Protein AF-A0A3N0ADB3-F1 (afdb_monomer_lite)

Structure (mmCIF, N/CA/C/O backbone):
data_AF-A0A3N0ADB3-F1
#
_entry.id   AF-A0A3N0ADB3-F1
#
loop_
_atom_site.group_PDB
_atom_site.id
_atom_site.type_symbol
_atom_site.label_atom_id
_atom_site.label_alt_id
_atom_site.label_comp_id
_atom_site.label_asym_id
_atom_site.label_entity_id
_atom_site.label_seq_id
_atom_site.pdbx_PDB_ins_code
_atom_site.Cartn_x
_atom_site.Cartn_y
_atom_site.Cartn_z
_atom_site.occupancy
_atom_site.B_iso_or_equiv
_atom_site.auth_seq_id
_atom_site.auth_comp_id
_atom_site.auth_asym_id
_atom_site.auth_atom_id
_atom_site.pdbx_PDB_model_num
ATOM 1 N N . MET A 1 1 ? 16.228 62.226 -32.713 1.00 32.53 1 MET A N 1
ATOM 2 C CA . MET A 1 1 ? 15.124 62.959 -33.368 1.00 32.53 1 MET A CA 1
ATOM 3 C C . MET A 1 1 ? 13.999 61.980 -33.658 1.00 32.53 1 MET A C 1
ATOM 5 O O . MET A 1 1 ? 14.256 60.993 -34.323 1.00 32.53 1 MET A O 1
ATOM 9 N N . ASN A 1 2 ? 12.818 62.261 -33.099 1.00 30.69 2 ASN A N 1
ATOM 10 C CA . ASN A 1 2 ? 11.460 61.826 -33.457 1.00 30.69 2 ASN A CA 1
ATOM 11 C C . ASN A 1 2 ? 11.211 60.463 -34.122 1.00 30.69 2 ASN A C 1
ATOM 13 O O . ASN A 1 2 ? 11.543 60.273 -35.289 1.00 30.69 2 ASN A O 1
ATOM 17 N N . ARG A 1 3 ? 10.395 59.653 -33.430 1.00 33.38 3 ARG A N 1
ATOM 18 C CA . ARG A 1 3 ? 9.064 59.101 -33.807 1.00 33.38 3 ARG A CA 1
ATOM 19 C C . ARG A 1 3 ? 8.868 57.819 -32.978 1.00 33.38 3 ARG A C 1
ATOM 21 O O . ARG A 1 3 ? 9.802 57.048 -32.863 1.00 33.38 3 ARG A O 1
ATOM 28 N N . GLY A 1 4 ? 7.747 57.506 -32.347 1.00 29.52 4 GLY A N 1
ATOM 29 C CA . GLY A 1 4 ? 6.395 58.044 -32.378 1.00 29.52 4 GLY A CA 1
ATOM 30 C C . GLY A 1 4 ? 5.459 56.925 -31.899 1.00 29.52 4 GLY A C 1
ATOM 31 O O . GLY A 1 4 ? 5.587 55.792 -32.346 1.00 29.52 4 GLY A O 1
ATOM 32 N N . MET A 1 5 ? 4.582 57.270 -30.958 1.00 29.53 5 MET A N 1
ATOM 33 C CA . MET A 1 5 ? 3.380 56.568 -30.484 1.00 29.53 5 MET A CA 1
ATOM 34 C C . MET A 1 5 ? 2.677 55.636 -31.490 1.00 29.53 5 MET A C 1
ATOM 36 O O . MET A 1 5 ? 2.450 56.036 -32.628 1.00 29.53 5 MET A O 1
ATOM 40 N N . ALA A 1 6 ? 2.124 54.528 -30.981 1.00 29.03 6 ALA A N 1
ATOM 41 C CA . ALA A 1 6 ? 0.731 54.155 -31.246 1.00 29.03 6 ALA A CA 1
ATOM 42 C C . ALA A 1 6 ? 0.177 53.262 -30.121 1.00 29.03 6 ALA A C 1
ATOM 44 O O . ALA A 1 6 ? 0.551 52.103 -29.966 1.00 29.03 6 ALA A O 1
ATOM 45 N N . VAL A 1 7 ? -0.722 53.856 -29.340 1.00 28.19 7 VAL A N 1
ATOM 46 C CA . VAL A 1 7 ? -1.695 53.193 -28.471 1.00 28.19 7 VAL A CA 1
ATOM 47 C C . VAL A 1 7 ? -2.802 52.636 -29.365 1.00 28.19 7 VAL A C 1
ATOM 49 O O . VAL A 1 7 ? -3.324 53.370 -30.202 1.00 28.19 7 VAL A O 1
ATOM 52 N N . LEU A 1 8 ? -3.199 51.383 -29.155 1.00 29.17 8 LEU A N 1
ATOM 53 C CA . LEU A 1 8 ? -4.472 50.852 -29.638 1.00 29.17 8 LEU A CA 1
ATOM 54 C C . LEU A 1 8 ? -5.198 50.190 -28.467 1.00 29.17 8 LEU A C 1
ATOM 56 O O . LEU A 1 8 ? -4.890 49.078 -28.053 1.00 29.17 8 LEU A O 1
ATOM 60 N N . LEU A 1 9 ? -6.148 50.951 -27.922 1.00 27.66 9 LEU A N 1
ATOM 61 C CA . LEU A 1 9 ? -7.285 50.449 -27.166 1.00 27.66 9 LEU A CA 1
ATOM 62 C C . LEU A 1 9 ? -8.137 49.584 -28.107 1.00 27.66 9 LEU A C 1
ATOM 64 O O . LEU A 1 9 ? -8.596 50.076 -29.137 1.00 27.66 9 LEU A O 1
ATOM 68 N N . SER A 1 10 ? -8.454 48.360 -27.699 1.00 31.91 10 SER A N 1
ATOM 69 C CA . SER A 1 10 ? -9.704 47.719 -28.102 1.00 31.91 10 SER A CA 1
ATOM 70 C C . SER A 1 10 ? -10.338 47.091 -26.869 1.00 31.91 10 SER A C 1
ATOM 72 O O . SER A 1 10 ? -9.852 46.096 -26.337 1.00 31.91 10 SER A O 1
ATOM 74 N N . ALA A 1 11 ? -11.406 47.730 -26.402 1.00 27.62 11 ALA A N 1
ATOM 75 C CA . ALA A 1 11 ? -12.321 47.192 -25.415 1.00 27.62 11 ALA A CA 1
ATOM 76 C C . ALA A 1 11 ? -13.281 46.218 -26.107 1.00 27.62 11 ALA A C 1
ATOM 78 O O . ALA A 1 11 ? -13.873 46.572 -27.124 1.00 27.62 11 ALA A O 1
ATOM 79 N N . ALA A 1 12 ? -13.485 45.037 -25.528 1.00 30.70 12 ALA A N 1
ATOM 80 C CA . ALA A 1 12 ? -14.698 44.260 -25.742 1.00 30.70 12 ALA A CA 1
ATOM 81 C C . ALA A 1 12 ? -14.975 43.390 -24.509 1.00 30.70 12 ALA A C 1
ATOM 83 O O . ALA A 1 12 ? -14.346 42.365 -24.288 1.00 30.70 12 ALA A O 1
ATOM 84 N N . LEU A 1 13 ? -15.897 43.907 -23.698 1.00 27.14 13 LEU A N 1
ATOM 85 C CA . LEU A 1 13 ? -17.021 43.209 -23.080 1.00 27.14 13 LEU A CA 1
ATOM 86 C C . LEU A 1 13 ? -16.794 41.809 -22.482 1.00 27.14 13 LEU A C 1
ATOM 88 O O . LEU A 1 13 ? -16.781 40.786 -23.157 1.00 27.14 13 LEU A O 1
ATOM 92 N N . VAL A 1 14 ? -16.807 41.828 -21.153 1.00 31.14 14 VAL A N 1
ATOM 93 C CA . VAL A 1 14 ? -17.186 40.762 -20.224 1.00 31.14 14 VAL A CA 1
ATOM 94 C C . VAL A 1 14 ? -18.587 40.215 -20.563 1.00 31.14 14 VAL A C 1
ATOM 96 O O . VAL A 1 14 ? -19.495 40.994 -20.864 1.00 31.14 14 VAL A O 1
ATOM 99 N N . PRO A 1 15 ? -18.795 38.897 -20.415 1.00 29.14 15 PRO A N 1
ATOM 100 C CA . PRO A 1 15 ? -19.762 38.458 -19.422 1.00 29.14 15 PRO A CA 1
ATOM 101 C C . PRO A 1 15 ? -19.106 37.564 -18.370 1.00 29.14 15 PRO A C 1
ATOM 103 O O . PRO A 1 15 ? -18.456 36.562 -18.649 1.00 29.14 15 PRO A O 1
ATOM 106 N N . THR A 1 16 ? -19.312 37.986 -17.132 1.00 34.12 16 THR A N 1
ATOM 107 C CA . THR A 1 16 ? -19.097 37.263 -15.893 1.00 34.12 16 THR A CA 1
ATOM 108 C C . THR A 1 16 ? -19.930 35.996 -15.907 1.00 34.12 16 THR A C 1
ATOM 110 O O . THR A 1 16 ? -21.155 36.077 -15.991 1.00 34.12 16 THR A O 1
ATOM 113 N N . VAL A 1 17 ? -19.283 34.856 -15.703 1.00 28.72 17 VAL A N 1
ATOM 114 C CA . VAL A 1 17 ? -19.916 33.726 -15.032 1.00 28.72 17 VAL A CA 1
ATOM 115 C C . VAL A 1 17 ? -18.918 33.244 -13.990 1.00 28.72 17 VAL A C 1
ATOM 117 O O . VAL A 1 17 ? -17.967 32.532 -14.291 1.00 28.72 17 VAL A O 1
ATOM 120 N N . GLY A 1 18 ? -19.092 33.734 -12.763 1.00 31.20 18 GLY A N 1
ATOM 121 C CA . GLY A 1 18 ? -18.571 33.036 -11.601 1.00 31.20 18 GLY A CA 1
ATOM 122 C C . GLY A 1 18 ? -19.405 31.777 -11.411 1.00 31.20 18 GLY A C 1
ATOM 123 O O . GLY A 1 18 ? -20.632 31.842 -11.469 1.00 31.20 18 GLY A O 1
ATOM 124 N N . VAL A 1 19 ? -18.743 30.648 -11.197 1.00 30.58 19 VAL A N 1
ATOM 125 C CA . VAL A 1 19 ? -19.359 29.427 -10.674 1.00 30.58 19 VAL A CA 1
ATOM 126 C C . VAL A 1 19 ? -18.422 28.903 -9.583 1.00 30.58 19 VAL A C 1
ATOM 128 O O . VAL A 1 19 ? -17.206 29.066 -9.705 1.00 30.58 19 VAL A O 1
ATOM 131 N N . PRO A 1 20 ? -18.982 28.439 -8.458 1.00 29.36 20 PRO A N 1
ATOM 132 C CA . PRO A 1 20 ? -18.433 28.684 -7.140 1.00 29.36 20 PRO A CA 1
ATOM 133 C C . PRO A 1 20 ? -17.610 27.517 -6.604 1.00 29.36 20 PRO A C 1
ATOM 135 O O . PRO A 1 20 ? -17.726 26.380 -7.049 1.00 29.36 20 PRO A O 1
ATOM 138 N N . ALA A 1 21 ? -16.852 27.822 -5.552 1.00 31.38 21 ALA A N 1
ATOM 139 C CA . ALA A 1 21 ? -16.482 26.851 -4.540 1.00 31.38 21 ALA A CA 1
ATOM 140 C C . ALA A 1 21 ? -17.763 26.224 -3.967 1.00 31.38 21 ALA A C 1
ATOM 142 O O . ALA A 1 21 ? -18.484 26.860 -3.197 1.00 31.38 21 ALA A O 1
ATOM 143 N N . THR A 1 22 ? -18.072 24.993 -4.359 1.00 28.59 22 THR A N 1
ATOM 144 C CA . THR A 1 22 ? -19.068 24.183 -3.661 1.00 28.59 22 THR A CA 1
ATOM 145 C C . THR A 1 22 ? -18.393 23.517 -2.477 1.00 28.59 22 THR A C 1
ATOM 147 O O . THR A 1 22 ? -17.710 22.504 -2.596 1.00 28.59 22 THR A O 1
ATOM 150 N N . ALA A 1 23 ? -18.587 24.145 -1.321 1.00 25.53 23 ALA A N 1
ATOM 151 C CA . ALA A 1 23 ? -18.556 23.476 -0.038 1.00 25.53 23 ALA A CA 1
ATOM 152 C C . ALA A 1 23 ? -19.521 22.282 -0.081 1.00 25.53 23 ALA A C 1
ATOM 154 O O . ALA A 1 23 ? -20.701 22.456 -0.384 1.00 25.53 23 ALA A O 1
ATOM 155 N N . PHE A 1 24 ? -19.037 21.084 0.236 1.00 26.31 24 PHE A N 1
ATOM 156 C CA . PHE A 1 24 ? -19.916 19.975 0.585 1.00 26.31 24 PHE A CA 1
ATOM 157 C C . PHE A 1 24 ? -20.368 20.187 2.029 1.00 26.31 24 PHE A C 1
ATOM 159 O O . PHE A 1 24 ? -19.693 19.796 2.979 1.00 26.31 24 PHE A O 1
ATOM 166 N N . ALA A 1 25 ? -21.478 20.908 2.169 1.00 26.77 25 ALA A N 1
ATOM 167 C CA . ALA A 1 25 ? -22.286 20.896 3.373 1.00 26.77 25 ALA A CA 1
ATOM 168 C C . ALA A 1 25 ? -23.139 19.622 3.392 1.00 26.77 25 ALA A C 1
ATOM 170 O O . ALA A 1 25 ? -23.561 19.122 2.350 1.00 26.77 25 ALA A O 1
ATOM 171 N N . GLU A 1 26 ? -23.346 19.126 4.606 1.00 31.94 26 GLU A N 1
ATOM 172 C CA . GLU A 1 26 ? -24.290 18.084 4.986 1.00 31.94 26 GLU A CA 1
ATOM 173 C C . GLU A 1 26 ? -25.642 18.244 4.282 1.00 31.94 26 GLU A C 1
ATOM 175 O O . GLU A 1 26 ? -26.243 19.317 4.332 1.00 31.94 26 GLU A O 1
ATOM 180 N N . GLU A 1 27 ? -26.179 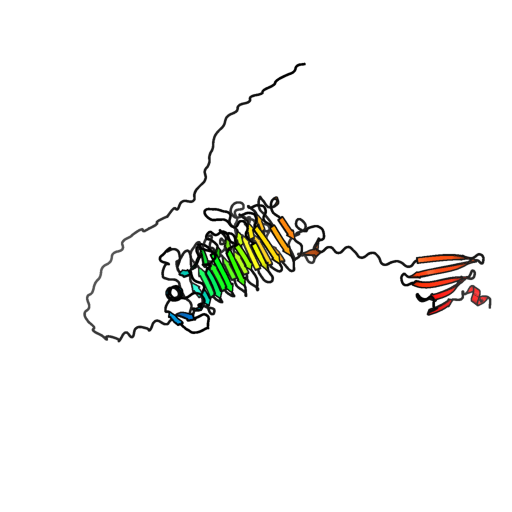17.153 3.740 1.00 26.39 27 GLU A N 1
ATOM 181 C CA . GLU A 1 27 ? -27.626 17.021 3.620 1.00 26.39 27 GLU A CA 1
ATOM 182 C C . GLU A 1 27 ? -28.054 15.621 4.065 1.00 26.39 27 GLU A C 1
ATOM 184 O O . GLU A 1 27 ? -27.765 14.596 3.448 1.00 26.39 27 GLU A O 1
ATOM 189 N N . LEU A 1 28 ? -28.691 15.632 5.235 1.00 26.33 28 LEU A N 1
ATOM 190 C CA . LEU A 1 28 ? -29.571 14.610 5.771 1.00 26.33 28 LEU A CA 1
ATOM 191 C C . LEU A 1 28 ? -30.739 14.410 4.802 1.00 26.33 28 LEU A C 1
ATOM 193 O O . LEU A 1 28 ? -31.483 15.362 4.577 1.00 26.33 28 LEU A O 1
ATOM 197 N N . ASP A 1 29 ? -30.976 13.184 4.337 1.00 26.23 29 ASP A N 1
ATOM 198 C CA . ASP A 1 29 ? -32.311 12.812 3.869 1.00 26.23 29 ASP A CA 1
ATOM 199 C C . ASP A 1 29 ? -32.962 11.845 4.859 1.00 26.23 29 ASP A C 1
ATOM 201 O O . ASP A 1 29 ? -32.558 10.694 5.052 1.00 26.23 29 ASP A O 1
ATOM 205 N N . GLN A 1 30 ? -33.962 12.396 5.538 1.00 28.34 30 GLN A N 1
ATOM 206 C CA . GLN A 1 30 ? -34.925 11.703 6.363 1.00 28.34 30 GLN A CA 1
ATOM 207 C C . GLN A 1 30 ? -36.007 11.138 5.447 1.00 28.34 30 GLN A C 1
ATOM 209 O O . GLN A 1 30 ? -36.793 11.890 4.878 1.00 28.34 30 GLN A O 1
ATOM 214 N N . THR A 1 31 ? -36.175 9.818 5.426 1.00 26.25 31 THR A N 1
ATOM 215 C CA . THR A 1 31 ? -37.464 9.243 5.030 1.00 26.25 31 THR A CA 1
ATOM 216 C C . THR A 1 31 ? -37.994 8.326 6.127 1.00 26.25 31 THR A C 1
ATOM 218 O O . THR A 1 31 ? -37.430 7.292 6.472 1.00 26.25 31 THR A O 1
ATOM 221 N N . GLN A 1 32 ? -39.110 8.751 6.711 1.00 27.73 32 GLN A N 1
ATOM 222 C CA . GLN A 1 32 ? -39.955 8.001 7.635 1.00 27.73 32 GLN A CA 1
ATOM 223 C C . GLN A 1 32 ? -41.426 8.401 7.352 1.00 27.73 32 GLN A C 1
ATOM 225 O O . GLN A 1 32 ? -41.664 9.426 6.716 1.00 27.73 32 GLN A O 1
ATOM 230 N N . PRO A 1 33 ? -42.442 7.657 7.824 1.00 38.88 33 PRO A N 1
ATOM 231 C CA . PRO A 1 33 ? -42.930 6.407 7.249 1.00 38.88 33 PRO A CA 1
ATOM 232 C C . PRO A 1 33 ? -44.395 6.508 6.768 1.00 38.88 33 PRO A C 1
ATOM 234 O O . PRO A 1 33 ? -45.187 7.316 7.252 1.00 38.88 33 PRO A O 1
ATOM 237 N N . GLY A 1 34 ? -44.792 5.627 5.847 1.00 27.70 34 GLY A N 1
ATOM 238 C CA . GLY A 1 34 ? -46.186 5.470 5.419 1.00 27.70 34 GLY A CA 1
ATOM 239 C C . GLY A 1 34 ? -46.926 4.425 6.255 1.00 27.70 34 GLY A C 1
ATOM 240 O O . GLY A 1 34 ? -46.637 3.236 6.164 1.00 27.70 34 GLY A O 1
ATOM 241 N N . ALA A 1 35 ? -47.898 4.869 7.049 1.00 29.36 35 ALA A N 1
ATOM 242 C CA . ALA A 1 35 ? -48.868 4.018 7.726 1.00 29.36 35 ALA A CA 1
ATOM 243 C C . ALA A 1 35 ? -49.952 3.522 6.753 1.00 29.36 35 ALA A C 1
ATOM 245 O O . ALA A 1 35 ? -50.486 4.317 5.980 1.00 29.36 35 ALA A O 1
ATOM 246 N N . GLN A 1 36 ? -50.384 2.262 6.880 1.00 29.06 36 GLN A N 1
ATOM 247 C CA . GLN A 1 36 ? -51.773 1.908 6.589 1.00 29.06 36 GLN A CA 1
ATOM 248 C C . GLN A 1 36 ? -52.308 0.757 7.453 1.00 29.06 36 GLN A C 1
ATOM 250 O O . GLN A 1 36 ? -51.666 -0.258 7.698 1.00 29.06 36 GLN A O 1
ATOM 255 N N . VAL A 1 37 ? -53.523 1.029 7.917 1.00 28.62 37 VAL A N 1
ATOM 256 C CA . VAL A 1 37 ? -54.448 0.317 8.798 1.00 28.62 37 VAL A CA 1
ATOM 257 C C . VAL A 1 37 ? -54.873 -1.053 8.254 1.00 28.62 37 VAL A C 1
ATOM 259 O O . VAL A 1 37 ? -55.199 -1.177 7.078 1.00 28.62 37 VAL A O 1
ATOM 262 N N . GLY A 1 38 ? -55.013 -2.038 9.148 1.00 29.75 38 GLY A N 1
ATOM 263 C CA . GLY A 1 38 ? -55.749 -3.279 8.897 1.00 29.75 38 GLY A CA 1
ATOM 264 C C . GLY A 1 38 ? -56.297 -3.876 10.194 1.00 29.75 38 GLY A C 1
ATOM 265 O O . GLY A 1 38 ? -55.568 -4.481 10.968 1.00 29.75 38 GLY A O 1
ATOM 266 N N . THR A 1 39 ? -57.587 -3.666 10.445 1.00 32.41 39 THR A N 1
ATOM 267 C CA . THR A 1 39 ? -58.363 -4.179 11.584 1.00 32.41 39 THR A CA 1
ATOM 268 C C . THR A 1 39 ? -58.730 -5.656 11.430 1.00 32.41 39 THR A C 1
ATOM 270 O O . THR A 1 39 ? -59.217 -6.037 10.369 1.00 32.41 39 THR A O 1
ATOM 273 N N . SER A 1 40 ? -58.672 -6.440 12.511 1.00 33.78 40 SER A N 1
ATOM 274 C CA . SER A 1 40 ? -59.754 -7.373 12.879 1.00 33.78 40 SER A CA 1
ATOM 275 C C . SER A 1 40 ? -59.641 -7.810 14.347 1.00 33.78 40 SER A C 1
ATOM 277 O O . SER A 1 40 ? -58.548 -8.015 14.868 1.00 33.78 40 SER A O 1
ATOM 279 N N . GLN A 1 41 ? -60.798 -7.846 15.010 1.00 31.75 41 GLN A N 1
ATOM 280 C CA . GLN A 1 41 ? -61.036 -8.342 16.365 1.00 31.75 41 GLN A CA 1
ATOM 281 C C . GLN A 1 41 ? -61.213 -9.864 16.367 1.00 31.75 41 GLN A C 1
ATOM 283 O O . GLN A 1 41 ? -61.700 -10.414 15.385 1.00 31.75 41 GLN A O 1
ATOM 288 N N . ASP A 1 42 ? -60.856 -10.476 17.499 1.00 32.72 42 ASP A N 1
ATOM 289 C CA . ASP A 1 42 ? -61.571 -11.515 18.275 1.00 32.72 42 ASP A CA 1
ATOM 290 C C . ASP A 1 42 ? -60.486 -12.218 19.117 1.00 32.72 42 ASP A C 1
ATOM 292 O O . ASP A 1 42 ? -59.504 -12.713 18.584 1.00 32.72 42 ASP A O 1
ATOM 296 N N . GLY A 1 43 ? -60.447 -12.151 20.447 1.00 29.58 43 GLY A N 1
ATOM 297 C CA . GLY A 1 43 ? -61.495 -12.507 21.393 1.00 29.58 43 GLY A CA 1
ATOM 298 C C . GLY A 1 43 ? -61.106 -13.847 22.033 1.00 29.58 43 GLY A C 1
ATOM 299 O O . GLY A 1 43 ? -60.989 -14.831 21.317 1.00 29.58 43 GLY A O 1
ATOM 300 N N . VAL A 1 44 ? -60.872 -13.858 23.354 1.00 34.78 44 VAL A N 1
ATOM 301 C CA . VAL A 1 44 ? -61.128 -14.936 24.345 1.00 34.78 44 VAL A CA 1
ATOM 302 C C . VAL A 1 44 ? -60.152 -14.801 25.523 1.00 34.78 44 VAL A C 1
ATOM 304 O O . VAL A 1 44 ? -58.940 -14.947 25.397 1.00 34.78 44 VAL A O 1
ATOM 307 N N . ALA A 1 45 ? -60.735 -14.518 26.687 1.00 35.12 45 ALA A N 1
ATOM 308 C CA . ALA A 1 45 ? -60.113 -14.641 27.994 1.00 35.12 45 ALA A CA 1
ATOM 309 C C . ALA A 1 45 ? -60.000 -16.124 28.385 1.00 35.12 45 ALA A C 1
ATOM 311 O O . ALA A 1 45 ? -60.949 -16.886 28.198 1.00 35.12 45 ALA A O 1
ATOM 312 N N . GLY A 1 46 ? -58.866 -16.510 28.965 1.00 33.00 46 GLY A N 1
ATOM 313 C CA . GLY A 1 46 ? -58.643 -17.828 29.551 1.00 33.00 46 GLY A CA 1
ATOM 314 C C . GLY A 1 46 ? -57.695 -17.710 30.738 1.00 33.00 46 GLY A C 1
ATOM 315 O O . GLY A 1 46 ? -56.572 -17.236 30.600 1.00 33.00 46 GLY A O 1
ATOM 316 N N . GLU A 1 47 ? -58.204 -18.076 31.906 1.00 32.94 47 GLU A N 1
ATOM 317 C CA . GLU A 1 47 ? -57.553 -18.027 33.209 1.00 32.94 47 GLU A CA 1
ATOM 318 C C . GLU A 1 47 ? -56.397 -19.035 33.335 1.00 32.94 47 GLU A C 1
ATOM 320 O O . GLU A 1 47 ? -56.487 -20.159 32.854 1.00 32.94 47 GLU A O 1
ATOM 325 N N . GLY A 1 48 ? -55.369 -18.635 34.092 1.00 31.34 48 GLY A N 1
ATOM 326 C CA . GLY A 1 48 ? -54.701 -19.471 35.092 1.00 31.34 48 GLY A CA 1
ATOM 327 C C . GLY A 1 48 ? -53.823 -20.634 34.625 1.00 31.34 48 GLY A C 1
ATOM 328 O O . GLY A 1 48 ? -54.314 -21.726 34.373 1.00 31.34 48 GLY A O 1
ATOM 329 N N . GLN A 1 49 ? -52.505 -20.468 34.766 1.00 34.41 49 GLN A N 1
ATOM 330 C CA . GLN A 1 49 ? -51.661 -21.513 35.353 1.00 34.41 49 GLN A CA 1
ATOM 331 C C . GLN A 1 49 ? -50.384 -20.905 35.951 1.00 34.41 49 GLN A C 1
ATOM 333 O O . GLN A 1 49 ? -49.502 -20.428 35.246 1.00 34.41 49 GLN A O 1
ATOM 338 N N . GLN A 1 50 ? -50.318 -20.917 37.286 1.00 39.97 50 GLN A N 1
ATOM 339 C CA . GLN A 1 50 ? -49.070 -20.845 38.041 1.00 39.97 50 GLN A CA 1
ATOM 340 C C . GLN A 1 50 ? -48.221 -22.070 37.686 1.00 39.97 50 GLN A C 1
ATOM 342 O O . GLN A 1 50 ? -48.714 -23.197 37.746 1.00 39.97 50 GLN A O 1
ATOM 347 N N . GLY A 1 51 ? -46.951 -21.854 37.357 1.00 31.88 51 GLY A N 1
ATOM 348 C CA . GLY A 1 51 ? -46.011 -22.932 37.088 1.00 31.88 51 GLY A CA 1
ATOM 349 C C . GLY A 1 51 ? -44.569 -22.445 37.106 1.00 31.88 51 GLY A C 1
ATOM 350 O O . GLY A 1 51 ? -44.131 -21.819 36.154 1.00 31.88 51 GLY A O 1
ATOM 351 N N . ALA A 1 52 ? -43.881 -22.792 38.194 1.00 35.47 52 ALA A N 1
ATOM 352 C CA . ALA A 1 52 ? -42.431 -22.850 38.378 1.00 35.47 52 ALA A CA 1
ATOM 353 C C . ALA A 1 52 ? -41.631 -21.547 38.180 1.00 35.47 52 ALA A C 1
ATOM 355 O O . ALA A 1 52 ? -41.223 -21.193 37.077 1.00 35.47 52 ALA A O 1
ATOM 356 N N . GLU A 1 53 ? -41.289 -20.916 39.307 1.00 39.44 53 GLU A N 1
ATOM 357 C CA . GLU A 1 53 ? -40.047 -20.153 39.437 1.00 39.44 53 GLU A CA 1
ATOM 358 C C . GLU A 1 53 ? -38.881 -21.116 39.165 1.00 39.44 53 GLU A C 1
ATOM 360 O O . GLU A 1 53 ? -38.469 -21.888 40.030 1.00 39.44 53 GLU A O 1
ATOM 365 N N . GLY A 1 54 ? -38.408 -21.143 37.920 1.00 37.84 54 GLY A N 1
ATOM 366 C CA . GLY A 1 54 ? -37.079 -21.649 37.625 1.00 37.84 54 GLY A CA 1
ATOM 367 C C . GLY A 1 54 ? -36.079 -20.668 38.219 1.00 37.84 54 GLY A C 1
ATOM 368 O O . GLY A 1 54 ? -36.140 -19.478 37.907 1.00 37.84 54 GLY A O 1
ATOM 369 N N . GLU A 1 55 ? -35.189 -21.153 39.084 1.00 41.56 55 GLU A N 1
ATOM 370 C CA . GLU A 1 55 ? -33.961 -20.443 39.428 1.00 41.56 55 GLU A CA 1
ATOM 371 C C . GLU A 1 55 ? -33.270 -20.042 38.123 1.00 41.56 55 GLU A C 1
ATOM 373 O O . GLU A 1 55 ? -32.695 -20.865 37.411 1.00 41.56 55 GLU A O 1
ATOM 378 N N . PHE A 1 56 ? -33.369 -18.759 37.789 1.00 37.34 56 PHE A N 1
ATOM 379 C CA . PHE A 1 56 ? -32.543 -18.129 36.780 1.00 37.34 56 PHE A CA 1
ATOM 380 C C . PHE A 1 56 ? -31.157 -18.013 37.418 1.00 37.34 56 PHE A C 1
ATOM 382 O O . PHE A 1 56 ? -30.841 -17.014 38.058 1.00 37.34 56 PHE A O 1
ATOM 389 N N . THR A 1 57 ? -30.337 -19.061 37.328 1.00 41.59 57 THR A N 1
ATOM 390 C CA . THR A 1 57 ? -28.887 -18.856 37.390 1.00 41.59 57 THR A CA 1
ATOM 391 C C . THR A 1 57 ? -28.573 -17.882 36.261 1.00 41.59 57 THR A C 1
ATOM 393 O O . THR A 1 57 ? -28.846 -18.240 35.111 1.00 41.59 57 THR A O 1
ATOM 396 N N . PRO A 1 58 ? -28.086 -16.658 36.542 1.00 44.19 58 PRO A N 1
ATOM 397 C CA . PRO A 1 58 ? -27.614 -15.785 35.484 1.00 44.19 58 PRO A CA 1
ATOM 398 C C . PRO A 1 58 ? -26.590 -16.591 34.695 1.00 44.19 58 PRO A C 1
ATOM 400 O O . PRO A 1 58 ? -25.674 -17.163 35.289 1.00 44.19 58 PRO A O 1
ATOM 403 N N . GLU A 1 59 ? -26.800 -16.708 33.389 1.00 46.16 59 GLU A N 1
ATOM 404 C CA . GLU A 1 59 ? -25.769 -17.187 32.484 1.00 46.16 59 GLU A CA 1
ATOM 405 C C . GLU A 1 59 ? -24.542 -16.322 32.766 1.00 46.16 59 GLU A C 1
ATOM 407 O O . GLU A 1 59 ? -24.588 -15.101 32.614 1.00 46.16 59 GLU A O 1
ATOM 412 N N . GLN A 1 60 ? -23.521 -16.935 33.364 1.00 50.25 60 GLN A N 1
ATOM 413 C CA . GLN A 1 60 ? -22.321 -16.238 33.784 1.00 50.25 60 GLN A CA 1
ATOM 414 C C . GLN A 1 60 ? -21.685 -15.730 32.496 1.00 50.25 60 GLN A C 1
ATOM 416 O O . GLN A 1 60 ? -21.216 -16.538 31.695 1.00 50.25 60 GLN A O 1
ATOM 421 N N . ALA A 1 61 ? -21.793 -14.423 32.254 1.00 62.47 61 ALA A N 1
ATOM 422 C CA . ALA A 1 61 ? -21.336 -13.818 31.021 1.00 62.47 61 ALA A CA 1
ATOM 423 C C . ALA A 1 61 ? -19.862 -14.187 30.828 1.00 62.47 61 ALA A C 1
ATOM 425 O O . ALA A 1 61 ? -19.009 -13.965 31.689 1.00 62.47 61 ALA A O 1
ATOM 426 N N . THR A 1 62 ? -19.596 -14.906 29.743 1.00 85.00 62 THR A N 1
ATOM 427 C CA . THR A 1 62 ? -18.274 -15.447 29.463 1.00 85.00 62 THR A CA 1
ATOM 428 C C . THR A 1 62 ? -17.400 -14.315 28.958 1.00 85.00 62 THR A C 1
ATOM 430 O O . THR A 1 62 ? -17.751 -13.682 27.963 1.00 85.00 62 THR A O 1
ATOM 433 N N . ALA A 1 63 ? -16.275 -14.069 29.630 1.00 91.19 63 ALA A N 1
ATOM 434 C CA . ALA A 1 63 ? -15.288 -13.104 29.168 1.00 91.19 63 ALA A CA 1
ATOM 435 C C . ALA A 1 63 ? -14.874 -13.412 27.720 1.00 91.19 63 ALA A C 1
ATOM 437 O O . ALA A 1 63 ? -14.633 -14.568 27.369 1.00 91.19 63 ALA A O 1
ATOM 438 N N . VAL A 1 64 ? -14.787 -12.371 26.897 1.00 96.56 64 VAL A N 1
ATOM 439 C CA . VAL A 1 64 ? -14.403 -12.466 25.478 1.00 96.56 64 VAL A CA 1
ATOM 440 C C . VAL A 1 64 ? -13.046 -11.821 25.208 1.00 96.56 64 VAL A C 1
ATOM 442 O O . VAL A 1 64 ? -12.514 -11.960 24.108 1.00 96.56 64 VAL A O 1
ATOM 445 N N . VAL A 1 65 ? -12.470 -11.139 26.205 1.00 97.81 65 VAL A N 1
ATOM 446 C CA . VAL A 1 65 ? -11.165 -10.472 26.130 1.00 97.81 65 VAL A CA 1
ATOM 447 C C . VAL A 1 65 ? -10.405 -10.638 27.446 1.00 97.81 65 VAL A C 1
ATOM 449 O O . VAL A 1 65 ? -10.993 -10.631 28.525 1.00 97.81 65 VAL A O 1
ATOM 452 N N . GLU A 1 66 ? -9.085 -10.743 27.361 1.00 98.50 66 GLU A N 1
ATOM 453 C CA . GLU A 1 66 ? -8.158 -10.688 28.492 1.00 98.50 66 GLU A CA 1
ATOM 454 C C . GLU A 1 66 ? -7.127 -9.583 28.280 1.00 98.50 66 GLU A C 1
ATOM 456 O O . GLU A 1 66 ? -6.641 -9.386 27.168 1.00 98.50 66 GLU A O 1
ATOM 461 N N . VAL A 1 67 ? -6.752 -8.887 29.351 1.00 98.75 67 VAL A N 1
ATOM 462 C CA . VAL A 1 67 ? -5.678 -7.890 29.321 1.00 98.75 67 VAL A CA 1
ATOM 463 C C . VAL A 1 67 ? -4.470 -8.434 30.067 1.00 98.75 67 VAL A C 1
ATOM 465 O O . VAL A 1 67 ? -4.556 -8.797 31.241 1.00 98.75 67 VAL A O 1
ATOM 468 N N . TYR A 1 68 ? -3.333 -8.464 29.386 1.00 98.69 68 TYR A N 1
ATOM 469 C CA . TYR A 1 68 ? -2.049 -8.907 29.907 1.00 98.69 68 TYR A CA 1
ATOM 470 C C . TYR A 1 68 ? -1.109 -7.715 30.053 1.00 98.69 68 TYR A C 1
ATOM 472 O O . TYR A 1 68 ? -1.019 -6.879 29.156 1.00 98.69 68 TYR A O 1
ATOM 480 N N . ALA A 1 69 ? -0.381 -7.655 31.162 1.00 98.12 69 ALA A N 1
ATOM 481 C CA . ALA A 1 69 ? 0.714 -6.713 31.327 1.00 98.12 69 ALA A CA 1
ATOM 482 C C . ALA A 1 69 ? 1.862 -7.021 30.351 1.00 98.12 69 ALA A C 1
ATOM 484 O O . ALA A 1 69 ? 1.994 -8.147 29.870 1.00 98.12 69 ALA A O 1
ATOM 485 N N . GLU A 1 70 ? 2.740 -6.045 30.111 1.00 95.50 70 GLU A N 1
ATOM 486 C CA . GLU A 1 70 ? 3.912 -6.192 29.228 1.00 95.50 70 GLU A CA 1
ATOM 487 C C . GLU A 1 70 ? 4.804 -7.396 29.605 1.00 95.50 70 GLU A C 1
ATOM 489 O O . GLU A 1 70 ? 5.407 -8.044 28.751 1.00 95.50 70 GLU A O 1
ATOM 494 N N . ASN A 1 71 ? 4.859 -7.750 30.894 1.00 95.56 71 ASN A N 1
ATOM 495 C CA . ASN A 1 71 ? 5.610 -8.905 31.391 1.00 95.56 71 ASN A CA 1
ATOM 496 C C . ASN A 1 71 ? 4.908 -10.265 31.166 1.00 95.56 71 ASN A C 1
ATOM 498 O O . ASN A 1 71 ? 5.475 -11.299 31.523 1.00 95.56 71 ASN A O 1
ATOM 502 N N . GLY A 1 72 ? 3.702 -10.269 30.589 1.00 96.56 72 GLY A N 1
ATOM 503 C CA . GLY A 1 72 ? 2.892 -11.451 30.295 1.00 96.56 72 GLY A CA 1
ATOM 504 C C . GLY A 1 72 ? 1.938 -11.887 31.411 1.00 96.56 72 GLY A C 1
ATOM 505 O O . GLY A 1 72 ? 1.254 -12.897 31.242 1.00 96.56 72 GLY A O 1
ATOM 506 N N . ASP A 1 73 ? 1.864 -11.167 32.532 1.00 98.00 73 ASP A N 1
ATOM 507 C CA . ASP A 1 73 ? 0.929 -11.494 33.611 1.00 98.00 73 ASP A CA 1
ATOM 508 C C . ASP A 1 73 ? -0.501 -11.071 33.237 1.00 98.00 73 ASP A C 1
ATOM 510 O O . ASP A 1 73 ? -0.733 -9.936 32.815 1.00 98.00 73 ASP A O 1
ATOM 514 N N . LEU A 1 74 ? -1.478 -11.964 33.427 1.00 98.06 74 LEU A N 1
ATOM 515 C CA . LEU A 1 74 ? -2.896 -11.624 33.274 1.00 98.06 74 LEU A CA 1
ATOM 516 C C . LEU A 1 74 ? -3.285 -10.581 34.329 1.00 98.06 74 LEU A C 1
ATOM 518 O O . LEU A 1 74 ? -3.136 -10.826 35.529 1.00 98.06 74 LEU A O 1
ATOM 522 N N . ARG A 1 75 ? -3.817 -9.442 33.883 1.00 97.12 75 ARG A N 1
ATOM 523 C CA . ARG A 1 75 ? -4.386 -8.419 34.764 1.00 97.12 75 ARG A CA 1
ATOM 524 C C . ARG A 1 75 ? -5.839 -8.731 35.084 1.00 97.12 75 ARG A C 1
ATOM 526 O O . ARG A 1 75 ? -6.191 -8.851 36.253 1.00 97.12 75 ARG A O 1
ATOM 533 N N . GLU A 1 76 ? -6.665 -8.846 34.047 1.00 97.88 76 GLU A N 1
ATOM 534 C CA . GLU A 1 76 ? -8.118 -8.960 34.175 1.00 97.88 76 GLU A CA 1
ATOM 535 C C . GLU A 1 76 ? -8.753 -9.513 32.890 1.00 97.88 76 GLU A C 1
ATOM 537 O O . GLU A 1 76 ? -8.162 -9.443 31.808 1.00 97.88 76 GLU A O 1
ATOM 542 N N . SER A 1 77 ? -9.956 -10.070 33.022 1.00 97.88 77 SER A N 1
ATOM 543 C CA . SER A 1 77 ? -10.775 -10.587 31.923 1.00 97.88 77 SER A CA 1
ATOM 544 C C . SER A 1 77 ? -12.066 -9.779 31.834 1.00 97.88 77 SER A C 1
ATOM 546 O O . SER A 1 77 ? -12.659 -9.459 32.862 1.00 97.88 77 SER A O 1
ATOM 548 N N . TYR A 1 78 ? -12.522 -9.497 30.617 1.00 97.56 78 TYR A N 1
ATOM 549 C CA . TYR A 1 78 ? -13.631 -8.586 30.348 1.00 97.56 78 TYR A CA 1
ATOM 550 C C . TYR A 1 78 ? -14.687 -9.231 29.448 1.00 97.56 78 TYR A C 1
ATOM 552 O O . TYR A 1 78 ? -14.380 -10.024 28.552 1.00 97.56 78 TYR A O 1
ATOM 560 N N . GLU A 1 79 ? -15.947 -8.854 29.657 1.00 96.00 79 GLU A N 1
ATOM 561 C CA . GLU A 1 79 ? -17.086 -9.287 28.834 1.00 96.00 79 GLU A CA 1
ATOM 562 C C . GLU A 1 79 ? -17.163 -8.547 27.492 1.00 96.00 79 GLU A C 1
ATOM 564 O O . GLU A 1 79 ? -17.837 -9.002 26.568 1.00 96.00 79 GLU A O 1
ATOM 569 N N . THR A 1 80 ? -16.481 -7.404 27.371 1.00 96.38 80 THR A N 1
ATOM 570 C CA . THR A 1 80 ? -16.475 -6.575 26.162 1.00 96.38 80 THR A CA 1
ATOM 571 C C . THR A 1 80 ? -15.070 -6.086 25.827 1.00 96.38 80 THR A C 1
ATOM 573 O O . THR A 1 80 ? -14.221 -5.933 26.706 1.00 96.38 80 THR A O 1
ATOM 576 N N . LEU A 1 81 ? -14.823 -5.827 24.540 1.00 97.94 81 LEU A N 1
ATOM 577 C CA . LEU A 1 81 ? -13.561 -5.240 24.087 1.00 97.94 81 LEU A CA 1
ATOM 578 C C . LEU A 1 81 ? -13.450 -3.772 24.509 1.00 97.94 81 LEU A C 1
ATOM 580 O O . LEU A 1 81 ? -12.363 -3.312 24.845 1.00 97.94 81 LEU A O 1
ATOM 584 N N . GLU A 1 82 ? -14.566 -3.047 24.499 1.00 96.00 82 GLU A N 1
ATOM 585 C CA . GLU A 1 82 ? -14.634 -1.643 24.884 1.00 96.00 82 GLU A CA 1
ATOM 586 C C . GLU A 1 82 ? -14.127 -1.430 26.319 1.00 96.00 82 GLU A C 1
ATOM 588 O O . GLU A 1 82 ? -13.259 -0.587 26.539 1.00 96.00 82 GLU A O 1
ATOM 593 N N . GLU A 1 83 ? -14.597 -2.242 27.270 1.00 96.00 83 GLU A N 1
ATOM 594 C CA . GLU A 1 83 ? -14.172 -2.168 28.672 1.00 96.00 83 GLU A CA 1
ATOM 595 C C . GLU A 1 83 ? -12.709 -2.594 28.858 1.00 96.00 83 GLU A C 1
ATOM 597 O O . GLU A 1 83 ? -11.967 -1.951 29.603 1.00 96.00 83 GLU A O 1
ATOM 602 N N . ALA A 1 84 ? -12.265 -3.633 28.141 1.00 98.00 84 ALA A N 1
ATOM 603 C CA . ALA A 1 84 ? -10.874 -4.078 28.180 1.00 98.00 84 ALA A CA 1
ATOM 604 C C . ALA A 1 84 ? -9.908 -2.980 27.710 1.00 98.00 84 ALA A C 1
ATOM 606 O O . ALA A 1 84 ? -8.875 -2.756 28.333 1.00 98.00 84 ALA A O 1
ATOM 607 N N . VAL A 1 85 ? -10.250 -2.273 26.628 1.00 98.06 85 VAL A N 1
ATOM 608 C CA . VAL A 1 85 ? -9.442 -1.167 26.091 1.00 98.06 85 VAL A CA 1
ATOM 609 C C . VAL A 1 85 ? -9.474 0.056 27.004 1.00 98.06 85 VAL A C 1
ATOM 611 O O . VAL A 1 85 ? -8.443 0.698 27.169 1.00 98.06 85 VAL A O 1
ATOM 614 N N . GLU A 1 86 ? -10.619 0.381 27.611 1.00 96.44 86 GLU A N 1
ATOM 615 C CA . GLU A 1 86 ? -10.731 1.508 28.550 1.00 96.44 86 GLU A CA 1
ATOM 616 C C . GLU A 1 86 ? -9.856 1.317 29.801 1.00 96.44 86 GLU A C 1
ATOM 618 O O . GLU A 1 86 ? -9.318 2.290 30.330 1.00 96.44 86 GLU A O 1
ATOM 623 N N . ASN A 1 87 ? -9.683 0.071 30.251 1.00 97.00 87 ASN A N 1
ATOM 624 C CA . ASN A 1 87 ? -8.893 -0.262 31.439 1.00 97.00 87 ASN A CA 1
ATOM 625 C C . ASN A 1 87 ? -7.438 -0.667 31.140 1.00 97.00 87 ASN A C 1
ATOM 627 O O . ASN A 1 87 ? -6.635 -0.780 32.073 1.00 97.00 87 ASN A O 1
ATOM 631 N N . ALA A 1 88 ? -7.079 -0.880 29.871 1.00 98.25 88 ALA A N 1
ATOM 632 C CA . ALA A 1 88 ? -5.718 -1.228 29.479 1.00 98.25 88 ALA A CA 1
ATOM 633 C C . ALA A 1 88 ? -4.732 -0.093 29.795 1.00 98.25 88 ALA A C 1
ATOM 635 O O . ALA A 1 88 ? -5.023 1.095 29.640 1.00 98.25 88 ALA A O 1
ATOM 636 N N . GLN A 1 89 ? -3.537 -0.465 30.242 1.00 97.06 89 GLN A N 1
ATOM 637 C CA . GLN A 1 89 ? -2.448 0.461 30.534 1.00 97.06 89 GLN A CA 1
ATOM 638 C C . GLN A 1 89 ? -1.449 0.493 29.368 1.00 97.06 89 GLN A C 1
ATOM 640 O O . GLN A 1 89 ? -1.345 -0.487 28.629 1.00 97.06 89 GLN A O 1
ATOM 645 N N . PRO A 1 90 ? -0.661 1.575 29.215 1.00 97.00 90 PRO A N 1
ATOM 646 C CA . PRO A 1 90 ? 0.446 1.594 28.264 1.00 97.00 90 PRO A CA 1
ATOM 647 C C . PRO A 1 90 ? 1.375 0.376 28.430 1.00 97.00 90 PRO A C 1
ATOM 649 O O . PRO A 1 90 ? 1.802 0.071 29.544 1.00 97.00 90 PRO A O 1
ATOM 652 N N . GLY A 1 91 ? 1.677 -0.305 27.325 1.00 97.50 91 GLY A N 1
ATOM 653 C CA . GLY A 1 91 ? 2.448 -1.548 27.246 1.00 97.50 91 GLY A CA 1
ATOM 654 C C . GLY A 1 91 ? 1.619 -2.837 27.340 1.00 97.50 91 GLY A C 1
ATOM 655 O O . GLY A 1 91 ? 2.160 -3.919 27.108 1.00 97.50 91 GLY A O 1
ATOM 656 N N . ASP A 1 92 ? 0.327 -2.763 27.669 1.00 98.69 92 ASP A N 1
ATOM 657 C CA . ASP A 1 92 ? -0.508 -3.957 27.817 1.00 98.69 92 ASP A CA 1
ATOM 658 C C . ASP A 1 92 ? -0.858 -4.609 26.460 1.00 98.69 92 ASP A C 1
ATOM 660 O O . ASP A 1 92 ? -0.923 -3.973 25.404 1.00 98.69 92 ASP A O 1
ATOM 664 N N . THR A 1 93 ? -1.139 -5.913 26.502 1.00 98.88 93 THR A N 1
ATOM 665 C CA . THR A 1 93 ? -1.737 -6.676 25.398 1.00 98.88 93 THR A CA 1
ATOM 666 C C . THR A 1 93 ? -3.195 -6.996 25.716 1.00 98.88 93 THR A C 1
ATOM 668 O O . THR A 1 93 ? -3.486 -7.729 26.658 1.00 98.88 93 THR A O 1
ATOM 671 N N . VAL A 1 94 ? -4.109 -6.493 24.892 1.00 98.88 94 VAL A N 1
ATOM 672 C CA . VAL A 1 94 ? -5.540 -6.802 24.904 1.00 98.88 94 VAL A CA 1
ATOM 673 C C . VAL A 1 94 ? -5.784 -7.966 23.945 1.00 98.88 94 VAL A C 1
ATOM 675 O O . VAL A 1 94 ? -5.747 -7.797 22.727 1.00 98.88 94 VAL A O 1
ATOM 678 N N . LYS A 1 95 ? -5.995 -9.166 24.486 1.00 98.88 95 LYS A N 1
ATOM 679 C CA . LYS A 1 95 ? -6.116 -10.414 23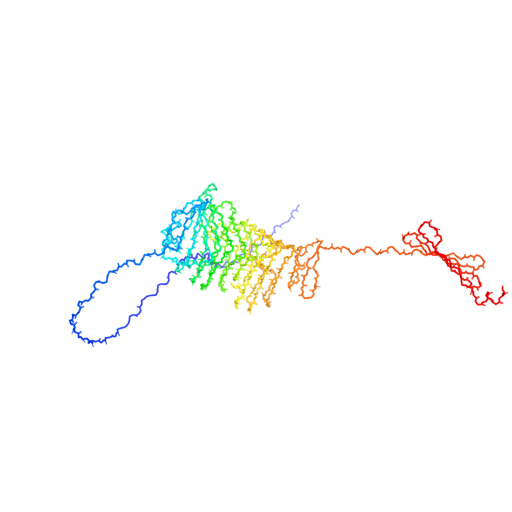.731 1.00 98.88 95 LYS A CA 1
ATOM 680 C C . LYS A 1 95 ? -7.566 -10.873 23.620 1.00 98.88 95 LYS A C 1
ATOM 682 O O . LYS A 1 95 ? -8.227 -11.077 24.635 1.00 98.88 95 LYS A O 1
ATOM 687 N N . LEU A 1 96 ? -8.039 -11.107 22.399 1.00 98.81 96 LEU A N 1
ATOM 688 C CA . LEU A 1 96 ? -9.361 -11.684 22.158 1.00 98.81 96 LEU A CA 1
ATOM 689 C C . LEU A 1 96 ? -9.388 -13.184 22.489 1.00 98.81 96 LEU A C 1
ATOM 691 O O . LEU A 1 96 ? -8.450 -13.925 22.188 1.00 98.81 96 LEU A O 1
ATOM 695 N N . LEU A 1 97 ? -10.497 -13.621 23.083 1.00 98.56 97 LEU A N 1
ATOM 696 C CA . LEU A 1 97 ? -10.826 -15.025 23.350 1.00 98.56 97 LEU A CA 1
ATOM 697 C C . LEU A 1 97 ? -11.942 -15.555 22.440 1.00 98.56 97 LEU A C 1
ATOM 699 O O . LEU A 1 97 ? -12.111 -16.767 22.314 1.00 98.56 97 LEU A O 1
ATOM 703 N N . ASP A 1 98 ? -12.713 -14.653 21.834 1.00 98.50 98 ASP A N 1
ATOM 704 C CA . ASP A 1 98 ? -13.739 -14.959 20.844 1.00 98.50 98 ASP A CA 1
ATOM 705 C C . ASP A 1 98 ? -13.887 -13.781 19.867 1.00 98.50 98 ASP A C 1
ATOM 707 O O . ASP A 1 98 ? -13.301 -12.709 20.042 1.00 98.50 98 ASP A O 1
ATOM 711 N N . ASN A 1 99 ? -14.679 -13.974 18.817 1.00 98.69 99 ASN A N 1
ATOM 712 C CA . ASN A 1 99 ? -15.104 -12.894 17.943 1.00 98.69 99 ASN A CA 1
ATOM 713 C C . ASN A 1 99 ? -15.953 -11.883 18.720 1.00 98.69 99 ASN A C 1
ATOM 715 O O . ASN A 1 99 ? -16.811 -12.250 19.524 1.00 98.69 99 ASN A O 1
ATOM 719 N N . VAL A 1 100 ? -15.774 -10.602 18.412 1.00 98.44 100 VAL A N 1
ATOM 720 C CA . VAL A 1 100 ? -16.501 -9.504 19.049 1.00 98.44 100 VAL A CA 1
ATOM 721 C C . VAL A 1 100 ? -17.219 -8.656 18.007 1.00 98.44 100 VAL A C 1
ATOM 723 O O . VAL A 1 100 ? -16.755 -8.489 16.881 1.00 98.44 100 VAL A O 1
ATOM 726 N N . THR A 1 101 ? -18.356 -8.086 18.395 1.00 98.31 101 THR A N 1
ATOM 727 C CA . THR A 1 101 ? -19.054 -7.056 17.619 1.00 98.31 101 THR A CA 1
ATOM 728 C C . THR A 1 101 ? -19.108 -5.801 18.467 1.00 98.31 101 THR A C 1
ATOM 730 O O . THR A 1 101 ? -19.635 -5.858 19.579 1.00 98.31 101 THR A O 1
ATOM 733 N N . LEU A 1 102 ? -18.609 -4.683 17.939 1.00 98.00 102 LEU A N 1
ATOM 734 C CA . LEU A 1 102 ? -18.706 -3.385 18.600 1.00 98.00 102 LEU A CA 1
ATOM 735 C C . LEU A 1 102 ? -20.179 -2.986 18.695 1.00 98.00 102 LEU A C 1
ATOM 737 O O . LEU A 1 102 ? -20.899 -2.977 17.691 1.00 98.00 102 LEU A O 1
ATOM 741 N N . LYS A 1 103 ? -20.635 -2.659 19.904 1.00 94.81 103 LYS A N 1
ATOM 742 C CA . LYS A 1 103 ? -22.054 -2.343 20.169 1.00 94.81 103 LYS A CA 1
ATOM 743 C C . LYS A 1 103 ? -22.244 -0.993 20.834 1.00 94.81 103 LYS A C 1
ATOM 745 O O . LYS A 1 103 ? -23.311 -0.395 20.689 1.00 94.81 103 LYS A O 1
ATOM 750 N N . THR A 1 104 ? -21.226 -0.510 21.536 1.00 93.00 104 THR A N 1
ATOM 751 C CA . THR A 1 104 ? -21.309 0.736 22.291 1.00 93.00 104 THR A CA 1
ATOM 752 C C . THR A 1 104 ? -20.548 1.824 21.560 1.00 93.00 104 THR A C 1
ATOM 754 O O . THR A 1 104 ? -19.395 1.657 21.193 1.00 93.00 104 THR A O 1
ATOM 757 N N . ALA A 1 105 ? -21.206 2.955 21.323 1.00 95.00 105 ALA A N 1
ATOM 758 C CA . ALA A 1 105 ? -20.558 4.078 20.668 1.00 95.00 105 ALA A CA 1
ATOM 759 C C . ALA A 1 105 ? -19.516 4.712 21.600 1.00 95.00 105 ALA A C 1
ATOM 761 O O . ALA A 1 105 ? -19.782 4.917 22.787 1.00 95.00 105 ALA A O 1
ATOM 762 N N . TYR A 1 106 ? -18.372 5.113 21.052 1.00 95.62 106 TYR A N 1
ATOM 763 C CA . TYR A 1 106 ? -17.419 5.943 21.774 1.00 95.62 106 TYR A CA 1
ATOM 764 C C . TYR A 1 106 ? -18.070 7.277 22.165 1.00 95.62 106 TYR A C 1
ATOM 766 O O . TYR A 1 106 ? -18.591 8.011 21.322 1.00 95.62 106 TYR A O 1
ATOM 774 N N . ALA A 1 107 ? -17.996 7.624 23.451 1.00 93.31 107 ALA A N 1
ATOM 775 C CA . ALA A 1 107 ? -18.698 8.778 24.009 1.00 93.31 107 ALA A CA 1
ATOM 776 C C . ALA A 1 107 ? -18.318 10.121 23.356 1.00 93.31 107 ALA A C 1
ATOM 778 O O . ALA A 1 107 ? -19.158 11.014 23.250 1.00 93.31 107 ALA A O 1
ATOM 779 N N . GLY A 1 108 ? -17.067 10.279 22.909 1.00 92.00 108 GLY A N 1
ATOM 780 C CA . GLY A 1 108 ? -16.593 11.530 22.309 1.00 92.00 108 GLY A CA 1
ATOM 781 C C . GLY A 1 108 ? -16.988 11.730 20.842 1.00 92.00 108 GLY A C 1
ATOM 782 O O . GLY A 1 108 ? -16.886 12.848 20.342 1.00 92.00 108 GLY A O 1
ATOM 783 N N . ASP A 1 109 ? -17.403 10.674 20.137 1.00 94.75 109 ASP A N 1
ATOM 784 C CA . ASP A 1 109 ? -17.879 10.733 18.752 1.00 94.75 109 ASP A CA 1
ATOM 785 C C . ASP A 1 109 ? -18.611 9.430 18.412 1.00 94.75 109 ASP A C 1
ATOM 787 O O . ASP A 1 109 ? -17.986 8.388 18.205 1.00 94.75 109 ASP A O 1
ATOM 791 N N . SER A 1 110 ? -19.939 9.510 18.311 1.00 95.81 110 SER A N 1
ATOM 792 C CA . SER A 1 110 ? -20.822 8.348 18.165 1.00 95.81 110 SER A CA 1
ATOM 793 C C . SER A 1 110 ? -20.681 7.594 16.842 1.00 95.81 110 SER A C 1
ATOM 795 O O . SER A 1 110 ? -21.299 6.547 16.656 1.00 95.81 110 SER A O 1
ATOM 797 N N . ARG A 1 111 ? -19.879 8.112 15.906 1.00 96.12 111 ARG A N 1
ATOM 798 C CA . ARG A 1 111 ? -19.542 7.404 14.668 1.00 96.12 111 ARG A CA 1
ATOM 799 C C . ARG A 1 111 ? -18.554 6.268 14.899 1.00 96.12 111 ARG A C 1
ATOM 801 O O . ARG A 1 111 ? -18.459 5.431 14.007 1.00 96.12 111 ARG A O 1
ATOM 808 N N . TYR A 1 112 ? -17.823 6.290 16.018 1.00 97.81 112 TYR A N 1
ATOM 809 C CA . TYR A 1 112 ? -16.835 5.285 16.399 1.00 97.81 112 TYR A CA 1
ATOM 810 C C . TYR A 1 112 ? -17.426 4.239 17.343 1.00 97.81 112 TYR A C 1
ATOM 812 O O . TYR A 1 112 ? -18.136 4.602 18.2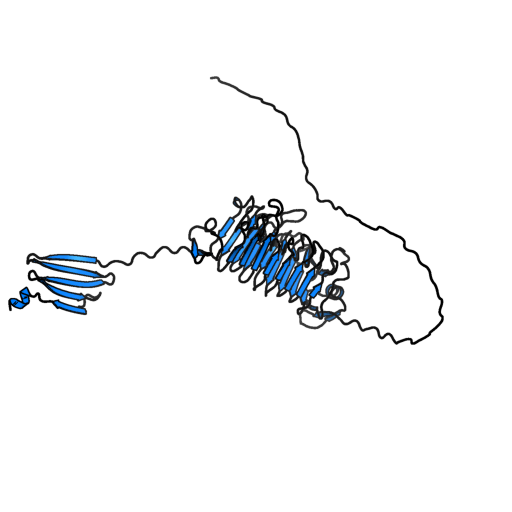79 1.00 97.81 112 TYR A O 1
ATOM 820 N N . GLY A 1 113 ? -17.094 2.965 17.128 1.00 97.50 113 GLY A N 1
ATOM 821 C CA . GLY A 1 113 ? -17.433 1.875 18.050 1.00 97.50 113 GLY A CA 1
ATOM 822 C C . GLY A 1 113 ? -16.376 1.628 19.128 1.00 97.50 113 GLY A C 1
ATOM 823 O O . GLY A 1 113 ? -16.679 1.088 20.180 1.00 97.50 113 GLY A O 1
ATOM 824 N N . LEU A 1 114 ? -15.127 2.030 18.885 1.00 98.38 114 LEU A N 1
ATOM 825 C CA . LEU A 1 114 ? -14.028 1.868 19.836 1.00 98.38 114 LEU A CA 1
ATOM 826 C C . LEU A 1 114 ? -13.050 3.039 19.722 1.00 98.38 114 LEU A C 1
ATOM 828 O O . LEU A 1 114 ? -12.799 3.536 18.623 1.00 98.38 114 LEU A O 1
ATOM 832 N N . ASN A 1 115 ? -12.475 3.464 20.846 1.00 97.81 115 ASN A N 1
ATOM 833 C CA . ASN A 1 115 ? -11.407 4.459 20.886 1.00 97.81 115 ASN A CA 1
ATOM 834 C C . ASN A 1 115 ? -10.198 3.905 21.636 1.00 97.81 115 ASN A C 1
ATOM 836 O O . ASN A 1 115 ? -10.303 3.584 22.814 1.00 9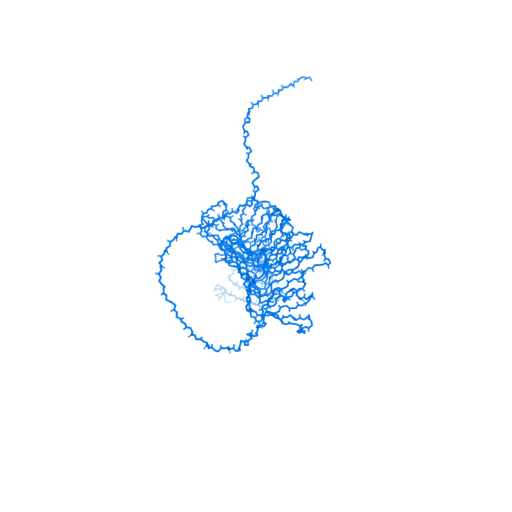7.81 115 ASN A O 1
ATOM 840 N N . ILE A 1 116 ? -9.054 3.875 20.962 1.00 98.12 116 ILE A N 1
ATOM 841 C CA . ILE A 1 116 ? -7.755 3.529 21.528 1.00 98.12 116 ILE A CA 1
ATOM 842 C C . ILE A 1 116 ? -6.930 4.815 21.600 1.00 98.12 116 ILE A C 1
ATOM 844 O O . ILE A 1 116 ? -6.713 5.475 20.583 1.00 98.12 116 ILE A O 1
ATOM 848 N N . ALA A 1 117 ? -6.497 5.180 22.803 1.00 95.94 117 ALA A N 1
ATOM 849 C CA . ALA A 1 117 ? -5.684 6.370 23.072 1.00 95.94 117 ALA A CA 1
ATOM 850 C C . ALA A 1 117 ? -4.537 6.050 24.047 1.00 95.94 117 ALA A C 1
ATOM 852 O O . ALA A 1 117 ? -4.164 6.866 24.887 1.00 95.94 117 ALA A O 1
ATOM 853 N N . SER A 1 118 ? -4.041 4.815 24.008 1.00 95.75 118 SER A N 1
ATOM 854 C CA . SER A 1 118 ? -2.975 4.309 24.873 1.00 95.75 118 SER A CA 1
ATOM 855 C C . SER A 1 118 ? -2.109 3.328 24.096 1.00 95.75 118 SER A C 1
ATOM 857 O O . SER A 1 118 ? -2.588 2.723 23.136 1.00 95.75 118 SER A O 1
ATOM 859 N N . ASP A 1 119 ? -0.853 3.196 24.516 1.00 97.38 119 ASP A N 1
ATOM 860 C CA . ASP A 1 119 ? 0.125 2.315 23.877 1.00 97.38 119 ASP A CA 1
ATOM 861 C C . ASP A 1 119 ? -0.223 0.860 24.160 1.00 97.38 119 ASP A C 1
ATOM 863 O O . ASP A 1 119 ? 0.045 0.382 25.256 1.00 97.38 119 ASP A O 1
ATOM 867 N N . ILE A 1 120 ? -0.853 0.151 23.230 1.00 98.69 120 ILE A N 1
ATOM 868 C CA . ILE A 1 120 ? -1.319 -1.219 23.480 1.00 98.69 120 ILE A CA 1
ATOM 869 C C . ILE A 1 120 ? -1.184 -2.100 22.244 1.00 98.69 120 ILE A C 1
ATOM 871 O O . ILE A 1 120 ? -1.168 -1.629 21.104 1.00 98.69 120 ILE A O 1
ATOM 875 N N . VAL A 1 121 ? -1.171 -3.408 22.480 1.00 98.88 121 VAL A N 1
ATOM 876 C CA . VAL A 1 121 ? -1.344 -4.416 21.432 1.00 98.88 121 VAL A CA 1
ATOM 877 C C . VAL A 1 121 ? -2.774 -4.944 21.473 1.00 98.88 121 VAL A C 1
ATOM 879 O O . VAL A 1 121 ? -3.212 -5.443 22.504 1.00 98.88 121 VAL A O 1
ATOM 882 N N . ILE A 1 122 ? -3.490 -4.893 20.353 1.00 98.88 122 ILE A N 1
ATOM 883 C CA . ILE A 1 122 ? -4.720 -5.659 20.139 1.00 98.88 122 ILE A CA 1
ATOM 884 C C . ILE A 1 122 ? -4.328 -6.993 19.501 1.00 98.88 122 ILE A C 1
ATOM 886 O O . ILE A 1 122 ? -4.071 -7.063 18.299 1.00 98.88 122 ILE A O 1
ATOM 890 N N . ASP A 1 123 ? -4.272 -8.051 20.306 1.00 98.88 123 ASP A N 1
ATOM 891 C CA . ASP A 1 123 ? -3.993 -9.409 19.842 1.00 98.88 123 ASP A CA 1
ATOM 892 C C . ASP A 1 123 ? -5.306 -10.133 19.546 1.00 98.88 123 ASP A C 1
ATOM 894 O O . ASP A 1 123 ? -6.030 -10.567 20.442 1.00 98.88 123 ASP A O 1
ATOM 898 N N . GLY A 1 124 ? -5.629 -10.266 18.266 1.00 98.81 124 GLY A N 1
ATOM 899 C CA . GLY A 1 124 ? -6.832 -10.957 17.840 1.00 98.81 124 GLY A CA 1
ATOM 900 C C . GLY A 1 124 ? -6.795 -12.454 18.097 1.00 98.81 124 GLY A C 1
ATOM 901 O O . GLY A 1 124 ? -7.855 -13.064 18.096 1.00 98.81 124 GLY A O 1
ATOM 902 N N . ALA A 1 125 ? -5.620 -13.069 18.269 1.00 98.31 125 ALA A N 1
ATOM 903 C CA . ALA A 1 125 ? -5.465 -14.522 18.348 1.00 98.31 125 ALA A CA 1
ATOM 904 C C . ALA A 1 125 ? -6.203 -15.292 17.220 1.00 98.31 125 ALA A C 1
ATOM 906 O O . ALA A 1 125 ? -6.623 -16.434 17.400 1.00 98.31 125 ALA A O 1
ATOM 907 N N . GLY A 1 126 ? -6.356 -14.672 16.043 1.00 98.31 126 GLY A N 1
ATOM 908 C CA . GLY A 1 126 ? -7.103 -15.190 14.893 1.00 98.31 126 GLY A CA 1
ATOM 909 C C . GLY A 1 126 ? -8.601 -14.851 14.868 1.00 98.31 126 GLY A C 1
ATOM 910 O O . GLY A 1 126 ? -9.282 -15.221 13.911 1.00 98.31 126 GLY A O 1
ATOM 911 N N . HIS A 1 127 ? -9.128 -14.157 15.877 1.00 98.88 127 HIS A N 1
ATOM 912 C CA . HIS A 1 127 ? -10.531 -13.755 15.973 1.00 98.88 127 HIS A CA 1
ATOM 913 C C . HIS A 1 127 ? -10.847 -12.469 15.197 1.00 98.88 127 HIS A C 1
ATOM 915 O O . HIS A 1 127 ? -9.974 -11.745 14.706 1.00 98.88 127 HIS A O 1
ATOM 921 N N . THR A 1 128 ? -12.148 -12.209 15.066 1.00 98.88 128 THR A N 1
ATOM 922 C CA . THR A 1 128 ? -12.712 -11.085 14.320 1.00 98.88 128 THR A CA 1
ATOM 923 C C . THR A 1 128 ? -13.286 -10.013 15.243 1.00 98.88 128 THR A C 1
ATOM 925 O O . THR A 1 128 ? -14.019 -10.326 16.177 1.00 98.88 128 THR A O 1
ATOM 928 N N . ILE A 1 129 ? -13.027 -8.748 14.917 1.00 98.88 129 ILE A N 1
ATOM 929 C CA . ILE A 1 129 ? -13.751 -7.572 15.404 1.00 98.88 129 ILE A CA 1
ATOM 930 C C . ILE A 1 129 ? -14.684 -7.099 14.281 1.00 98.88 129 ILE A C 1
ATOM 932 O O . ILE A 1 129 ? -14.243 -6.564 13.261 1.00 98.88 129 ILE A O 1
ATOM 936 N N . ASP A 1 130 ? -15.987 -7.289 14.449 1.00 98.62 130 ASP A N 1
ATOM 937 C CA . ASP A 1 130 ? -17.004 -6.673 13.598 1.00 98.62 130 ASP A CA 1
ATOM 938 C C . ASP A 1 130 ? -17.290 -5.253 14.102 1.00 98.62 130 ASP A C 1
ATOM 940 O O . ASP A 1 130 ? -17.674 -5.046 15.254 1.00 98.62 130 ASP A O 1
ATOM 944 N N . CYS A 1 131 ? -17.113 -4.260 13.231 1.00 98.56 131 CYS A N 1
ATOM 945 C CA . CYS A 1 131 ? -17.405 -2.857 13.519 1.00 98.56 131 CYS A CA 1
ATOM 946 C C . CYS A 1 131 ? -18.908 -2.573 13.694 1.00 98.56 131 CYS A C 1
ATOM 948 O O . CYS A 1 131 ? -19.279 -1.432 13.962 1.00 98.56 131 CYS A O 1
ATOM 950 N N . GLY A 1 132 ? -19.781 -3.569 13.526 1.00 96.94 132 GLY A N 1
ATOM 951 C CA . GLY A 1 132 ? -21.211 -3.459 13.774 1.00 96.94 132 GLY A CA 1
ATOM 952 C C . GLY A 1 132 ? -21.861 -2.418 12.867 1.00 96.94 132 GLY A C 1
ATOM 953 O O . GLY A 1 132 ? -21.675 -2.415 11.651 1.00 96.94 132 GLY A O 1
ATOM 954 N N . THR A 1 133 ? -22.638 -1.510 13.458 1.00 96.88 133 THR A N 1
ATOM 955 C CA . THR A 1 133 ? -23.355 -0.454 12.723 1.00 96.88 133 THR A CA 1
ATOM 956 C C . THR A 1 133 ? -22.575 0.857 12.612 1.00 96.88 133 THR A C 1
ATOM 958 O O . THR A 1 133 ? -23.121 1.856 12.141 1.00 96.88 133 THR A O 1
ATOM 961 N N . PHE A 1 134 ? -21.324 0.898 13.070 1.00 97.75 134 PHE A N 1
ATOM 962 C CA . PHE A 1 134 ? -20.552 2.133 13.121 1.00 97.75 134 PHE A CA 1
ATOM 963 C C . PHE A 1 134 ? -19.951 2.474 11.756 1.00 97.75 134 PHE A C 1
ATOM 965 O O . PHE A 1 134 ? -19.280 1.661 11.120 1.00 97.75 134 PHE A O 1
ATOM 972 N N . ALA A 1 135 ? -20.153 3.719 11.315 1.00 96.06 135 ALA A N 1
ATOM 973 C CA . ALA A 1 135 ? -19.531 4.231 10.092 1.00 96.06 135 ALA A CA 1
ATOM 974 C C . ALA A 1 135 ? -17.995 4.259 10.198 1.00 96.06 135 ALA A C 1
ATOM 976 O O . ALA A 1 135 ? -17.294 4.247 9.187 1.00 96.06 135 ALA A O 1
ATOM 977 N N . ARG A 1 136 ? -17.459 4.310 11.422 1.00 96.81 136 ARG A N 1
ATOM 978 C CA . ARG A 1 136 ? -16.033 4.213 11.720 1.00 96.81 136 ARG A CA 1
ATOM 979 C C . ARG A 1 136 ? -15.862 3.179 12.829 1.00 96.81 136 ARG A C 1
ATOM 981 O O . ARG A 1 136 ? -16.445 3.333 13.886 1.00 96.81 136 ARG A O 1
ATOM 988 N N . GLY A 1 137 ? -15.104 2.116 12.605 1.00 98.06 137 GLY A N 1
ATOM 989 C CA . GLY A 1 137 ? -14.931 1.064 13.605 1.00 98.06 137 GLY A CA 1
ATOM 990 C C . GLY A 1 137 ? -14.133 1.542 14.809 1.00 98.06 137 GLY A C 1
ATOM 991 O O . GLY A 1 137 ? -14.680 1.894 15.854 1.00 98.06 137 GLY A O 1
ATOM 992 N N . ILE A 1 138 ? -12.819 1.582 14.623 1.00 98.69 138 ILE A N 1
ATOM 993 C CA . ILE A 1 138 ? -11.842 1.834 15.673 1.00 98.69 138 ILE A CA 1
ATOM 994 C C . ILE A 1 138 ? -11.143 3.162 15.399 1.00 98.69 138 ILE A C 1
ATOM 996 O O . ILE A 1 138 ? -10.530 3.362 14.347 1.00 98.69 138 ILE A O 1
ATOM 1000 N N . ARG A 1 139 ? -11.217 4.078 16.364 1.00 98.31 139 ARG A N 1
ATOM 1001 C CA . ARG A 1 139 ? -10.380 5.274 16.405 1.00 98.31 139 ARG A CA 1
ATOM 1002 C C . ARG A 1 139 ? -9.061 4.935 17.079 1.00 98.31 139 ARG A C 1
ATOM 1004 O O . ARG A 1 139 ? -9.074 4.474 18.214 1.00 98.31 139 ARG A O 1
ATOM 1011 N N . VAL A 1 140 ? -7.948 5.250 16.426 1.00 98.00 140 VAL A N 1
ATOM 1012 C CA . VAL A 1 140 ? -6.642 5.359 17.094 1.00 98.00 140 VAL A CA 1
ATOM 1013 C C . VAL A 1 140 ? -6.336 6.842 17.245 1.00 98.00 140 VAL A C 1
ATOM 1015 O O . VAL A 1 140 ? -6.273 7.562 16.246 1.00 98.00 140 VAL A O 1
ATOM 1018 N N . TYR A 1 141 ? -6.236 7.326 18.480 1.00 95.94 141 TYR A N 1
ATOM 1019 C CA . TYR A 1 141 ? -6.015 8.737 18.768 1.00 95.94 141 TYR A CA 1
ATOM 1020 C C . TYR A 1 141 ? -4.593 8.981 19.264 1.00 95.94 141 TYR A C 1
ATOM 1022 O O . TYR A 1 141 ? -4.220 8.485 20.323 1.00 95.94 141 TYR A O 1
ATOM 1030 N N . GLY A 1 142 ? -3.824 9.750 18.494 1.00 94.31 142 GLY A N 1
ATOM 1031 C CA . GLY A 1 142 ? -2.467 10.145 18.854 1.00 94.31 142 GLY A CA 1
ATOM 1032 C C . GLY A 1 142 ? -2.422 11.192 19.956 1.00 94.31 142 GLY A C 1
ATOM 1033 O O . GLY A 1 142 ? -3.344 12.002 20.083 1.00 94.31 142 GLY A O 1
ATOM 1034 N N . GLY A 1 143 ? -1.324 11.192 20.711 1.00 91.38 143 GLY A N 1
ATOM 1035 C CA . GLY A 1 143 ? -1.077 12.170 21.766 1.00 91.38 143 GLY A CA 1
ATOM 1036 C C . GLY A 1 143 ? -0.876 13.582 21.227 1.00 91.38 143 GLY A C 1
ATOM 1037 O O . GLY A 1 143 ? -0.534 13.779 20.059 1.00 91.38 143 GLY A O 1
ATOM 1038 N N . ASP A 1 144 ? -1.079 14.583 22.080 1.00 90.38 144 ASP A N 1
ATOM 1039 C CA . ASP A 1 144 ? -1.042 15.993 21.673 1.00 90.38 144 ASP A CA 1
ATOM 1040 C C . ASP A 1 144 ? 0.391 16.485 21.397 1.00 90.38 144 ASP A C 1
ATOM 1042 O O . ASP A 1 144 ? 0.601 17.432 20.633 1.00 90.38 144 ASP A O 1
ATOM 1046 N N . THR A 1 145 ? 1.387 15.834 21.999 1.00 91.06 145 THR A N 1
ATOM 1047 C CA . THR A 1 145 ? 2.814 16.148 21.869 1.00 91.06 145 THR A CA 1
ATOM 1048 C C . THR A 1 145 ? 3.630 14.908 21.501 1.00 91.06 145 THR A C 1
ATOM 1050 O O . THR A 1 145 ? 3.196 13.776 21.705 1.00 91.06 145 THR A O 1
ATOM 1053 N N . ALA A 1 146 ? 4.830 15.109 20.947 1.00 90.62 146 ALA A N 1
ATOM 1054 C CA . ALA A 1 146 ? 5.679 14.010 20.479 1.00 90.62 146 ALA A CA 1
ATOM 1055 C C . ALA A 1 146 ? 6.099 13.040 21.601 1.00 90.62 146 ALA A C 1
ATOM 1057 O O . ALA A 1 146 ? 6.291 11.854 21.347 1.00 90.62 146 ALA A O 1
ATOM 1058 N N . ASP A 1 147 ? 6.214 13.520 22.843 1.00 90.56 147 ASP A N 1
ATOM 1059 C CA . ASP A 1 147 ? 6.496 12.712 24.037 1.00 90.56 147 ASP A CA 1
ATOM 1060 C C . ASP A 1 147 ? 5.281 11.922 24.553 1.00 90.56 147 ASP A C 1
ATOM 1062 O O . ASP A 1 147 ? 5.445 11.045 25.396 1.00 90.56 147 ASP A O 1
ATOM 1066 N N . GLN A 1 148 ? 4.082 12.199 24.032 1.00 91.75 148 GLN A N 1
ATOM 1067 C CA . GLN A 1 148 ? 2.837 11.475 24.315 1.00 91.75 148 GLN A CA 1
ATOM 1068 C C . GLN A 1 148 ? 2.429 10.548 23.161 1.00 91.75 148 GLN A C 1
ATOM 1070 O O . GLN A 1 148 ? 1.257 10.199 23.032 1.00 91.75 148 GLN A O 1
ATOM 1075 N N . ARG A 1 149 ? 3.371 10.210 22.275 1.00 93.69 149 ARG A N 1
ATOM 1076 C CA . ARG A 1 149 ? 3.118 9.386 21.092 1.00 93.69 149 ARG A CA 1
ATOM 1077 C C . ARG A 1 149 ? 2.385 8.098 21.466 1.00 93.69 149 ARG A C 1
ATOM 1079 O O . ARG A 1 149 ? 2.845 7.392 22.351 1.00 93.69 149 ARG A O 1
ATOM 1086 N N . VAL A 1 150 ? 1.294 7.812 20.750 1.00 96.31 150 VAL A N 1
ATOM 1087 C CA . VAL A 1 150 ? 0.488 6.602 20.958 1.00 96.31 150 VAL A CA 1
ATOM 1088 C C . VAL A 1 150 ? 0.863 5.518 19.950 1.00 96.31 150 VAL A C 1
ATOM 1090 O O . VAL A 1 150 ? 0.674 5.718 18.752 1.00 96.31 150 VAL A O 1
ATOM 1093 N N . SER A 1 151 ? 1.358 4.370 20.402 1.00 97.50 151 SER A N 1
ATOM 1094 C CA . SER A 1 151 ? 1.713 3.239 19.533 1.00 97.50 151 SER A CA 1
ATOM 1095 C C . SER A 1 151 ? 0.716 2.091 19.662 1.00 97.50 151 SER A C 1
ATOM 1097 O O . SER A 1 151 ? 0.530 1.542 20.746 1.00 97.50 151 SER A O 1
ATOM 1099 N N . VAL A 1 152 ? 0.070 1.716 18.554 1.00 98.75 152 VAL A N 1
ATOM 1100 C CA . VAL A 1 152 ? -0.913 0.623 18.535 1.00 98.75 152 VAL A CA 1
ATOM 1101 C C . VAL A 1 152 ? -0.516 -0.447 17.527 1.00 98.75 152 VAL A C 1
ATOM 1103 O O . VAL A 1 152 ? -0.391 -0.187 16.328 1.00 98.75 152 VAL A O 1
ATOM 1106 N N . GLU A 1 153 ? -0.380 -1.680 18.005 1.00 98.88 153 GLU A N 1
ATOM 1107 C CA . GLU A 1 153 ? -0.200 -2.866 17.166 1.00 98.88 153 GLU A CA 1
ATOM 1108 C C . GLU A 1 153 ? -1.509 -3.653 17.101 1.00 98.88 153 GLU A C 1
ATOM 1110 O O . GLU A 1 153 ? -2.076 -4.025 18.124 1.00 98.88 153 GLU A O 1
ATOM 1115 N N . PHE A 1 154 ? -1.979 -3.942 15.893 1.00 98.94 154 PHE A N 1
ATOM 1116 C CA . PHE A 1 154 ? -3.021 -4.930 15.651 1.00 98.94 154 PHE A CA 1
ATOM 1117 C C . PHE A 1 154 ? -2.349 -6.209 15.172 1.00 98.94 154 PHE A C 1
ATOM 1119 O O . PHE A 1 154 ? -1.808 -6.251 14.059 1.00 98.94 154 PHE A O 1
ATOM 1126 N N . ARG A 1 155 ? -2.407 -7.255 15.993 1.00 98.88 155 ARG A N 1
ATOM 1127 C CA . ARG A 1 155 ? -1.758 -8.538 15.734 1.00 98.88 155 ARG A CA 1
ATOM 1128 C C . ARG A 1 155 ? -2.781 -9.636 15.508 1.00 98.88 155 ARG A C 1
ATOM 1130 O O . ARG A 1 155 ? -3.673 -9.813 16.330 1.00 98.88 155 ARG A O 1
ATOM 1137 N N . ALA A 1 156 ? -2.624 -10.401 14.429 1.00 98.81 156 ALA A N 1
ATOM 1138 C CA . ALA A 1 156 ? -3.427 -11.590 14.135 1.00 98.81 156 ALA A CA 1
ATOM 1139 C C . ALA A 1 156 ? -4.947 -11.373 14.295 1.00 98.81 156 ALA A C 1
ATOM 1141 O O . ALA A 1 156 ? -5.656 -12.254 14.784 1.00 98.81 156 ALA A O 1
ATOM 1142 N N . VAL A 1 157 ? -5.456 -10.194 13.922 1.00 98.94 157 VAL A N 1
ATOM 1143 C CA . VAL A 1 157 ? -6.873 -9.836 14.071 1.00 98.94 157 VAL A CA 1
ATOM 1144 C C . VAL A 1 157 ? -7.505 -9.569 12.716 1.00 98.94 157 VAL A C 1
ATOM 1146 O O . VAL A 1 157 ? -6.911 -8.925 11.852 1.00 98.94 157 VAL A O 1
ATOM 1149 N N . THR A 1 158 ? -8.737 -10.037 12.530 1.00 98.94 158 THR A N 1
ATOM 1150 C CA . THR A 1 158 ? -9.565 -9.606 11.399 1.00 98.94 158 THR A CA 1
ATOM 1151 C C . THR A 1 158 ? -10.501 -8.499 11.861 1.00 98.94 158 THR A C 1
ATOM 1153 O O . THR A 1 158 ? -11.230 -8.682 12.824 1.00 98.94 158 THR A O 1
ATOM 1156 N N . ILE A 1 159 ? -10.524 -7.349 11.195 1.00 98.94 159 ILE A N 1
ATOM 1157 C CA . ILE A 1 159 ? -11.447 -6.252 11.494 1.00 98.94 159 ILE A CA 1
ATOM 1158 C C . ILE A 1 159 ? -12.313 -6.022 10.265 1.00 98.94 159 ILE A C 1
ATOM 1160 O O . ILE A 1 159 ? -11.801 -5.814 9.163 1.00 98.94 159 ILE A O 1
ATOM 1164 N N . THR A 1 160 ? -13.630 -6.074 10.446 1.00 98.69 160 THR A N 1
ATOM 1165 C CA . THR A 1 160 ? -14.581 -5.989 9.334 1.00 98.69 160 THR A CA 1
ATOM 1166 C C . THR A 1 160 ? -15.564 -4.845 9.508 1.00 98.69 160 THR A C 1
ATOM 1168 O O . THR A 1 160 ? -16.018 -4.563 10.613 1.00 98.69 160 THR A O 1
ATOM 1171 N N . SER A 1 161 ? -15.915 -4.190 8.403 1.00 97.94 161 SER A N 1
ATOM 1172 C CA . SER A 1 161 ? -16.986 -3.198 8.341 1.00 97.94 161 SER A CA 1
ATOM 1173 C C . SER A 1 161 ? -17.865 -3.460 7.120 1.00 97.94 161 SER A C 1
ATOM 1175 O O . SER A 1 161 ? -17.388 -3.520 5.985 1.00 97.94 161 SER A O 1
ATOM 1177 N N . SER A 1 162 ? -19.168 -3.617 7.345 1.00 95.88 162 SER A N 1
ATOM 1178 C CA . SER A 1 162 ? -20.167 -3.847 6.289 1.00 95.88 162 SER A CA 1
ATOM 1179 C C . SER A 1 162 ? -21.029 -2.611 5.992 1.00 95.88 162 SER A C 1
ATOM 1181 O O . SER A 1 162 ? -21.826 -2.615 5.054 1.00 95.88 162 SER A O 1
ATOM 1183 N N . VAL A 1 163 ? -20.852 -1.533 6.761 1.00 95.56 163 VAL A N 1
ATOM 1184 C CA . VAL A 1 163 ? -21.601 -0.278 6.618 1.00 95.56 163 VAL A CA 1
ATOM 1185 C C . VAL A 1 163 ? -21.132 0.485 5.378 1.00 95.56 163 VAL A C 1
ATOM 1187 O O . VAL A 1 163 ? -19.940 0.523 5.070 1.00 95.56 163 VAL A O 1
ATOM 1190 N N . GLY A 1 164 ? -22.063 1.118 4.657 1.00 95.44 164 GLY A N 1
ATOM 1191 C CA . GLY A 1 164 ? -21.729 1.989 3.525 1.00 95.44 164 GLY A CA 1
ATOM 1192 C C . GLY A 1 164 ? -20.786 3.124 3.938 1.00 95.44 164 GLY A C 1
ATOM 1193 O O . GLY A 1 164 ? -20.961 3.715 5.001 1.00 95.44 164 GLY A O 1
ATOM 1194 N N . TYR A 1 165 ? -19.773 3.411 3.116 1.00 95.00 165 TYR A N 1
ATOM 1195 C CA . TYR A 1 165 ? -18.663 4.327 3.440 1.00 95.00 165 TYR A CA 1
ATOM 1196 C C . TYR A 1 165 ? -17.888 3.957 4.722 1.00 95.00 165 TYR A C 1
ATOM 1198 O O . TYR A 1 165 ? -17.178 4.793 5.288 1.00 95.00 165 TYR A O 1
ATOM 1206 N N . GLY A 1 166 ? -18.034 2.712 5.184 1.00 96.31 166 GLY A N 1
ATOM 1207 C CA . GLY A 1 166 ? -17.498 2.221 6.443 1.00 96.31 166 GLY A CA 1
ATOM 1208 C C . GLY A 1 166 ? -15.974 2.191 6.487 1.00 96.31 166 GLY A C 1
ATOM 1209 O O . GLY A 1 166 ? -15.296 2.051 5.462 1.00 96.31 166 GLY A O 1
ATOM 1210 N N . ARG A 1 167 ? -15.443 2.309 7.705 1.00 97.69 167 ARG A N 1
ATOM 1211 C CA . ARG A 1 167 ? -14.008 2.237 8.005 1.00 97.69 167 ARG A CA 1
ATOM 1212 C C . ARG A 1 167 ? -13.739 1.204 9.081 1.00 97.69 167 ARG A C 1
ATOM 1214 O O . ARG A 1 167 ? -14.526 1.116 10.020 1.00 97.69 167 ARG A O 1
ATOM 1221 N N . CYS A 1 168 ? -12.629 0.475 8.979 1.00 98.75 168 CYS A N 1
ATOM 1222 C CA . CYS A 1 168 ? -12.211 -0.444 10.043 1.00 98.75 168 CYS A CA 1
ATOM 1223 C C . CYS A 1 168 ? -11.392 0.318 11.087 1.00 98.75 168 CYS A C 1
ATOM 1225 O O . CYS A 1 168 ? -11.809 0.424 12.237 1.00 98.75 168 CYS A O 1
ATOM 1227 N N . ILE A 1 169 ? -10.276 0.915 10.662 1.00 98.75 169 ILE A N 1
ATOM 1228 C CA . ILE A 1 169 ? -9.388 1.721 11.504 1.00 98.75 169 ILE A CA 1
ATOM 1229 C C . ILE A 1 169 ? -9.294 3.129 10.927 1.00 98.75 169 ILE A C 1
ATOM 1231 O O . ILE A 1 169 ? -9.131 3.320 9.721 1.00 98.75 169 ILE A O 1
ATOM 1235 N N . ASP A 1 170 ? -9.385 4.126 11.798 1.00 97.38 170 ASP A N 1
ATOM 1236 C CA . ASP A 1 170 ? -9.336 5.526 11.412 1.00 97.38 170 ASP A CA 1
ATOM 1237 C C . ASP A 1 170 ? -8.545 6.347 12.442 1.00 97.38 170 ASP A C 1
ATOM 1239 O O . ASP A 1 170 ? -8.994 6.560 13.572 1.00 97.38 170 ASP A O 1
ATOM 1243 N N . THR A 1 171 ? -7.348 6.794 12.056 1.00 96.25 171 THR A N 1
ATOM 1244 C CA . THR A 1 171 ? -6.435 7.509 12.957 1.00 96.25 171 THR A CA 1
ATOM 1245 C C . THR A 1 171 ? -6.786 8.994 13.056 1.00 96.25 171 THR A C 1
ATOM 1247 O O . THR A 1 171 ? -7.253 9.626 12.100 1.00 96.25 171 THR A O 1
ATOM 1250 N N . ARG A 1 172 ? -6.610 9.583 14.237 1.00 92.69 172 ARG A N 1
ATOM 1251 C CA . ARG A 1 172 ? -6.922 10.990 14.528 1.00 92.69 172 ARG A CA 1
ATOM 1252 C C . ARG A 1 172 ? -5.932 11.560 15.536 1.00 92.69 172 ARG A C 1
ATOM 1254 O O . ARG A 1 172 ? -5.252 10.815 16.225 1.00 92.69 172 ARG A O 1
ATOM 1261 N N . GLY A 1 173 ? -5.960 12.879 15.698 1.00 86.12 173 GLY A N 1
ATOM 1262 C CA . GLY A 1 173 ? -5.155 13.558 16.713 1.00 86.12 173 GLY A CA 1
ATOM 1263 C C . GLY A 1 173 ? -3.714 13.769 16.271 1.00 86.12 173 GLY A C 1
ATOM 1264 O O . GLY A 1 173 ? -3.466 13.978 15.082 1.00 86.12 173 GLY A O 1
ATOM 1265 N N . GLY A 1 174 ? -2.810 13.791 17.245 1.00 85.06 174 GLY A N 1
ATOM 1266 C CA . GLY A 1 174 ? -1.401 14.094 17.041 1.00 85.06 174 GLY A CA 1
ATOM 1267 C C . GLY A 1 174 ? -0.558 12.843 16.812 1.00 85.06 174 GLY A C 1
ATOM 1268 O O . GLY A 1 174 ? -0.829 12.055 15.912 1.00 85.06 174 GLY A O 1
ATOM 1269 N N . TYR A 1 175 ? 0.489 12.684 17.609 1.00 93.25 175 TYR A N 1
ATOM 1270 C CA . TYR A 1 175 ? 1.593 11.762 17.365 1.00 93.25 175 TYR A CA 1
ATOM 1271 C C . TYR A 1 175 ? 1.180 10.316 17.652 1.00 93.25 175 TYR A C 1
ATOM 1273 O O . TYR A 1 175 ? 0.787 9.985 18.773 1.00 93.25 175 TYR A O 1
ATOM 1281 N N . LEU A 1 176 ? 1.258 9.453 16.639 1.00 95.62 176 LEU A N 1
ATOM 1282 C CA . LEU A 1 176 ? 0.902 8.040 16.750 1.00 95.62 176 LEU A CA 1
ATOM 1283 C C . LEU A 1 176 ? 1.673 7.158 15.772 1.00 95.62 176 LEU A C 1
ATOM 1285 O O . LEU A 1 176 ? 2.073 7.644 14.714 1.00 95.62 176 LEU A O 1
ATOM 1289 N N . ASP A 1 177 ? 1.775 5.874 16.115 1.00 96.81 177 ASP A N 1
ATOM 1290 C CA . ASP A 1 177 ? 2.289 4.788 15.279 1.00 96.81 177 ASP A CA 1
ATOM 1291 C C . ASP A 1 177 ? 1.217 3.694 15.161 1.00 96.81 177 ASP A C 1
ATOM 1293 O O . ASP A 1 177 ? 0.563 3.350 16.148 1.00 96.81 177 ASP A O 1
ATOM 1297 N N . VAL A 1 178 ? 1.035 3.122 13.967 1.00 98.62 178 VAL A N 1
ATOM 1298 C CA . VAL A 1 178 ? 0.143 1.965 13.775 1.00 98.62 178 VAL A CA 1
ATOM 1299 C C . VAL A 1 178 ? 0.873 0.838 13.066 1.00 98.62 178 VAL A C 1
ATOM 1301 O O . VAL A 1 178 ? 1.425 1.030 11.981 1.00 98.62 178 VAL A O 1
ATOM 1304 N N . THR A 1 179 ? 0.808 -0.360 13.642 1.00 98.94 179 THR A N 1
ATOM 1305 C CA . THR A 1 179 ? 1.322 -1.587 13.022 1.00 98.94 179 THR A CA 1
ATOM 1306 C C . THR A 1 179 ? 0.196 -2.587 12.789 1.00 98.94 179 THR A C 1
ATOM 1308 O O . THR A 1 179 ? -0.598 -2.856 13.686 1.00 98.94 179 THR A O 1
ATOM 1311 N N . LEU A 1 180 ? 0.138 -3.156 11.585 1.00 98.94 180 LEU A N 1
ATOM 1312 C CA . LEU A 1 180 ? -0.641 -4.348 11.266 1.00 98.94 180 LEU A CA 1
ATOM 1313 C C . LEU A 1 180 ? 0.329 -5.522 11.103 1.00 98.94 180 LEU A C 1
ATOM 1315 O O . LEU A 1 180 ? 1.118 -5.552 10.153 1.00 98.94 180 LEU A O 1
ATOM 1319 N N . ASP A 1 181 ? 0.266 -6.472 12.031 1.00 98.88 181 ASP A N 1
ATOM 1320 C CA . ASP A 1 181 ? 1.090 -7.681 12.049 1.00 98.88 181 ASP A CA 1
ATOM 1321 C C . ASP A 1 181 ? 0.200 -8.921 11.877 1.00 98.88 181 ASP A C 1
ATOM 1323 O O . ASP A 1 181 ? -0.544 -9.305 12.780 1.00 98.88 181 ASP A O 1
ATOM 1327 N N . GLY A 1 182 ? 0.216 -9.520 10.682 1.00 98.81 182 GLY A N 1
ATOM 1328 C CA . GLY A 1 182 ? -0.658 -10.648 10.346 1.00 98.81 182 GLY A CA 1
ATOM 1329 C C . GLY A 1 182 ? -2.152 -10.338 10.484 1.00 98.81 182 GLY A C 1
ATOM 1330 O O . GLY A 1 182 ? -2.934 -11.231 10.801 1.00 98.81 182 GLY A O 1
ATOM 1331 N N . SER A 1 183 ? -2.548 -9.078 10.286 1.00 98.94 183 SER A N 1
ATOM 1332 C CA . SER A 1 183 ? -3.913 -8.594 10.515 1.00 98.94 183 SER A CA 1
ATOM 1333 C C . SER A 1 183 ? -4.658 -8.301 9.214 1.00 98.94 183 SER A C 1
ATOM 1335 O O . SER A 1 183 ? -4.072 -7.934 8.195 1.00 98.94 183 SER A O 1
ATOM 1337 N N . HIS A 1 184 ? -5.982 -8.432 9.245 1.00 98.88 184 HIS A N 1
ATOM 1338 C CA . HIS A 1 184 ? -6.833 -8.378 8.060 1.00 98.88 184 HIS A CA 1
ATOM 1339 C C . HIS A 1 184 ? -7.926 -7.319 8.212 1.00 98.88 184 HIS A C 1
ATOM 1341 O O . HIS A 1 184 ? -8.827 -7.471 9.026 1.00 98.88 184 HIS A O 1
ATOM 1347 N N . LEU A 1 185 ? -7.891 -6.255 7.412 1.00 98.94 185 LEU A N 1
ATOM 1348 C CA . LEU A 1 185 ? -8.939 -5.235 7.370 1.00 98.94 185 LEU A CA 1
ATOM 1349 C C . LEU A 1 185 ? -9.831 -5.452 6.149 1.00 98.94 185 LEU A C 1
ATOM 1351 O O . LEU A 1 185 ? -9.333 -5.504 5.022 1.00 98.94 185 LEU A O 1
ATOM 1355 N N . VAL A 1 186 ? -11.146 -5.536 6.351 1.00 98.62 186 VAL A N 1
ATOM 1356 C CA . VAL A 1 186 ? -12.117 -5.724 5.265 1.00 98.62 186 VAL A CA 1
ATOM 1357 C C . VAL A 1 186 ? -13.266 -4.734 5.403 1.00 98.62 186 VAL A C 1
ATOM 1359 O O . VAL A 1 186 ? -14.108 -4.873 6.288 1.00 98.62 186 VAL A O 1
ATOM 1362 N N . ALA A 1 187 ? -13.354 -3.769 4.490 1.00 97.94 187 ALA A N 1
ATOM 1363 C CA . ALA A 1 187 ? -14.521 -2.899 4.378 1.00 97.94 187 ALA A CA 1
ATOM 1364 C C . ALA A 1 187 ? -15.309 -3.269 3.116 1.00 97.94 187 ALA A C 1
ATOM 1366 O O . ALA A 1 187 ? -14.856 -3.037 2.000 1.00 97.94 187 ALA A O 1
ATOM 1367 N N . ALA A 1 188 ? -16.477 -3.885 3.295 1.00 93.56 188 ALA A N 1
ATOM 1368 C CA . ALA A 1 188 ? -17.292 -4.445 2.210 1.00 93.56 188 ALA A CA 1
ATOM 1369 C C . ALA A 1 188 ? -18.592 -3.666 1.951 1.00 93.56 188 ALA A C 1
ATOM 1371 O O . ALA A 1 188 ? -19.369 -4.034 1.071 1.00 93.56 188 ALA A O 1
ATOM 1372 N N . GLY A 1 189 ? -18.852 -2.607 2.720 1.00 92.50 189 GLY A N 1
ATOM 1373 C CA . GLY A 1 189 ? -20.018 -1.756 2.509 1.00 92.50 189 GLY A CA 1
ATOM 1374 C C . GLY A 1 189 ? -19.958 -0.970 1.198 1.00 92.50 189 GLY A C 1
ATOM 1375 O O . GLY A 1 189 ? -18.892 -0.749 0.622 1.00 92.50 189 GLY A O 1
ATOM 1376 N N . ALA A 1 190 ? -21.119 -0.519 0.727 1.00 91.94 190 ALA A N 1
ATOM 1377 C CA . ALA A 1 190 ? -21.232 0.240 -0.517 1.00 91.94 190 ALA A CA 1
ATOM 1378 C C . ALA A 1 190 ? -20.496 1.596 -0.472 1.00 91.94 190 ALA A C 1
ATOM 1380 O O . ALA A 1 190 ? -20.271 2.170 0.596 1.00 91.94 190 ALA A O 1
ATOM 1381 N N . GLY A 1 191 ? -20.180 2.138 -1.651 1.00 91.19 191 GLY A N 1
ATOM 1382 C CA . GLY A 1 191 ? -19.544 3.449 -1.802 1.00 91.19 191 GLY A CA 1
ATOM 1383 C C . GLY A 1 191 ? -18.064 3.456 -1.418 1.00 91.19 191 GLY A C 1
ATOM 1384 O O . GLY A 1 191 ? -17.387 2.430 -1.468 1.00 91.19 191 GLY A O 1
ATOM 1385 N N . ASN A 1 192 ? -17.572 4.631 -1.023 1.00 92.81 192 ASN A N 1
ATOM 1386 C CA . ASN A 1 192 ? -16.148 4.897 -0.802 1.00 92.81 192 ASN A CA 1
ATOM 1387 C C . ASN A 1 192 ? -15.696 4.409 0.582 1.00 92.81 192 ASN A C 1
ATOM 1389 O O . ASN A 1 192 ? -15.284 5.208 1.430 1.00 92.81 192 ASN A O 1
ATOM 1393 N N . ASN A 1 193 ? -15.839 3.108 0.831 1.00 96.06 193 ASN A N 1
ATOM 1394 C CA . ASN A 1 193 ? -15.356 2.464 2.048 1.00 96.06 193 ASN A CA 1
ATOM 1395 C C . ASN A 1 193 ? -13.820 2.554 2.144 1.00 96.06 193 ASN A C 1
ATOM 1397 O O . ASN A 1 193 ? -13.124 2.651 1.132 1.00 96.06 193 ASN A O 1
ATOM 1401 N N . GLN A 1 194 ? -13.305 2.611 3.371 1.00 96.81 194 GLN A N 1
ATOM 1402 C CA . GLN A 1 194 ? -11.889 2.871 3.651 1.00 96.81 194 GLN A CA 1
ATOM 1403 C C . GLN A 1 194 ? -11.448 1.995 4.825 1.00 96.81 194 GLN A C 1
ATOM 1405 O O . GLN A 1 194 ? -11.571 2.428 5.971 1.00 96.81 194 GLN A O 1
ATOM 1410 N N . PRO A 1 195 ? -10.981 0.754 4.591 1.00 98.62 195 PRO A N 1
ATOM 1411 C CA . PRO A 1 195 ? -10.562 -0.126 5.675 1.00 98.62 195 PRO A CA 1
ATOM 1412 C C . PRO A 1 195 ? -9.542 0.542 6.606 1.00 98.62 195 PRO A C 1
ATOM 1414 O O . PRO A 1 195 ? -9.720 0.478 7.821 1.00 98.62 195 PRO A O 1
ATOM 1417 N N . LEU A 1 196 ? -8.547 1.246 6.052 1.00 98.81 196 LEU A N 1
ATOM 1418 C CA . LEU A 1 196 ? -7.626 2.084 6.817 1.00 98.81 196 LEU A CA 1
ATOM 1419 C C . LEU A 1 196 ? -7.684 3.542 6.348 1.00 98.81 196 LEU A C 1
ATOM 1421 O O . LEU A 1 196 ? -7.371 3.864 5.200 1.00 98.81 196 LEU A O 1
ATOM 1425 N N . THR A 1 197 ? -8.018 4.440 7.269 1.00 97.88 197 THR A N 1
ATOM 1426 C CA . THR A 1 197 ? -7.899 5.885 7.071 1.00 97.88 197 THR A CA 1
ATOM 1427 C C . THR A 1 197 ? -6.842 6.448 8.012 1.00 97.88 197 THR A C 1
ATOM 1429 O O . THR A 1 197 ? -6.936 6.277 9.226 1.00 97.88 197 THR A O 1
ATOM 1432 N N . VAL A 1 198 ? -5.867 7.171 7.467 1.00 96.88 198 VAL A N 1
ATOM 1433 C CA . VAL A 1 198 ? -4.854 7.881 8.255 1.00 96.88 198 VAL A CA 1
ATOM 1434 C C . VAL A 1 198 ? -5.183 9.367 8.257 1.00 96.88 198 VAL A C 1
ATOM 1436 O O . VAL A 1 198 ? -5.175 10.005 7.207 1.00 96.88 198 VAL A O 1
ATOM 1439 N N . GLY A 1 199 ? -5.504 9.928 9.417 1.00 92.25 199 GLY A N 1
ATOM 1440 C CA . GLY A 1 199 ? -5.769 11.356 9.585 1.00 92.25 199 GLY A CA 1
ATOM 1441 C C . GLY A 1 199 ? -5.246 11.887 10.918 1.00 92.25 199 GLY A C 1
ATOM 1442 O O . GLY A 1 199 ? -4.491 11.215 11.611 1.00 92.25 199 GLY A O 1
ATOM 1443 N N . GLY A 1 200 ? -5.665 13.102 11.281 1.00 84.06 200 GLY A N 1
ATOM 1444 C CA . GLY A 1 200 ? -5.127 13.845 12.429 1.00 84.06 200 GLY A CA 1
ATOM 1445 C C . GLY A 1 200 ? -4.493 15.164 11.989 1.00 84.06 200 GLY A C 1
ATOM 1446 O O . GLY A 1 200 ? -4.786 15.632 10.895 1.00 84.06 200 GLY A O 1
ATOM 1447 N N . SER A 1 201 ? -3.588 15.738 12.777 1.00 79.31 201 SER A N 1
ATOM 1448 C CA . SER A 1 201 ? -2.722 16.848 12.350 1.00 79.31 201 SER A CA 1
ATOM 1449 C C . SER A 1 201 ? -1.520 16.952 13.287 1.00 79.31 201 SER A C 1
ATOM 1451 O O . SER A 1 201 ? -1.702 17.221 14.471 1.00 79.31 201 SER A O 1
ATOM 1453 N N . HIS A 1 202 ? -0.307 16.769 12.766 1.00 81.81 202 HIS A N 1
ATOM 1454 C CA . HIS A 1 202 ? 0.951 16.966 13.492 1.00 81.81 202 HIS A CA 1
ATOM 1455 C C . HIS A 1 202 ? 2.108 17.222 12.513 1.00 81.81 202 HIS A C 1
ATOM 1457 O O . HIS A 1 202 ? 1.973 16.956 11.321 1.00 81.81 202 HIS A O 1
ATOM 1463 N N . ASP A 1 203 ? 3.236 17.728 13.019 1.00 83.69 203 ASP A N 1
ATOM 1464 C CA . ASP A 1 203 ? 4.372 18.170 12.189 1.00 83.69 203 ASP A CA 1
ATOM 1465 C C . ASP A 1 203 ? 5.275 17.017 11.705 1.00 83.69 203 ASP A C 1
ATOM 1467 O O . ASP A 1 203 ? 6.101 17.197 10.811 1.00 83.69 203 ASP A O 1
ATOM 1471 N N . GLU A 1 204 ? 5.147 15.830 12.301 1.00 89.50 204 GLU A N 1
ATOM 1472 C CA . GLU A 1 204 ? 5.920 14.638 11.928 1.00 89.50 204 GLU A CA 1
ATOM 1473 C C . GLU A 1 204 ? 5.186 13.753 10.910 1.00 89.50 204 GLU A C 1
ATOM 1475 O O . GLU A 1 204 ? 3.986 13.891 10.698 1.00 89.50 204 GLU A O 1
ATOM 1480 N N . LEU A 1 205 ? 5.893 12.807 10.293 1.00 93.75 205 LEU A N 1
ATOM 1481 C CA . LEU A 1 205 ? 5.252 11.756 9.501 1.00 93.75 205 LEU A CA 1
ATOM 1482 C C . LEU A 1 205 ? 4.578 10.753 10.442 1.00 93.75 205 LEU A C 1
ATOM 1484 O O . LEU A 1 205 ? 5.193 10.354 11.429 1.00 93.75 205 LEU A O 1
ATOM 1488 N N . THR A 1 206 ? 3.342 10.335 10.154 1.00 95.31 206 THR A N 1
ATOM 1489 C CA . THR A 1 206 ? 2.672 9.256 10.899 1.00 95.31 206 THR A CA 1
ATOM 1490 C C . THR A 1 206 ? 3.248 7.902 10.461 1.00 95.31 206 THR A C 1
ATOM 1492 O O . THR A 1 206 ? 3.057 7.531 9.297 1.00 95.31 206 THR A O 1
ATOM 1495 N N . PRO A 1 207 ? 3.941 7.140 11.327 1.00 97.50 207 PRO A N 1
ATOM 1496 C CA . PRO A 1 207 ? 4.467 5.831 10.963 1.00 97.50 207 PRO A CA 1
ATOM 1497 C C . PRO A 1 207 ? 3.349 4.795 10.856 1.00 97.50 207 PRO A C 1
ATOM 1499 O O . PRO A 1 207 ? 2.572 4.597 11.792 1.00 97.50 207 PRO A O 1
ATOM 1502 N N . ILE A 1 208 ? 3.285 4.114 9.713 1.00 98.62 208 ILE A N 1
ATOM 1503 C CA . ILE A 1 208 ? 2.338 3.027 9.455 1.00 98.62 208 ILE A CA 1
ATOM 1504 C C . ILE A 1 208 ? 3.119 1.827 8.920 1.00 98.62 208 ILE A C 1
ATOM 1506 O O . ILE A 1 208 ? 3.785 1.922 7.889 1.00 98.62 208 ILE A O 1
ATOM 1510 N N . THR A 1 209 ? 3.021 0.682 9.591 1.00 98.88 209 THR A N 1
ATOM 1511 C CA . THR A 1 209 ? 3.731 -0.546 9.203 1.00 98.88 209 THR A CA 1
ATOM 1512 C C . THR A 1 209 ? 2.746 -1.677 8.938 1.00 98.88 209 THR A C 1
ATOM 1514 O O . THR A 1 209 ? 1.872 -1.942 9.755 1.00 98.88 209 THR A O 1
ATOM 1517 N N . ILE A 1 210 ? 2.872 -2.354 7.796 1.00 98.94 210 ILE A N 1
ATOM 1518 C CA . ILE A 1 210 ? 1.988 -3.455 7.386 1.00 98.94 210 ILE A CA 1
ATOM 1519 C C . ILE A 1 210 ? 2.850 -4.650 6.977 1.00 98.94 210 ILE A C 1
ATOM 1521 O O . ILE A 1 210 ? 3.561 -4.593 5.968 1.00 98.94 210 ILE A O 1
ATOM 1525 N N . ILE A 1 211 ? 2.811 -5.718 7.774 1.00 98.69 211 ILE A N 1
ATOM 1526 C CA . ILE A 1 211 ? 3.752 -6.843 7.690 1.00 98.69 211 ILE A CA 1
ATOM 1527 C C . ILE A 1 211 ? 3.090 -8.203 7.955 1.00 98.69 211 ILE A C 1
ATOM 1529 O O . ILE A 1 211 ? 1.917 -8.295 8.324 1.00 98.69 211 ILE A O 1
ATOM 1533 N N . ASN A 1 212 ? 3.882 -9.264 7.766 1.00 98.31 212 ASN A N 1
ATOM 1534 C CA . ASN A 1 212 ? 3.578 -10.648 8.144 1.00 98.31 212 ASN A CA 1
ATOM 1535 C C . ASN A 1 212 ? 2.264 -11.192 7.560 1.00 98.31 212 ASN A C 1
ATOM 1537 O O . ASN A 1 212 ? 1.501 -11.878 8.231 1.00 98.31 212 ASN A O 1
ATOM 1541 N N . GLY A 1 213 ? 2.007 -10.902 6.285 1.00 98.50 213 GLY A N 1
ATOM 1542 C CA . GLY A 1 213 ? 0.832 -11.390 5.567 1.00 98.50 213 GLY A CA 1
ATOM 1543 C C . GLY A 1 213 ? -0.443 -10.607 5.868 1.00 98.50 213 GLY A C 1
ATOM 1544 O O . GLY A 1 213 ? -1.536 -11.107 5.601 1.00 98.50 213 GLY A O 1
ATOM 1545 N N . SER A 1 214 ? -0.324 -9.390 6.406 1.00 98.94 214 SER A N 1
ATOM 1546 C CA . SER A 1 214 ? -1.476 -8.521 6.639 1.00 98.94 214 SER A CA 1
ATOM 1547 C C . SER A 1 214 ? -2.211 -8.210 5.334 1.00 98.94 214 SER A C 1
ATOM 1549 O O . SER A 1 214 ? -1.595 -8.026 4.282 1.00 98.94 214 SER A O 1
ATOM 1551 N N . THR A 1 215 ? -3.539 -8.117 5.380 1.00 98.88 215 THR A N 1
ATOM 1552 C CA . THR A 1 215 ? -4.345 -7.807 4.190 1.00 98.88 215 THR A CA 1
ATOM 1553 C C . THR A 1 215 ? -5.273 -6.634 4.431 1.00 98.88 215 THR A C 1
ATOM 1555 O O . THR A 1 215 ? -5.974 -6.601 5.434 1.00 98.88 215 THR A O 1
ATOM 1558 N N . ILE A 1 216 ? -5.367 -5.721 3.474 1.00 98.94 216 ILE A N 1
ATOM 1559 C CA . ILE A 1 216 ? -6.326 -4.619 3.490 1.00 98.94 216 ILE A CA 1
ATOM 1560 C C . ILE A 1 216 ? -7.178 -4.708 2.228 1.00 98.94 216 ILE A C 1
ATOM 1562 O O . ILE A 1 216 ? -6.664 -4.640 1.111 1.00 98.94 216 ILE A O 1
ATOM 1566 N N . LYS A 1 217 ? -8.490 -4.870 2.394 1.00 98.50 217 LYS A N 1
ATOM 1567 C CA . LYS A 1 217 ? -9.426 -5.049 1.286 1.00 98.50 217 LYS A CA 1
ATOM 1568 C C . LYS A 1 217 ? -10.599 -4.090 1.384 1.00 98.50 217 LYS A C 1
ATOM 1570 O O . LYS A 1 217 ? -11.426 -4.194 2.290 1.00 98.50 217 LYS A O 1
ATOM 1575 N N . ALA A 1 218 ? -10.673 -3.191 0.415 1.00 97.50 218 ALA A N 1
ATOM 1576 C CA . ALA A 1 218 ? -11.829 -2.346 0.179 1.00 97.50 218 ALA A CA 1
ATOM 1577 C C . ALA A 1 218 ? -12.804 -3.005 -0.816 1.00 97.50 218 ALA A C 1
ATOM 1579 O O . ALA A 1 218 ? -12.430 -3.903 -1.575 1.00 97.50 218 ALA A O 1
ATOM 1580 N N . GLY A 1 219 ? -14.061 -2.564 -0.801 1.00 91.00 219 GLY A N 1
ATOM 1581 C CA . GLY A 1 219 ? -15.055 -2.919 -1.819 1.00 91.00 219 GLY A CA 1
ATOM 1582 C C . GLY A 1 219 ? -14.797 -2.226 -3.165 1.00 91.00 219 GLY A C 1
ATOM 1583 O O . GLY A 1 219 ? -13.872 -1.427 -3.290 1.00 91.00 219 GLY A O 1
ATOM 1584 N N . ASP A 1 220 ? -15.654 -2.486 -4.154 1.00 85.94 220 ASP A N 1
ATOM 1585 C CA . ASP A 1 220 ? -15.439 -2.107 -5.565 1.00 85.94 220 ASP A CA 1
ATOM 1586 C C . ASP A 1 220 ? -15.186 -0.609 -5.813 1.00 85.94 220 ASP A C 1
ATOM 1588 O O . ASP A 1 220 ? -14.406 -0.263 -6.692 1.00 85.94 220 ASP A O 1
ATOM 1592 N N . ALA A 1 221 ? -15.819 0.276 -5.036 1.00 88.00 221 ALA A N 1
ATOM 1593 C CA . ALA A 1 221 ? -15.629 1.732 -5.104 1.00 88.00 221 ALA A CA 1
ATOM 1594 C C . ALA A 1 221 ? -14.793 2.289 -3.931 1.00 88.00 221 ALA A C 1
ATOM 1596 O O . ALA A 1 221 ? -14.702 3.501 -3.735 1.00 88.00 221 ALA A O 1
ATOM 1597 N N . GLY A 1 222 ? -14.228 1.410 -3.102 1.00 94.12 222 GLY A N 1
ATOM 1598 C CA . GLY A 1 222 ? -13.507 1.770 -1.887 1.00 94.12 222 GLY A CA 1
ATOM 1599 C C . GLY A 1 222 ? -12.000 1.903 -2.087 1.00 94.12 222 GLY A C 1
ATOM 1600 O O . GLY A 1 222 ? -11.434 1.452 -3.079 1.00 94.12 222 GLY A O 1
ATOM 1601 N N . TYR A 1 223 ? -11.327 2.497 -1.109 1.00 96.81 223 TYR A N 1
ATOM 1602 C CA . TYR A 1 223 ? -9.885 2.738 -1.131 1.00 96.81 223 TYR A CA 1
ATOM 1603 C C . TYR A 1 223 ? -9.228 1.945 -0.007 1.00 96.81 223 TYR A C 1
ATOM 1605 O O . TYR A 1 223 ? -9.613 2.126 1.145 1.00 96.81 223 TYR A O 1
ATOM 1613 N N . GLY A 1 224 ? -8.244 1.094 -0.314 1.00 98.31 224 GLY A N 1
ATOM 1614 C CA . GLY A 1 224 ? -7.585 0.240 0.682 1.00 98.31 224 GLY A CA 1
ATOM 1615 C C . GLY A 1 224 ? -7.027 1.054 1.853 1.00 98.31 224 GLY A C 1
ATOM 1616 O O . GLY A 1 224 ? -7.467 0.900 2.995 1.00 98.31 224 GLY A O 1
ATOM 1617 N N . ILE A 1 225 ? -6.108 1.969 1.546 1.00 98.69 225 ILE A N 1
ATOM 1618 C CA . ILE A 1 225 ? -5.595 2.981 2.471 1.00 98.69 225 ILE A CA 1
ATOM 1619 C C . ILE A 1 225 ? -5.895 4.366 1.908 1.00 98.69 225 ILE A C 1
ATOM 1621 O O . ILE A 1 225 ? -5.562 4.658 0.760 1.00 98.69 225 ILE A O 1
ATOM 1625 N N . THR A 1 226 ? -6.476 5.240 2.727 1.00 98.00 226 THR A N 1
ATOM 1626 C CA . THR A 1 226 ? -6.578 6.675 2.422 1.00 98.00 226 THR A CA 1
ATOM 1627 C C . THR A 1 226 ? -5.812 7.479 3.457 1.00 98.00 226 THR A C 1
ATOM 1629 O O . THR A 1 226 ? -6.113 7.384 4.647 1.00 98.00 226 THR A O 1
ATOM 1632 N N . THR A 1 227 ? -4.865 8.303 3.021 1.00 96.94 227 THR A N 1
ATOM 1633 C CA . THR A 1 227 ? -4.128 9.209 3.905 1.00 96.94 227 THR A CA 1
ATOM 1634 C C . THR A 1 227 ? -4.596 10.642 3.686 1.00 96.94 227 THR A C 1
ATOM 1636 O O . THR A 1 227 ? -4.734 11.111 2.560 1.00 96.94 227 THR A O 1
ATOM 1639 N N . PHE A 1 228 ? -4.871 11.332 4.786 1.00 94.56 228 PHE A N 1
ATOM 1640 C CA . PHE A 1 228 ? -5.220 12.751 4.855 1.00 94.56 228 PHE A CA 1
ATOM 1641 C C . PHE A 1 228 ? -4.128 13.580 5.545 1.00 94.56 228 PHE A C 1
ATOM 1643 O O . PHE A 1 228 ? -4.326 14.781 5.740 1.00 94.56 228 PHE A O 1
ATOM 1650 N N . ASN A 1 229 ? -3.027 12.917 5.909 1.00 92.81 229 ASN A N 1
ATOM 1651 C CA . ASN A 1 229 ? -1.853 13.420 6.607 1.00 92.81 229 ASN A CA 1
ATOM 1652 C C . ASN A 1 229 ? -0.575 12.813 6.017 1.00 92.81 229 ASN A C 1
ATOM 1654 O O . ASN A 1 229 ? -0.655 11.730 5.426 1.00 92.81 229 ASN A O 1
ATOM 1658 N N . PRO A 1 230 ? 0.593 13.443 6.236 1.00 94.50 230 PRO A N 1
ATOM 1659 C CA . PRO A 1 230 ? 1.875 12.884 5.836 1.00 94.50 230 PRO A CA 1
ATOM 1660 C C . PRO A 1 230 ? 2.187 11.584 6.591 1.00 94.50 230 PRO A C 1
ATOM 1662 O O . PRO A 1 230 ? 2.068 11.529 7.816 1.00 94.50 230 PRO A O 1
ATOM 1665 N N . VAL A 1 231 ? 2.622 10.546 5.877 1.00 97.31 231 VAL A N 1
ATOM 1666 C CA . VAL A 1 231 ? 2.931 9.225 6.459 1.00 97.31 231 VAL A CA 1
ATOM 1667 C C . VAL A 1 231 ? 4.375 8.795 6.214 1.00 97.31 231 VAL A C 1
ATOM 1669 O O . VAL A 1 231 ? 4.973 9.179 5.213 1.00 97.31 231 VAL A O 1
ATOM 1672 N N . ASP A 1 232 ? 4.918 7.965 7.105 1.00 98.25 232 ASP A N 1
ATOM 1673 C CA . ASP A 1 232 ? 6.053 7.074 6.823 1.00 98.25 232 ASP A CA 1
ATOM 1674 C C . ASP A 1 232 ? 5.494 5.648 6.759 1.00 98.25 232 ASP A C 1
ATOM 1676 O O . ASP A 1 232 ? 5.341 4.965 7.773 1.00 98.25 232 ASP A O 1
ATOM 1680 N N . LEU A 1 233 ? 5.055 5.250 5.564 1.00 98.88 233 LEU A N 1
ATOM 1681 C CA . LEU A 1 233 ? 4.333 4.006 5.316 1.00 98.88 233 LEU A CA 1
ATOM 1682 C C . LEU A 1 233 ? 5.283 2.933 4.786 1.00 98.88 233 LEU A C 1
ATOM 1684 O O . LEU A 1 233 ? 5.901 3.108 3.737 1.00 98.88 233 LEU A O 1
ATOM 1688 N N . THR A 1 234 ? 5.329 1.780 5.449 1.00 98.88 234 THR A N 1
ATOM 1689 C CA . THR A 1 234 ? 6.022 0.584 4.952 1.00 98.88 234 THR A CA 1
ATOM 1690 C C . THR A 1 234 ? 5.055 -0.587 4.808 1.00 98.88 234 THR A C 1
ATOM 1692 O O . THR A 1 234 ? 4.355 -0.946 5.753 1.00 98.88 234 THR A O 1
ATOM 1695 N N . VAL A 1 235 ? 5.053 -1.218 3.631 1.00 98.88 235 VAL A N 1
ATOM 1696 C CA . VAL A 1 235 ? 4.275 -2.428 3.327 1.00 98.88 235 VAL A CA 1
ATOM 1697 C C . VAL A 1 235 ? 5.230 -3.523 2.871 1.00 98.88 235 VAL A C 1
ATOM 1699 O O . VAL A 1 235 ? 5.968 -3.329 1.906 1.00 98.88 235 VAL A O 1
ATOM 1702 N N . GLY A 1 236 ? 5.217 -4.670 3.548 1.00 97.94 236 GLY A N 1
ATOM 1703 C CA . GLY A 1 236 ? 6.137 -5.777 3.285 1.00 97.94 236 GLY A CA 1
ATOM 1704 C C . GLY A 1 236 ? 5.649 -7.115 3.825 1.00 97.94 236 GLY A C 1
ATOM 1705 O O . GLY A 1 236 ? 4.495 -7.264 4.225 1.00 97.94 236 GLY A O 1
ATOM 1706 N N . GLY A 1 237 ? 6.538 -8.109 3.840 1.00 94.56 237 GLY A N 1
ATOM 1707 C CA . GLY A 1 237 ? 6.300 -9.379 4.531 1.00 94.56 237 GLY A CA 1
ATOM 1708 C C . GLY A 1 237 ? 5.107 -10.156 3.980 1.00 94.56 237 GLY A C 1
ATOM 1709 O O . GLY A 1 237 ? 4.297 -10.638 4.760 1.00 94.56 237 GLY A O 1
ATOM 1710 N N . ALA A 1 238 ? 4.974 -10.235 2.652 1.00 97.25 238 ALA A N 1
ATOM 1711 C CA . ALA A 1 238 ? 3.849 -10.886 1.966 1.00 97.25 238 ALA A CA 1
ATOM 1712 C C . ALA A 1 238 ? 2.463 -10.244 2.205 1.00 97.25 238 ALA A C 1
ATOM 1714 O O . ALA A 1 238 ? 1.436 -10.888 1.992 1.00 97.25 238 ALA A O 1
ATOM 1715 N N . SER A 1 239 ? 2.416 -8.985 2.652 1.00 98.88 239 SER A N 1
ATOM 1716 C CA . SER A 1 239 ? 1.158 -8.261 2.873 1.00 98.88 239 SER A CA 1
ATOM 1717 C C . SER A 1 239 ? 0.512 -7.799 1.566 1.00 98.88 239 SER A C 1
ATOM 1719 O O . SER A 1 239 ? 1.202 -7.543 0.578 1.00 98.88 239 SER A O 1
ATOM 1721 N N . SER A 1 240 ? -0.813 -7.633 1.556 1.00 98.81 240 SER A N 1
ATOM 1722 C CA . SER A 1 240 ? -1.548 -7.181 0.369 1.00 98.81 240 SER A CA 1
ATOM 1723 C C . SER A 1 240 ? -2.553 -6.069 0.651 1.00 98.81 240 SER A C 1
ATOM 1725 O O . SER A 1 240 ? -3.178 -6.021 1.708 1.00 98.81 240 SER A O 1
ATOM 1727 N N . ILE A 1 241 ? -2.720 -5.163 -0.309 1.00 98.88 241 ILE A N 1
ATOM 1728 C CA . ILE A 1 241 ? -3.679 -4.060 -0.246 1.00 98.88 241 ILE A CA 1
ATOM 1729 C C . ILE A 1 241 ? -4.455 -4.018 -1.564 1.00 98.88 241 ILE A C 1
ATOM 1731 O O . ILE A 1 241 ? -3.869 -4.089 -2.646 1.00 98.88 241 ILE A O 1
ATOM 1735 N N . SER A 1 242 ? -5.778 -3.906 -1.477 1.00 98.44 242 SER A N 1
ATOM 1736 C CA . SER A 1 242 ? -6.667 -3.916 -2.638 1.00 98.44 242 SER A CA 1
ATOM 1737 C C . SER A 1 242 ? -7.841 -2.955 -2.488 1.00 98.44 242 SER A C 1
ATOM 1739 O O . SER A 1 242 ? -8.337 -2.714 -1.383 1.00 98.44 242 SER A O 1
ATOM 1741 N N . GLY A 1 243 ? -8.285 -2.424 -3.622 1.00 96.00 243 GLY A N 1
ATOM 1742 C CA . GLY A 1 243 ? -9.447 -1.553 -3.736 1.00 96.00 243 GLY A CA 1
ATOM 1743 C C . GLY A 1 243 ? -9.518 -0.918 -5.117 1.00 96.00 243 GLY A C 1
ATOM 1744 O O . GLY A 1 243 ? -8.787 -1.294 -6.034 1.00 96.00 243 GLY A O 1
ATOM 1745 N N . TYR A 1 244 ? -10.357 0.100 -5.247 1.00 94.88 244 TYR A N 1
ATOM 1746 C CA . TYR A 1 244 ? -10.357 0.973 -6.411 1.00 94.88 244 TYR A CA 1
ATOM 1747 C C . TYR A 1 244 ? -9.013 1.719 -6.549 1.00 94.88 244 TYR A C 1
ATOM 1749 O O . TYR A 1 244 ? -8.400 1.721 -7.619 1.00 94.88 244 TYR A O 1
ATOM 1757 N N . ALA A 1 245 ? -8.490 2.230 -5.426 1.00 96.69 245 ALA A N 1
ATOM 1758 C CA . ALA A 1 245 ? -7.045 2.320 -5.186 1.00 96.69 245 ALA A CA 1
ATOM 1759 C C . ALA A 1 245 ? -6.659 1.401 -4.039 1.00 96.69 245 ALA A C 1
ATOM 1761 O O . ALA A 1 245 ? -7.389 1.281 -3.051 1.00 96.69 245 ALA A O 1
ATOM 1762 N N . ALA A 1 246 ? -5.452 0.855 -4.120 1.00 98.56 246 ALA A N 1
ATOM 1763 C CA . ALA A 1 246 ? -4.801 0.282 -2.958 1.00 98.56 246 ALA A CA 1
ATOM 1764 C C . ALA A 1 246 ? -4.346 1.397 -2.002 1.00 98.56 246 ALA A C 1
ATOM 1766 O O . ALA A 1 246 ? -4.590 1.314 -0.801 1.00 98.56 246 ALA A O 1
ATOM 1767 N N . LEU A 1 247 ? -3.743 2.464 -2.535 1.00 98.75 247 LEU A N 1
ATOM 1768 C CA . LEU A 1 247 ? -3.236 3.593 -1.757 1.00 98.75 247 LEU A CA 1
ATOM 1769 C C . LEU A 1 247 ? -3.673 4.926 -2.370 1.00 98.75 247 LEU A C 1
ATOM 1771 O O . LEU A 1 247 ? -3.357 5.226 -3.520 1.00 98.75 247 LEU A O 1
ATOM 1775 N N . TYR A 1 248 ? -4.363 5.744 -1.578 1.00 98.31 248 TYR A N 1
ATOM 1776 C CA . TYR A 1 248 ? -4.791 7.083 -1.962 1.00 98.31 248 TYR A CA 1
ATOM 1777 C C . TYR A 1 248 ? -4.175 8.140 -1.042 1.00 98.31 248 TYR A C 1
ATOM 1779 O O . TYR A 1 248 ? -4.587 8.303 0.107 1.00 98.31 248 TYR A O 1
ATOM 1787 N N . LEU A 1 249 ? -3.201 8.872 -1.582 1.00 98.38 249 LEU A N 1
ATOM 1788 C CA . LEU A 1 249 ? -2.505 9.974 -0.927 1.00 98.38 249 LEU A CA 1
ATOM 1789 C C . LEU A 1 249 ? -3.240 11.283 -1.233 1.00 98.38 249 LEU A C 1
ATOM 1791 O O . LEU A 1 249 ? -2.988 11.912 -2.267 1.00 98.38 249 LEU A O 1
ATOM 1795 N N . LYS A 1 250 ? -4.199 11.659 -0.376 1.00 96.50 250 LYS A N 1
ATOM 1796 C CA . LYS A 1 250 ? -5.087 12.802 -0.631 1.00 96.50 250 LYS A CA 1
ATOM 1797 C C . LYS A 1 250 ? -4.408 14.143 -0.412 1.00 96.50 250 LYS A C 1
ATOM 1799 O O . LYS A 1 250 ? -3.593 14.288 0.498 1.00 96.50 250 LYS A O 1
ATOM 1804 N N . GLY A 1 251 ? -4.828 15.120 -1.212 1.00 94.75 251 GLY A N 1
ATOM 1805 C CA . GLY A 1 251 ? -4.478 16.527 -1.040 1.00 94.75 251 GLY A CA 1
ATOM 1806 C C . GLY A 1 251 ? -5.160 17.168 0.172 1.00 94.75 251 GLY A C 1
ATOM 1807 O O . GLY A 1 251 ? -6.114 16.627 0.741 1.00 94.75 251 GLY A O 1
ATOM 1808 N N . ALA A 1 252 ? -4.685 18.352 0.555 1.00 91.06 252 ALA A N 1
ATOM 1809 C CA . ALA A 1 252 ? -5.260 19.126 1.650 1.00 91.06 252 ALA A CA 1
ATOM 1810 C C . ALA A 1 252 ? -6.721 19.529 1.363 1.00 91.06 252 ALA A C 1
ATOM 1812 O O . ALA A 1 252 ? -7.009 20.333 0.476 1.00 91.06 252 ALA A O 1
ATOM 1813 N N . SER A 1 253 ? -7.657 18.994 2.151 1.00 85.06 253 SER A N 1
ATOM 1814 C CA . SER A 1 253 ? -9.086 19.329 2.080 1.00 85.06 253 SER A CA 1
ATOM 1815 C C . SER A 1 253 ? -9.707 19.285 3.476 1.00 85.06 253 SER A C 1
ATOM 1817 O O . SER A 1 253 ? -10.347 18.306 3.862 1.00 85.06 253 SER A O 1
ATOM 1819 N N . GLY A 1 254 ? -9.481 20.339 4.264 1.00 81.38 254 GLY A N 1
ATOM 1820 C CA . GLY A 1 254 ? -9.855 20.358 5.686 1.00 81.38 254 GLY A CA 1
ATOM 1821 C C . GLY A 1 254 ? -8.988 19.442 6.566 1.00 81.38 254 GLY A C 1
ATOM 1822 O O . GLY A 1 254 ? -9.306 19.247 7.735 1.00 81.38 254 GLY A O 1
ATOM 1823 N N . SER A 1 255 ? -7.902 18.902 6.007 1.00 85.56 255 SER A N 1
ATOM 1824 C CA . SER A 1 255 ? -6.838 18.136 6.667 1.00 85.56 255 SER A CA 1
ATOM 1825 C C . SER A 1 255 ? -5.468 18.674 6.233 1.00 85.56 255 SER A C 1
ATOM 1827 O O . SER A 1 255 ? -5.410 19.549 5.364 1.00 85.56 255 SER A O 1
ATOM 1829 N N . ALA A 1 256 ? -4.375 18.159 6.811 1.00 87.56 256 ALA A N 1
ATOM 1830 C CA . ALA A 1 256 ? -3.021 18.574 6.433 1.00 87.56 256 ALA A CA 1
ATOM 1831 C C . ALA A 1 256 ? -2.661 18.196 4.982 1.00 87.56 256 ALA A C 1
ATOM 1833 O O . ALA A 1 256 ? -1.873 18.893 4.350 1.00 87.56 256 ALA A O 1
ATOM 1834 N N . GLY A 1 257 ? -3.277 17.138 4.448 1.00 93.50 257 GLY A N 1
ATOM 1835 C CA . GLY A 1 257 ? -2.900 16.550 3.165 1.00 93.50 257 GLY A CA 1
ATOM 1836 C C . GLY A 1 257 ? -1.756 15.553 3.333 1.00 93.50 257 GLY A C 1
ATOM 1837 O O . GLY A 1 257 ? -1.200 15.400 4.415 1.00 93.50 257 GLY A O 1
ATOM 1838 N N . SER A 1 258 ? -1.428 14.829 2.272 1.00 96.44 258 SER A N 1
ATOM 1839 C CA . SER A 1 258 ? -0.394 13.787 2.279 1.00 96.44 258 SER A CA 1
ATOM 1840 C C . SER A 1 258 ? 0.981 14.303 1.855 1.00 96.44 258 SER A C 1
ATOM 1842 O O . SER A 1 258 ? 1.897 13.495 1.686 1.00 96.44 258 SER A O 1
ATOM 1844 N N . ALA A 1 259 ? 1.141 15.613 1.658 1.00 96.50 259 ALA A N 1
ATOM 1845 C CA . ALA A 1 259 ? 2.396 16.194 1.199 1.00 96.50 259 ALA A CA 1
ATOM 1846 C C . ALA A 1 259 ? 3.591 15.803 2.082 1.00 96.50 259 ALA A C 1
ATOM 1848 O O . ALA A 1 259 ? 3.498 15.812 3.308 1.00 96.50 259 ALA A O 1
ATOM 1849 N N . GLY A 1 260 ? 4.727 15.462 1.471 1.00 96.62 260 GLY A N 1
ATOM 1850 C CA . GLY A 1 260 ? 5.927 15.040 2.206 1.00 96.62 260 GLY A CA 1
ATOM 1851 C C . GLY A 1 260 ? 5.927 13.581 2.675 1.00 96.62 260 GLY A C 1
ATOM 1852 O O . GLY A 1 260 ? 6.878 13.168 3.344 1.00 96.62 260 GLY A O 1
ATOM 1853 N N . SER A 1 261 ? 4.889 12.797 2.354 1.00 98.38 261 SER A N 1
ATOM 1854 C CA . SER A 1 261 ? 4.837 11.376 2.721 1.00 98.38 261 SER A CA 1
ATOM 1855 C C . SER A 1 261 ? 6.012 10.590 2.142 1.00 98.38 261 SER A C 1
ATOM 1857 O O . SER A 1 261 ? 6.488 10.855 1.039 1.00 98.38 261 SER A O 1
ATOM 1859 N N . LYS A 1 262 ? 6.427 9.560 2.876 1.00 98.75 262 LYS A N 1
ATOM 1860 C CA . LYS A 1 262 ? 7.416 8.569 2.466 1.00 98.75 262 LYS A CA 1
ATOM 1861 C C . LYS A 1 262 ? 6.756 7.205 2.468 1.00 98.75 262 LYS A C 1
ATOM 1863 O O . LYS A 1 262 ? 6.204 6.778 3.475 1.00 98.75 262 LYS A O 1
ATOM 1868 N N . VAL A 1 263 ? 6.806 6.520 1.337 1.00 98.94 263 VAL A N 1
ATOM 1869 C CA . VAL A 1 263 ? 6.152 5.229 1.150 1.00 98.94 263 VAL A CA 1
ATOM 1870 C C . VAL A 1 263 ? 7.166 4.216 0.642 1.00 98.94 263 VAL A C 1
ATOM 1872 O O . VAL A 1 263 ? 7.907 4.473 -0.307 1.00 98.94 263 VAL A O 1
ATOM 1875 N N . LYS A 1 264 ? 7.196 3.040 1.266 1.00 98.88 264 LYS A N 1
ATOM 1876 C CA . LYS A 1 264 ? 8.046 1.913 0.882 1.00 98.88 264 LYS A CA 1
ATOM 1877 C C . LYS A 1 264 ? 7.192 0.675 0.672 1.00 98.88 264 LYS A C 1
ATOM 1879 O O . LYS A 1 264 ? 6.575 0.172 1.608 1.00 98.88 264 LYS A O 1
ATOM 1884 N N . ILE A 1 265 ? 7.203 0.165 -0.551 1.00 98.81 265 ILE A N 1
ATOM 1885 C CA . ILE A 1 265 ? 6.603 -1.116 -0.915 1.00 98.81 265 ILE A CA 1
ATOM 1886 C C . ILE A 1 265 ? 7.758 -2.082 -1.149 1.00 98.81 265 ILE A C 1
ATOM 1888 O O . ILE A 1 265 ? 8.480 -1.971 -2.141 1.00 98.81 265 ILE A O 1
ATOM 1892 N N . ILE A 1 266 ? 7.985 -2.969 -0.190 1.00 97.88 266 ILE A N 1
ATOM 1893 C CA . ILE A 1 266 ? 9.168 -3.832 -0.165 1.00 97.88 266 ILE A CA 1
ATOM 1894 C C . ILE A 1 266 ? 8.815 -5.280 -0.511 1.00 97.88 266 ILE A C 1
ATOM 1896 O O . ILE A 1 266 ? 7.655 -5.613 -0.758 1.00 97.88 266 ILE A O 1
ATOM 1900 N N . GLU A 1 267 ? 9.837 -6.133 -0.540 1.00 94.56 267 GLU A N 1
ATOM 1901 C CA . GLU A 1 267 ? 9.747 -7.529 -0.957 1.00 94.56 267 GLU A CA 1
ATOM 1902 C C . GLU A 1 267 ? 8.511 -8.266 -0.409 1.00 94.56 267 GLU A C 1
ATOM 1904 O O . GLU A 1 267 ? 8.215 -8.279 0.792 1.00 94.56 267 GLU A O 1
ATOM 1909 N N . GLY A 1 268 ? 7.775 -8.880 -1.338 1.00 93.31 268 GLY A N 1
ATOM 1910 C CA . GLY A 1 268 ? 6.574 -9.666 -1.068 1.00 93.31 268 GLY A CA 1
ATOM 1911 C C . GLY A 1 268 ? 5.281 -8.858 -0.937 1.00 93.31 268 GLY A C 1
ATOM 1912 O O . GLY A 1 268 ? 4.214 -9.464 -0.976 1.00 93.31 268 GLY A O 1
ATOM 1913 N N . ALA A 1 269 ? 5.327 -7.529 -0.809 1.00 98.69 269 ALA A N 1
ATOM 1914 C CA . ALA A 1 269 ? 4.108 -6.723 -0.766 1.00 98.69 269 ALA A CA 1
ATOM 1915 C C . ALA A 1 269 ? 3.375 -6.706 -2.116 1.00 98.69 269 ALA A C 1
ATOM 1917 O O . ALA A 1 269 ? 4.014 -6.618 -3.165 1.00 98.69 269 ALA A O 1
ATOM 1918 N N . VAL A 1 270 ? 2.039 -6.720 -2.084 1.00 98.81 270 VAL A N 1
ATOM 1919 C CA . VAL A 1 270 ? 1.181 -6.636 -3.278 1.00 98.81 270 VAL A CA 1
ATOM 1920 C C . VAL A 1 270 ? 0.170 -5.502 -3.135 1.00 98.81 270 VAL A C 1
ATOM 1922 O O . VAL A 1 270 ? -0.661 -5.520 -2.231 1.00 98.81 270 VAL A O 1
ATOM 1925 N N . LEU A 1 271 ? 0.191 -4.530 -4.044 1.00 98.88 271 LEU A N 1
ATOM 1926 C CA . LEU A 1 271 ? -0.846 -3.501 -4.147 1.00 98.88 271 LEU A CA 1
ATOM 1927 C C . LEU A 1 271 ? -1.607 -3.694 -5.457 1.00 98.88 271 LEU A C 1
ATO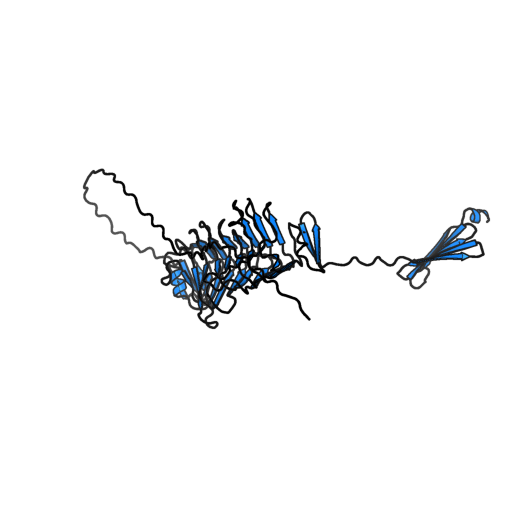M 1929 O O . LEU A 1 271 ? -1.005 -3.713 -6.528 1.00 98.88 271 LEU A O 1
ATOM 1933 N N . SER A 1 272 ? -2.932 -3.798 -5.375 1.00 98.56 272 SER A N 1
ATOM 1934 C CA . SER A 1 272 ? -3.797 -4.036 -6.534 1.00 98.56 272 SER A CA 1
ATOM 1935 C C . SER A 1 272 ? -4.929 -3.015 -6.619 1.00 98.56 272 SER A C 1
ATOM 1937 O O . SER A 1 272 ? -5.616 -2.726 -5.639 1.00 98.56 272 SER A O 1
ATOM 1939 N N . GLY A 1 273 ? -5.105 -2.451 -7.810 1.00 97.56 273 GLY A N 1
ATOM 1940 C CA . GLY A 1 273 ? -6.186 -1.535 -8.143 1.00 97.56 273 GLY A CA 1
ATOM 1941 C C . GLY A 1 273 ? -7.058 -2.115 -9.248 1.00 97.56 273 GLY A C 1
ATOM 1942 O O . GLY A 1 273 ? -6.543 -2.570 -10.274 1.00 97.56 273 GLY A O 1
ATOM 1943 N N . MET A 1 274 ? -8.373 -2.082 -9.062 1.00 94.38 274 MET A N 1
ATOM 1944 C CA . MET A 1 274 ? -9.336 -2.507 -10.077 1.00 94.38 274 MET A CA 1
ATOM 1945 C C . MET A 1 274 ? -10.344 -1.400 -10.341 1.00 94.38 274 MET A C 1
ATOM 1947 O O . MET A 1 274 ? -10.985 -0.909 -9.420 1.00 94.38 274 MET A O 1
ATOM 1951 N N . ASN A 1 275 ? -10.514 -1.054 -11.614 1.00 92.56 275 ASN A N 1
ATOM 1952 C CA . ASN A 1 275 ? -11.523 -0.114 -12.062 1.00 92.56 275 ASN A CA 1
ATOM 1953 C C . ASN A 1 275 ? -12.637 -0.830 -12.848 1.00 92.56 275 ASN A C 1
ATOM 1955 O O . ASN A 1 275 ? -12.420 -1.262 -13.992 1.00 92.56 275 ASN A O 1
ATOM 1959 N N . PRO A 1 276 ? -13.832 -0.976 -12.252 1.00 88.44 276 PRO A N 1
ATOM 1960 C CA . PRO A 1 276 ? -14.993 -1.547 -12.919 1.00 88.44 276 PRO A CA 1
ATOM 1961 C C . PRO A 1 276 ? -15.882 -0.503 -13.616 1.00 88.44 276 PRO A C 1
ATOM 1963 O O . PRO A 1 276 ? -16.920 -0.875 -14.158 1.00 88.44 276 PRO A O 1
ATOM 1966 N N . HIS A 1 277 ? -15.540 0.787 -13.611 1.00 86.81 277 HIS A N 1
ATOM 1967 C CA . HIS A 1 277 ? -16.466 1.852 -14.008 1.00 86.81 277 HIS A CA 1
ATOM 1968 C C . HIS A 1 277 ? -16.501 2.135 -15.519 1.00 86.81 277 HIS A C 1
ATOM 1970 O O . HIS A 1 277 ? -15.517 1.979 -16.240 1.00 86.81 277 HIS A O 1
ATOM 1976 N N . THR A 1 278 ? -17.663 2.588 -16.002 1.00 84.69 278 THR A N 1
ATOM 1977 C CA . THR A 1 278 ? -17.916 2.938 -17.414 1.00 84.69 278 THR A CA 1
ATOM 1978 C C . THR A 1 278 ? -17.822 4.441 -17.711 1.00 84.69 278 THR A C 1
ATOM 1980 O O . THR A 1 278 ? -18.031 4.864 -18.847 1.00 84.69 278 THR A O 1
ATOM 1983 N N . GLU A 1 279 ? -17.565 5.278 -16.709 1.00 79.56 279 GLU A N 1
ATOM 1984 C CA . GLU A 1 279 ? -17.506 6.735 -16.870 1.00 79.56 279 GLU A CA 1
ATOM 1985 C C . GLU A 1 279 ? -16.050 7.209 -16.861 1.00 79.56 279 GLU A C 1
ATOM 1987 O O . GLU A 1 279 ? -15.341 7.050 -15.872 1.00 79.56 279 GLU A O 1
ATOM 1992 N N . GLU A 1 280 ? -15.584 7.780 -17.973 1.00 66.00 280 GLU A N 1
ATOM 1993 C CA . GLU A 1 280 ? -14.158 8.078 -18.154 1.00 66.00 280 GLU A CA 1
ATOM 1994 C C . GLU A 1 280 ? -13.631 9.207 -17.260 1.00 66.00 280 GLU A C 1
ATOM 1996 O O . GLU A 1 280 ? -12.501 9.100 -16.790 1.00 66.00 280 GLU A O 1
ATOM 2001 N N . SER A 1 281 ? -14.380 10.289 -17.016 1.00 65.56 281 SER A N 1
ATOM 2002 C CA . SER A 1 281 ? -13.799 11.470 -16.351 1.00 65.56 281 SER A CA 1
ATOM 2003 C C . SER A 1 281 ? -13.639 11.265 -14.846 1.00 65.56 281 SER A C 1
ATOM 2005 O O . SER A 1 281 ? -12.522 11.237 -14.333 1.00 65.56 281 SER A O 1
ATOM 2007 N N . ASP A 1 282 ? -14.749 11.054 -14.147 1.00 69.19 282 ASP A N 1
ATOM 2008 C CA . ASP A 1 282 ? -14.775 11.114 -12.683 1.00 69.19 282 ASP A CA 1
ATOM 2009 C C . ASP A 1 282 ? -14.432 9.760 -12.056 1.00 69.19 282 ASP A C 1
ATOM 2011 O O . ASP A 1 282 ? -14.150 9.677 -10.862 1.00 69.19 282 ASP A O 1
ATOM 2015 N N . SER A 1 283 ? -14.411 8.704 -12.878 1.00 82.12 283 SER A N 1
ATOM 2016 C CA . SER A 1 283 ? -14.085 7.345 -12.453 1.00 82.12 283 SER A CA 1
ATOM 2017 C C . SER A 1 283 ? -12.765 6.829 -13.032 1.00 82.12 283 SER A C 1
ATOM 2019 O O . SER A 1 283 ? -12.528 5.625 -12.994 1.00 82.12 283 SER A O 1
ATOM 2021 N N . SER A 1 284 ? -11.871 7.669 -13.556 1.00 89.94 284 SER A N 1
ATOM 2022 C CA . SER A 1 284 ? -10.511 7.219 -13.899 1.00 89.94 284 SER A CA 1
ATOM 2023 C C . SER A 1 284 ? -9.556 7.369 -12.716 1.00 89.94 284 SER A C 1
ATOM 2025 O O . SER A 1 284 ? -9.376 8.469 -12.188 1.00 89.94 284 SER A O 1
ATOM 2027 N N . PHE A 1 285 ? -8.859 6.295 -12.341 1.00 93.88 285 PHE A N 1
ATOM 2028 C CA . PHE A 1 285 ? -8.096 6.248 -11.090 1.00 93.88 285 PHE A CA 1
ATOM 2029 C C . PHE A 1 285 ? -6.773 5.487 -11.208 1.00 93.88 285 PHE A C 1
ATOM 2031 O O . PHE A 1 285 ? -6.263 5.304 -12.314 1.00 93.88 285 PHE A O 1
ATOM 2038 N N . ALA A 1 286 ? -6.138 5.158 -10.084 1.00 97.50 286 ALA A N 1
ATOM 2039 C CA . ALA A 1 286 ? -4.887 4.414 -10.072 1.00 97.50 286 ALA A CA 1
ATOM 2040 C C . ALA A 1 286 ? -4.732 3.553 -8.818 1.00 97.50 286 ALA A C 1
ATOM 2042 O O . ALA A 1 286 ? -5.299 3.860 -7.774 1.00 97.50 286 ALA A O 1
ATOM 2043 N N . THR A 1 287 ? -3.915 2.503 -8.905 1.00 98.69 287 THR A N 1
ATOM 2044 C CA . THR A 1 287 ? -3.562 1.641 -7.768 1.00 98.69 287 THR A CA 1
ATOM 2045 C C . THR A 1 287 ? -2.890 2.435 -6.650 1.00 98.69 287 THR A C 1
ATOM 2047 O O . THR A 1 287 ? -3.241 2.260 -5.481 1.00 98.69 287 THR A O 1
ATOM 2050 N N . VAL A 1 288 ? -1.972 3.335 -7.016 1.00 98.81 288 VAL A N 1
ATOM 2051 C CA . VAL A 1 288 ? -1.411 4.368 -6.144 1.00 98.81 288 VAL A CA 1
ATOM 2052 C C . VAL A 1 288 ? -1.752 5.740 -6.722 1.00 98.81 288 VAL A C 1
ATOM 2054 O O . VAL A 1 288 ? -1.281 6.110 -7.800 1.00 98.81 288 VAL A O 1
ATOM 2057 N N . SER A 1 289 ? -2.585 6.494 -6.008 1.00 98.31 289 SER A N 1
ATOM 2058 C CA . SER A 1 289 ? -3.053 7.817 -6.425 1.00 98.31 289 SER A CA 1
ATOM 2059 C C . SER A 1 289 ? -2.384 8.921 -5.608 1.00 98.31 289 SER A C 1
ATOM 2061 O O . SER A 1 289 ? -2.530 8.963 -4.385 1.00 98.31 289 SER A O 1
ATOM 2063 N N . PHE A 1 290 ? -1.690 9.824 -6.298 1.00 98.56 290 PHE A N 1
ATOM 2064 C CA . PHE A 1 290 ? -1.004 10.999 -5.768 1.00 98.56 290 PHE A CA 1
ATOM 2065 C C . PHE A 1 290 ? -1.837 12.252 -6.046 1.00 98.56 290 PHE A C 1
ATOM 2067 O O . PHE A 1 290 ? -1.707 12.881 -7.103 1.00 98.56 290 PHE A O 1
ATOM 2074 N N . GLU A 1 291 ? -2.707 12.612 -5.105 1.00 97.69 291 GLU A N 1
ATOM 2075 C CA . GLU A 1 291 ? -3.450 13.877 -5.165 1.00 97.69 291 GLU A CA 1
ATOM 2076 C C . GLU A 1 291 ? -2.684 15.032 -4.519 1.00 97.69 291 GLU A C 1
ATOM 2078 O O . GLU A 1 291 ? -2.868 16.185 -4.910 1.00 97.69 291 GLU A O 1
ATOM 2083 N N . ASP A 1 292 ? -1.774 14.721 -3.597 1.00 97.44 292 ASP A N 1
ATOM 2084 C CA . ASP A 1 292 ? -0.853 15.694 -3.017 1.00 97.44 292 ASP A CA 1
ATOM 2085 C C . ASP A 1 292 ? 0.542 15.679 -3.667 1.00 97.44 292 ASP A C 1
ATOM 2087 O O . ASP A 1 292 ? 0.815 14.925 -4.605 1.00 97.44 292 ASP A O 1
ATOM 2091 N N . SER A 1 293 ? 1.406 16.580 -3.206 1.00 97.69 293 SER A N 1
ATOM 2092 C CA . SER A 1 293 ? 2.717 16.879 -3.789 1.00 97.69 293 SER A CA 1
ATOM 2093 C C . SER A 1 293 ? 3.877 16.490 -2.876 1.00 97.69 293 SER A C 1
ATOM 2095 O O . SER A 1 293 ? 3.696 16.295 -1.679 1.00 97.69 293 SER A O 1
ATOM 2097 N N . ASP A 1 294 ? 5.092 16.455 -3.425 1.00 98.25 294 ASP A N 1
ATOM 2098 C CA . ASP A 1 294 ? 6.322 16.215 -2.655 1.00 98.25 294 ASP A CA 1
ATOM 2099 C C . ASP A 1 294 ? 6.315 14.864 -1.895 1.00 98.25 294 ASP A C 1
ATOM 2101 O O . ASP A 1 294 ? 6.833 14.764 -0.785 1.00 98.25 294 ASP A O 1
ATOM 2105 N N . ILE A 1 295 ? 5.689 13.827 -2.466 1.00 98.75 295 ILE A N 1
ATOM 2106 C CA . ILE A 1 295 ? 5.642 12.467 -1.908 1.00 98.75 295 ILE A CA 1
ATOM 2107 C C . ILE A 1 295 ? 6.727 11.597 -2.539 1.00 98.75 295 ILE A C 1
ATOM 2109 O O . ILE A 1 295 ? 6.839 11.527 -3.764 1.00 98.75 295 ILE A O 1
ATOM 2113 N N . ASP A 1 296 ? 7.449 10.854 -1.703 1.00 98.88 296 ASP A N 1
ATOM 2114 C CA . ASP A 1 296 ? 8.436 9.864 -2.125 1.00 98.88 296 ASP A CA 1
ATOM 2115 C C . ASP A 1 296 ? 7.864 8.444 -2.008 1.00 98.88 296 ASP A C 1
ATOM 2117 O O . ASP A 1 296 ? 7.499 7.994 -0.921 1.00 98.88 296 ASP A O 1
ATOM 2121 N N . LEU A 1 297 ? 7.843 7.700 -3.113 1.00 98.88 297 LEU A N 1
ATOM 2122 C CA . LEU A 1 297 ? 7.501 6.281 -3.167 1.00 98.88 297 LEU A CA 1
ATOM 2123 C C . LEU A 1 297 ? 8.693 5.462 -3.670 1.00 98.88 297 LEU A C 1
ATOM 2125 O O . LEU A 1 297 ? 9.213 5.687 -4.762 1.00 98.88 297 LEU A O 1
ATOM 2129 N N . VAL A 1 298 ? 9.073 4.438 -2.910 1.00 98.88 298 VAL A N 1
ATOM 2130 C CA . VAL A 1 298 ? 10.068 3.441 -3.313 1.00 98.88 298 VAL A CA 1
ATOM 2131 C C . VAL A 1 298 ? 9.423 2.063 -3.389 1.00 98.88 298 VAL A C 1
ATOM 2133 O O . VAL A 1 298 ? 8.821 1.601 -2.421 1.00 98.88 298 VAL A O 1
ATOM 2136 N N . VAL A 1 299 ? 9.603 1.389 -4.522 1.00 98.88 299 VAL A N 1
ATOM 2137 C CA . VAL A 1 299 ? 9.188 0.001 -4.749 1.00 98.88 299 VAL A CA 1
ATOM 2138 C C . VAL A 1 299 ? 10.442 -0.852 -4.934 1.00 98.88 299 VAL A C 1
ATOM 2140 O O . VAL A 1 299 ? 11.187 -0.674 -5.902 1.00 98.88 299 VAL A O 1
ATOM 2143 N N . ASP A 1 300 ? 10.703 -1.752 -3.987 1.00 98.44 300 ASP A N 1
ATOM 2144 C CA . ASP A 1 300 ? 11.904 -2.596 -3.953 1.00 98.44 300 ASP A CA 1
ATOM 2145 C C . ASP A 1 300 ? 11.533 -4.055 -3.660 1.00 98.44 300 ASP A C 1
ATOM 2147 O O . ASP A 1 300 ? 11.413 -4.469 -2.508 1.00 98.44 300 ASP A O 1
ATOM 2151 N N . GLY A 1 301 ? 11.273 -4.820 -4.722 1.00 97.19 301 GLY A N 1
ATOM 2152 C CA . GLY A 1 301 ? 10.785 -6.201 -4.642 1.00 97.19 301 GLY A CA 1
ATOM 2153 C C . GLY A 1 301 ? 9.268 -6.330 -4.452 1.00 97.19 301 GLY A C 1
ATOM 2154 O O . GLY A 1 301 ? 8.773 -7.438 -4.250 1.00 97.19 301 GLY A O 1
ATOM 2155 N N . GLY A 1 302 ? 8.528 -5.219 -4.505 1.00 98.31 302 GLY A N 1
ATOM 2156 C CA . GLY A 1 302 ? 7.067 -5.198 -4.411 1.00 98.31 302 GLY A CA 1
ATOM 2157 C C . GLY A 1 302 ? 6.361 -5.508 -5.736 1.00 98.31 302 GLY A C 1
ATOM 2158 O O . GLY A 1 302 ? 6.936 -5.371 -6.818 1.00 98.31 302 GLY A O 1
ATOM 2159 N N . VAL A 1 303 ? 5.087 -5.889 -5.652 1.00 98.75 303 VAL A N 1
ATOM 2160 C CA . VAL A 1 303 ? 4.202 -6.138 -6.797 1.00 98.75 303 VAL A CA 1
ATOM 2161 C C . VAL A 1 303 ? 3.112 -5.074 -6.847 1.00 98.75 303 VAL A C 1
ATOM 2163 O O . VAL A 1 303 ? 2.394 -4.867 -5.871 1.00 98.75 303 VAL A O 1
ATOM 2166 N N . LEU A 1 304 ? 2.973 -4.416 -7.995 1.00 98.88 304 LEU A N 1
ATOM 2167 C CA . LEU A 1 304 ? 1.913 -3.454 -8.267 1.00 98.88 304 LEU A CA 1
ATOM 2168 C C . LEU A 1 304 ? 1.065 -3.921 -9.449 1.00 98.88 304 LEU A C 1
ATOM 2170 O O . LEU A 1 304 ? 1.590 -4.278 -10.506 1.00 98.88 304 LEU A O 1
ATOM 2174 N N . GLU A 1 305 ? -0.251 -3.885 -9.286 1.00 98.75 305 GLU A N 1
ATOM 2175 C CA . GLU A 1 305 ? -1.196 -4.356 -10.293 1.00 98.75 305 GLU A CA 1
ATOM 2176 C C . GLU A 1 305 ? -2.280 -3.314 -10.539 1.00 98.75 305 GLU A C 1
ATOM 2178 O O . GLU A 1 305 ? -2.855 -2.768 -9.596 1.00 98.75 305 GLU A O 1
ATOM 2183 N N . ALA A 1 306 ? -2.580 -3.050 -11.806 1.00 98.50 306 ALA A N 1
ATOM 2184 C CA . ALA A 1 306 ? -3.687 -2.204 -12.227 1.00 98.50 306 ALA A CA 1
ATOM 2185 C C . ALA A 1 306 ? -4.555 -2.948 -13.239 1.00 98.50 306 ALA A C 1
ATOM 2187 O O . ALA A 1 306 ? -4.056 -3.524 -14.206 1.00 98.50 306 ALA A O 1
ATOM 2188 N N . SER A 1 307 ? -5.869 -2.919 -13.047 1.00 97.38 307 SER A N 1
ATOM 2189 C CA . SER A 1 307 ? -6.805 -3.494 -14.006 1.00 97.38 307 SER A CA 1
ATOM 2190 C C . SER A 1 307 ? -7.971 -2.564 -14.302 1.00 97.38 307 SER A C 1
ATOM 2192 O O . SER A 1 307 ? -8.506 -1.919 -13.404 1.00 97.38 307 SER A O 1
ATOM 2194 N N . ALA A 1 308 ? -8.371 -2.512 -15.569 1.00 95.12 308 ALA A N 1
ATOM 2195 C CA . ALA A 1 308 ? -9.550 -1.792 -16.031 1.00 95.12 308 ALA A CA 1
ATOM 2196 C C . ALA A 1 308 ? -10.416 -2.747 -16.856 1.00 95.12 308 ALA A C 1
ATOM 2198 O O . ALA A 1 308 ? -9.939 -3.352 -17.813 1.00 95.12 308 ALA A O 1
ATOM 2199 N N . SER A 1 309 ? -11.685 -2.908 -16.483 1.00 91.62 309 SER A N 1
ATOM 2200 C CA . SER A 1 309 ? -12.600 -3.833 -17.181 1.00 91.62 309 SER A CA 1
ATOM 2201 C C . SER A 1 309 ? -13.582 -3.140 -18.126 1.00 91.62 309 SER A C 1
ATOM 2203 O O . SER A 1 309 ? -14.238 -3.808 -18.920 1.00 91.62 309 SER A O 1
ATOM 2205 N N . ASN A 1 310 ? -13.660 -1.812 -18.057 1.00 88.75 310 ASN A N 1
ATOM 2206 C CA . ASN A 1 310 ? -14.579 -0.972 -18.816 1.00 88.75 310 ASN A CA 1
ATOM 2207 C C . ASN A 1 310 ? -13.832 0.254 -19.372 1.00 88.75 310 ASN A C 1
ATOM 2209 O O . ASN A 1 310 ? -12.611 0.224 -19.522 1.00 88.75 310 ASN A O 1
ATOM 2213 N N . THR A 1 311 ? -14.552 1.310 -19.744 1.00 89.19 311 THR A N 1
ATOM 2214 C CA . THR A 1 311 ? -14.010 2.517 -20.393 1.00 89.19 311 THR A CA 1
ATOM 2215 C C . THR A 1 311 ? -13.186 3.403 -19.461 1.00 89.19 311 THR A C 1
ATOM 2217 O O . THR A 1 311 ? -12.292 4.099 -19.928 1.00 89.19 311 THR A O 1
ATOM 2220 N N . ALA A 1 312 ? -13.431 3.373 -18.149 1.00 92.25 312 ALA A N 1
ATOM 2221 C CA . ALA A 1 312 ? -12.651 4.178 -17.219 1.00 92.25 312 ALA A CA 1
ATOM 2222 C C . ALA A 1 312 ? -11.205 3.671 -17.085 1.00 92.25 312 ALA A C 1
ATOM 2224 O O . ALA A 1 312 ? -10.937 2.467 -17.096 1.00 92.25 312 ALA A O 1
ATOM 2225 N N . GLN A 1 313 ? -10.260 4.601 -16.943 1.00 94.62 313 GLN A N 1
ATOM 2226 C CA . GLN A 1 313 ? -8.837 4.279 -16.914 1.00 94.62 313 GLN A CA 1
ATOM 2227 C C . GLN A 1 313 ? -8.378 3.802 -15.537 1.00 94.62 313 GLN A C 1
ATOM 2229 O O . GLN A 1 313 ? -8.839 4.307 -14.510 1.00 94.62 313 GLN A O 1
ATOM 2234 N N . GLN A 1 314 ? -7.392 2.904 -15.515 1.00 96.31 314 GLN A N 1
ATOM 2235 C CA . GLN A 1 314 ? -6.677 2.526 -14.295 1.00 96.31 314 GLN A CA 1
ATOM 2236 C C . GLN A 1 314 ? -5.162 2.582 -14.501 1.00 96.31 314 GLN A C 1
ATOM 2238 O O . GLN A 1 314 ? -4.588 1.788 -15.243 1.00 96.31 314 GLN A O 1
ATOM 2243 N N . GLY A 1 315 ? -4.498 3.514 -13.822 1.00 97.75 315 GLY A N 1
ATOM 2244 C CA . GLY A 1 315 ? -3.037 3.543 -13.744 1.00 97.75 315 GLY A CA 1
ATOM 2245 C C . GLY A 1 315 ? -2.499 2.607 -12.660 1.00 97.75 315 GLY A C 1
ATOM 2246 O O . GLY A 1 315 ? -3.189 2.358 -11.673 1.00 97.75 315 GLY A O 1
ATOM 2247 N N . ILE A 1 316 ? -1.242 2.168 -12.753 1.00 98.81 316 ILE A N 1
ATOM 2248 C CA . ILE A 1 316 ? -0.513 1.779 -11.532 1.00 98.81 316 ILE A CA 1
ATOM 2249 C C . ILE A 1 316 ? -0.258 3.040 -10.700 1.00 98.81 316 ILE A C 1
ATOM 2251 O O . ILE A 1 316 ? -0.576 3.067 -9.513 1.00 98.81 316 ILE A O 1
ATOM 2255 N N . PHE A 1 317 ? 0.219 4.105 -11.349 1.00 98.69 317 PHE A N 1
ATOM 2256 C CA . PHE A 1 317 ? 0.414 5.423 -10.743 1.00 98.69 317 PHE A CA 1
ATOM 2257 C C . PHE A 1 317 ? -0.518 6.467 -11.365 1.00 98.69 317 PHE A C 1
ATOM 2259 O O . PHE A 1 317 ? -0.659 6.536 -12.587 1.00 98.69 317 PHE A O 1
ATOM 2266 N N . GLY A 1 318 ? -1.148 7.295 -10.534 1.00 98.12 318 GLY A N 1
ATOM 2267 C CA . GLY A 1 318 ? -2.000 8.403 -10.970 1.00 98.12 318 GLY A CA 1
ATOM 2268 C C . GLY A 1 318 ? -1.581 9.708 -10.310 1.00 98.12 318 GLY A C 1
ATOM 2269 O O . GLY A 1 318 ? -1.564 9.774 -9.087 1.00 98.12 318 GLY A O 1
ATOM 2270 N N . PHE A 1 319 ? -1.268 10.738 -11.097 1.00 98.06 319 PHE A N 1
ATOM 2271 C CA . PHE A 1 319 ? -0.753 12.010 -10.584 1.00 98.06 319 PHE A CA 1
ATOM 2272 C C . PHE A 1 319 ? -1.689 13.188 -10.866 1.00 98.06 319 PHE A C 1
ATOM 2274 O O . PHE A 1 319 ? -1.876 13.596 -12.016 1.00 98.06 319 PHE A O 1
ATOM 2281 N N . THR A 1 320 ? -2.218 13.787 -9.802 1.00 96.69 320 THR A N 1
ATOM 2282 C CA . THR A 1 320 ? -2.848 15.119 -9.836 1.00 96.69 320 THR A CA 1
ATOM 2283 C C . THR A 1 320 ? -2.095 16.138 -8.969 1.00 96.69 320 THR A C 1
ATOM 2285 O O . THR A 1 320 ? -2.249 17.348 -9.170 1.00 96.69 320 THR A O 1
ATOM 2288 N N . GLY A 1 321 ? -1.213 15.680 -8.075 1.00 96.75 321 GLY A N 1
ATOM 2289 C CA . GLY A 1 321 ? -0.173 16.487 -7.432 1.00 96.75 321 GLY A CA 1
ATOM 2290 C C . GLY A 1 321 ? 1.114 16.614 -8.260 1.00 96.75 321 GLY A C 1
ATOM 2291 O O . GLY A 1 321 ? 1.213 16.079 -9.366 1.00 96.75 321 GLY A O 1
ATOM 2292 N N . VAL A 1 322 ? 2.098 17.356 -7.744 1.00 98.25 322 VAL A N 1
ATOM 2293 C CA . VAL A 1 322 ? 3.371 17.667 -8.433 1.00 98.25 322 VAL A CA 1
ATOM 2294 C C . VAL A 1 322 ? 4.579 17.304 -7.578 1.00 98.25 322 VAL A C 1
ATOM 2296 O O . VAL A 1 322 ? 4.462 17.190 -6.362 1.00 98.25 322 VAL A O 1
ATOM 2299 N N . ARG A 1 323 ? 5.766 17.204 -8.190 1.00 98.44 323 ARG A N 1
ATOM 2300 C CA . ARG A 1 323 ? 7.042 16.951 -7.492 1.00 98.44 323 ARG A CA 1
ATOM 2301 C C . ARG A 1 323 ? 7.059 15.668 -6.654 1.00 98.44 323 ARG A C 1
ATOM 2303 O O . ARG A 1 323 ? 7.888 15.526 -5.764 1.00 98.44 323 ARG A O 1
ATOM 2310 N N . ASN A 1 324 ? 6.165 14.734 -6.944 1.00 98.81 324 ASN A N 1
ATOM 2311 C CA . ASN A 1 324 ? 6.237 13.393 -6.397 1.00 98.81 324 ASN A CA 1
ATOM 2312 C C . ASN A 1 324 ? 7.359 12.624 -7.097 1.00 98.81 324 ASN A C 1
ATOM 2314 O O . ASN A 1 324 ? 7.645 12.846 -8.279 1.00 98.81 324 ASN A O 1
ATOM 2318 N N . SER A 1 325 ? 7.976 11.710 -6.362 1.00 98.75 325 SER A N 1
ATOM 2319 C CA . SER A 1 325 ? 9.083 10.883 -6.821 1.00 98.75 325 SER A CA 1
ATOM 2320 C C . SER A 1 325 ? 8.731 9.415 -6.638 1.00 98.75 325 SER A C 1
ATOM 2322 O O . SER A 1 325 ? 8.411 8.978 -5.535 1.00 98.75 325 SER A O 1
ATOM 2324 N N . VAL A 1 326 ? 8.793 8.640 -7.717 1.00 98.88 326 VAL A N 1
ATOM 2325 C CA . VAL A 1 326 ? 8.604 7.190 -7.703 1.00 98.88 326 VAL A CA 1
ATOM 2326 C C . VAL A 1 326 ? 9.879 6.517 -8.196 1.00 98.88 326 VAL A C 1
ATOM 2328 O O . VAL A 1 326 ? 10.322 6.763 -9.316 1.00 98.88 326 VAL A O 1
ATOM 2331 N N . SER A 1 327 ? 10.447 5.631 -7.378 1.00 98.81 327 SER A N 1
ATOM 2332 C CA . SER A 1 327 ? 11.604 4.805 -7.734 1.00 98.81 327 SER A CA 1
ATOM 2333 C C . SER A 1 327 ? 11.236 3.325 -7.694 1.00 98.81 327 SER A C 1
ATOM 2335 O O . SER A 1 327 ? 10.842 2.810 -6.646 1.00 98.81 327 SER A O 1
ATOM 2337 N N . ILE A 1 328 ? 11.387 2.633 -8.825 1.00 98.81 328 ILE A N 1
ATOM 2338 C CA . ILE A 1 328 ? 11.162 1.187 -8.942 1.00 98.81 328 ILE A CA 1
ATOM 2339 C C . ILE A 1 328 ? 12.494 0.491 -9.203 1.00 98.81 328 ILE A C 1
ATOM 2341 O O . ILE A 1 328 ? 13.223 0.829 -10.140 1.00 98.81 328 ILE A O 1
ATOM 2345 N N . LYS A 1 329 ? 12.816 -0.495 -8.366 1.00 98.00 329 LYS A N 1
ATOM 2346 C CA . LYS A 1 329 ? 14.099 -1.205 -8.402 1.00 98.00 329 LYS A CA 1
ATOM 2347 C C . LYS A 1 329 ? 13.974 -2.651 -7.924 1.00 98.00 329 LYS A C 1
ATOM 2349 O O . LYS A 1 329 ? 12.887 -3.124 -7.591 1.00 98.00 329 LYS A O 1
ATOM 2354 N N . GLY A 1 330 ? 15.100 -3.359 -7.907 1.00 95.75 330 GLY A N 1
ATOM 2355 C CA . GLY A 1 330 ? 15.173 -4.728 -7.403 1.00 95.75 330 GLY A CA 1
ATOM 2356 C C . GLY A 1 330 ? 14.343 -5.706 -8.239 1.00 95.75 330 GLY A C 1
ATOM 2357 O O . GLY A 1 330 ? 14.246 -5.575 -9.460 1.00 95.75 330 GLY A O 1
ATOM 2358 N N . SER A 1 331 ? 13.743 -6.690 -7.574 1.00 95.94 331 SER A N 1
ATOM 2359 C CA . SER A 1 331 ? 12.892 -7.728 -8.173 1.00 95.94 331 SER A CA 1
ATOM 2360 C C . SER A 1 331 ? 11.421 -7.309 -8.329 1.00 95.94 331 SER A C 1
ATOM 2362 O O . SER A 1 331 ? 10.555 -8.171 -8.466 1.00 95.94 331 SER A O 1
ATOM 2364 N N . SER A 1 332 ? 11.124 -6.004 -8.307 1.00 98.44 332 SER A N 1
ATOM 2365 C CA . SER A 1 332 ? 9.750 -5.489 -8.370 1.00 98.44 332 SER A CA 1
ATOM 2366 C C . SER A 1 332 ? 9.001 -5.951 -9.622 1.00 98.44 332 SER A C 1
ATOM 2368 O O . SER A 1 332 ? 9.597 -6.154 -10.683 1.00 98.44 332 SER A O 1
ATOM 2370 N N . SER A 1 333 ? 7.677 -6.066 -9.534 1.00 98.31 333 SER A N 1
ATOM 2371 C CA . SER A 1 333 ? 6.831 -6.364 -10.691 1.00 98.31 333 SER A CA 1
ATOM 2372 C C . SER A 1 333 ? 5.682 -5.376 -10.819 1.00 98.31 333 SER A C 1
ATOM 2374 O O . SER A 1 333 ? 5.050 -5.013 -9.835 1.00 98.31 333 SER A O 1
ATOM 2376 N N . CYS A 1 334 ? 5.414 -4.938 -12.044 1.00 98.75 334 CYS A N 1
ATOM 2377 C CA . CYS A 1 334 ? 4.306 -4.053 -12.374 1.00 98.75 334 CYS A CA 1
ATOM 2378 C C . CYS A 1 334 ? 3.489 -4.681 -13.501 1.00 98.75 334 CYS A C 1
ATOM 2380 O O . CYS A 1 334 ? 4.020 -4.966 -14.577 1.00 98.75 334 CYS A O 1
ATOM 2382 N N . SER A 1 335 ? 2.201 -4.908 -13.267 1.00 98.44 335 SER A N 1
ATOM 2383 C CA . SER A 1 335 ? 1.316 -5.483 -14.275 1.00 98.44 335 SER A CA 1
ATOM 2384 C C . SER A 1 335 ? 0.074 -4.631 -14.494 1.00 98.44 335 SER A C 1
ATOM 2386 O O . SER A 1 335 ? -0.517 -4.090 -13.562 1.00 98.44 335 SER A O 1
ATOM 2388 N N . VAL A 1 336 ? -0.303 -4.504 -15.759 1.00 98.25 336 VAL A N 1
ATOM 2389 C CA . VAL A 1 336 ? -1.520 -3.833 -16.202 1.00 98.25 336 VAL A CA 1
ATOM 2390 C C . VAL A 1 336 ? -2.358 -4.808 -17.017 1.00 98.25 336 VAL A C 1
ATOM 2392 O O . VAL A 1 336 ? -1.813 -5.597 -17.794 1.00 98.25 336 VAL A O 1
ATOM 2395 N N . SER A 1 337 ? -3.674 -4.779 -16.824 1.00 97.38 337 SER A N 1
ATOM 2396 C CA . SER A 1 337 ? -4.614 -5.666 -17.511 1.00 97.38 337 SER A CA 1
ATOM 2397 C C . SER A 1 337 ? -5.881 -4.928 -17.936 1.00 97.38 337 SER A C 1
ATOM 2399 O O . SER A 1 337 ? -6.498 -4.223 -17.139 1.00 97.38 337 SER A O 1
ATOM 2401 N N . GLY A 1 338 ? -6.289 -5.130 -19.188 1.00 95.88 338 GLY A N 1
ATOM 2402 C CA . GLY A 1 338 ? -7.411 -4.429 -19.811 1.00 95.88 338 GLY A CA 1
ATOM 2403 C C . GLY A 1 338 ? -6.978 -3.222 -20.643 1.00 95.88 338 GLY A C 1
ATOM 2404 O O . GLY A 1 338 ? -5.920 -2.641 -20.419 1.00 95.88 338 GLY A O 1
ATOM 2405 N N . GLU A 1 339 ? -7.797 -2.867 -21.633 1.00 94.31 339 GLU A N 1
ATOM 2406 C CA . GLU A 1 339 ? -7.458 -1.878 -22.671 1.00 94.31 339 GLU A CA 1
ATOM 2407 C C . GLU A 1 339 ? -7.204 -0.470 -22.110 1.00 94.31 339 GLU A C 1
ATOM 2409 O O . GLU A 1 339 ? -6.352 0.250 -22.620 1.00 94.31 339 GLU A O 1
ATOM 2414 N N . ASN A 1 340 ? -7.884 -0.109 -21.016 1.00 95.06 340 ASN A N 1
ATOM 2415 C CA . ASN A 1 340 ? -7.754 1.197 -20.362 1.00 95.06 340 ASN A CA 1
ATOM 2416 C C . ASN A 1 340 ? -6.836 1.170 -19.127 1.00 95.06 340 ASN A C 1
ATOM 2418 O O . ASN A 1 340 ? -6.833 2.114 -18.331 1.00 95.06 340 ASN A O 1
ATOM 2422 N N . ALA A 1 341 ? -6.059 0.096 -18.945 1.00 97.06 341 ALA A N 1
ATOM 2423 C CA . ALA A 1 341 ? -5.047 0.016 -17.902 1.00 97.06 341 ALA A CA 1
ATOM 2424 C C . ALA A 1 341 ? -3.672 0.454 -18.427 1.00 97.06 341 ALA A C 1
ATOM 2426 O O . ALA A 1 341 ? -3.287 0.131 -19.549 1.00 97.06 341 ALA A O 1
ATOM 2427 N N . MET A 1 342 ? -2.911 1.186 -17.614 1.00 97.56 342 MET A N 1
ATOM 2428 C CA . MET A 1 342 ? -1.616 1.750 -18.014 1.00 97.56 342 MET A CA 1
ATOM 2429 C C . MET A 1 342 ? -0.655 1.887 -16.834 1.00 97.56 342 MET A C 1
ATOM 2431 O O . MET A 1 342 ? -1.059 1.844 -15.674 1.00 97.56 342 MET A O 1
ATOM 2435 N N . LEU A 1 343 ? 0.640 2.034 -17.119 1.00 98.19 343 LEU A N 1
ATOM 2436 C CA . LEU A 1 343 ? 1.664 2.133 -16.077 1.00 98.19 343 LEU A CA 1
ATOM 2437 C C . LEU A 1 343 ? 1.506 3.423 -15.257 1.00 98.19 343 LEU A C 1
ATOM 2439 O O . LEU A 1 343 ? 1.446 3.379 -14.031 1.00 98.19 343 LEU A O 1
ATOM 2443 N N . ALA A 1 344 ? 1.378 4.567 -15.923 1.00 97.62 344 ALA A N 1
ATOM 2444 C CA . ALA A 1 344 ? 1.215 5.855 -15.265 1.00 97.62 344 ALA A CA 1
ATOM 2445 C C . ALA A 1 344 ? 0.206 6.732 -16.010 1.00 97.62 344 ALA A C 1
ATOM 2447 O O . ALA A 1 344 ? 0.093 6.664 -17.233 1.00 97.62 344 ALA A O 1
ATOM 2448 N N . ARG A 1 345 ? -0.527 7.561 -15.264 1.00 95.12 345 ARG A N 1
ATOM 2449 C CA . ARG A 1 345 ? -1.496 8.524 -15.799 1.00 95.12 345 ARG A CA 1
ATOM 2450 C C . ARG A 1 345 ? -1.586 9.788 -14.952 1.00 95.12 345 ARG A C 1
ATOM 2452 O O . ARG A 1 345 ? -1.023 9.868 -13.862 1.00 95.12 345 ARG A O 1
ATOM 2459 N N . GLY A 1 346 ? -2.385 10.736 -15.429 1.00 94.25 346 GLY A N 1
ATOM 2460 C CA . GLY A 1 346 ? -2.752 11.950 -14.706 1.00 94.25 346 GLY A CA 1
ATOM 2461 C C . GLY A 1 346 ? -2.243 13.212 -15.390 1.00 94.25 346 GLY A C 1
ATOM 2462 O O . GLY A 1 346 ? -1.213 13.206 -16.063 1.00 94.25 346 GLY A O 1
ATOM 2463 N N . GLU A 1 347 ? -2.985 14.303 -15.221 1.00 93.75 347 GLU A N 1
ATOM 2464 C CA . GLU A 1 347 ? -2.739 15.583 -15.899 1.00 93.75 347 GLU A CA 1
ATOM 2465 C C . GLU A 1 347 ? -1.371 16.182 -15.561 1.00 93.75 347 GLU A C 1
ATOM 2467 O O . GLU A 1 347 ? -0.810 16.932 -16.356 1.00 93.75 347 GLU A O 1
ATOM 2472 N N . LYS A 1 348 ? -0.818 15.820 -14.398 1.00 96.81 348 LYS A N 1
ATOM 2473 C CA . LYS A 1 348 ? 0.465 16.327 -13.909 1.00 96.81 348 LYS A CA 1
ATOM 2474 C C . LYS A 1 348 ? 1.599 15.316 -14.008 1.00 96.81 348 LYS A C 1
ATOM 2476 O O . LYS A 1 348 ? 2.642 15.524 -13.401 1.00 96.81 348 LYS A O 1
ATOM 2481 N N . LEU A 1 349 ? 1.444 14.230 -14.770 1.00 96.12 349 LEU A N 1
ATOM 2482 C CA . LEU A 1 349 ? 2.484 13.200 -14.904 1.00 96.12 349 LEU A CA 1
ATOM 2483 C C . LEU A 1 349 ? 3.860 13.793 -15.266 1.00 96.12 349 LEU A C 1
ATOM 2485 O O . LEU A 1 349 ? 4.857 13.419 -14.662 1.00 96.12 349 LEU A O 1
ATOM 2489 N N . GLY A 1 350 ? 3.910 14.774 -16.174 1.00 96.94 350 GLY A N 1
ATOM 2490 C CA . GLY A 1 350 ? 5.157 15.443 -16.579 1.00 96.94 350 GLY A CA 1
ATOM 2491 C C . GLY A 1 350 ? 5.787 16.375 -15.530 1.00 96.94 350 GLY A C 1
ATOM 2492 O O . GLY A 1 350 ? 6.886 16.873 -15.750 1.00 96.94 350 GLY A O 1
ATOM 2493 N N . GLU A 1 351 ? 5.110 16.629 -14.407 1.00 98.31 351 GLU A N 1
ATOM 2494 C CA . GLU A 1 351 ? 5.610 17.418 -13.268 1.00 98.31 351 GLU A CA 1
ATOM 2495 C C . GLU A 1 351 ? 6.082 16.532 -12.101 1.00 98.31 351 GLU A C 1
ATOM 2497 O O . GLU A 1 351 ? 6.386 17.031 -11.014 1.00 98.31 351 GLU A O 1
ATOM 2502 N N . ASN A 1 352 ? 6.108 15.215 -12.307 1.00 98.62 352 ASN A N 1
ATOM 2503 C CA . ASN A 1 352 ? 6.521 14.211 -11.335 1.00 98.62 352 ASN A CA 1
ATOM 2504 C C . ASN A 1 352 ? 7.638 13.344 -11.931 1.00 98.62 352 ASN A C 1
ATOM 2506 O O . ASN A 1 352 ? 7.807 13.276 -13.149 1.00 98.62 352 ASN A O 1
ATOM 2510 N N . THR A 1 353 ? 8.392 12.667 -11.071 1.00 98.38 353 THR A N 1
ATOM 2511 C CA . THR A 1 353 ? 9.480 11.779 -11.490 1.00 98.38 353 THR A CA 1
ATOM 2512 C C . THR A 1 353 ? 9.055 10.330 -11.308 1.00 98.38 353 THR A C 1
ATOM 2514 O O . THR A 1 353 ? 8.660 9.931 -10.215 1.00 98.38 353 THR A O 1
ATOM 2517 N N . LEU A 1 354 ? 9.183 9.529 -12.364 1.00 98.44 354 LEU A N 1
ATOM 2518 C CA . LEU A 1 354 ? 9.095 8.072 -12.316 1.00 98.44 354 LEU A CA 1
ATOM 2519 C C . LEU A 1 354 ? 10.389 7.510 -12.905 1.00 98.44 354 LEU A C 1
ATOM 2521 O O . LEU A 1 354 ? 10.662 7.713 -14.084 1.00 98.44 354 LEU A O 1
ATOM 2525 N N . GLU A 1 355 ? 11.184 6.835 -12.076 1.00 98.56 355 GLU A N 1
ATOM 2526 C CA . GLU A 1 355 ? 12.466 6.246 -12.466 1.00 98.56 355 GLU A CA 1
ATOM 2527 C C . GLU A 1 355 ? 12.458 4.732 -12.234 1.00 98.56 355 GLU A C 1
ATOM 2529 O O . GLU A 1 355 ? 12.173 4.249 -11.132 1.00 98.56 355 GLU A O 1
ATOM 2534 N N . ILE A 1 356 ? 12.800 3.974 -13.277 1.00 98.75 356 ILE A N 1
ATOM 2535 C CA . ILE A 1 356 ? 12.783 2.512 -13.270 1.00 98.75 356 ILE A CA 1
ATOM 2536 C C . ILE A 1 356 ? 14.190 1.978 -13.530 1.00 98.75 356 ILE A C 1
ATOM 2538 O O . ILE A 1 356 ? 14.721 2.075 -14.632 1.00 98.75 356 ILE A O 1
ATOM 2542 N N . THR A 1 357 ? 14.786 1.364 -12.509 1.00 98.56 357 THR A N 1
ATOM 2543 C CA . THR A 1 357 ? 16.157 0.814 -12.550 1.00 98.56 357 THR A CA 1
ATOM 2544 C C . THR A 1 357 ? 16.199 -0.711 -12.417 1.00 98.56 357 THR A C 1
ATOM 2546 O O . THR A 1 357 ? 17.264 -1.327 -12.491 1.00 98.56 357 THR A O 1
ATOM 2549 N N . GLY A 1 358 ? 15.043 -1.351 -12.241 1.00 97.56 358 GLY A N 1
ATOM 2550 C CA . GLY A 1 358 ? 14.912 -2.800 -12.158 1.00 97.56 358 GLY A CA 1
ATOM 2551 C C . GLY A 1 358 ? 13.456 -3.252 -12.198 1.00 97.56 358 GLY A C 1
ATOM 2552 O O . GLY A 1 358 ? 12.538 -2.434 -12.148 1.00 97.56 358 GLY A O 1
ATOM 2553 N N . GLY A 1 359 ? 13.257 -4.566 -12.268 1.00 97.75 359 GLY A N 1
ATOM 2554 C CA . GLY A 1 359 ? 11.943 -5.197 -12.201 1.00 97.75 359 GLY A CA 1
ATOM 2555 C C . GLY A 1 359 ? 11.415 -5.723 -13.536 1.00 97.75 359 GLY A C 1
ATOM 2556 O O . GLY A 1 359 ? 12.100 -5.703 -14.561 1.00 97.75 359 GLY A O 1
ATOM 2557 N N . THR A 1 360 ? 10.188 -6.247 -13.496 1.00 98.31 360 THR A N 1
ATOM 2558 C CA . THR A 1 360 ? 9.486 -6.841 -14.644 1.00 98.31 360 THR A CA 1
ATOM 2559 C C . THR A 1 360 ? 8.122 -6.192 -14.871 1.00 98.31 360 THR A C 1
ATOM 2561 O O . THR A 1 360 ? 7.316 -6.102 -13.943 1.00 98.31 360 THR A O 1
ATOM 2564 N N . PHE A 1 361 ? 7.834 -5.826 -16.119 1.00 98.75 361 PHE A N 1
ATOM 2565 C CA . PHE A 1 361 ? 6.671 -5.038 -16.524 1.00 98.75 361 PHE A CA 1
ATOM 2566 C C . PHE A 1 361 ? 5.854 -5.759 -17.602 1.00 98.75 361 PHE A C 1
ATOM 2568 O O . PHE A 1 361 ? 6.415 -6.441 -18.461 1.00 98.75 361 PHE A O 1
ATOM 2575 N N . SER A 1 362 ? 4.525 -5.623 -17.578 1.00 98.25 362 SER A N 1
ATOM 2576 C CA . SER A 1 362 ? 3.653 -6.159 -18.642 1.00 98.25 362 SER A CA 1
ATOM 2577 C C . SER A 1 362 ? 3.501 -5.226 -19.851 1.00 98.25 362 SER A C 1
ATOM 2579 O O . SER A 1 362 ? 2.942 -5.632 -20.864 1.00 98.25 362 SER A O 1
ATOM 2581 N N . VAL A 1 363 ? 3.980 -3.987 -19.745 1.00 97.44 363 VAL A N 1
ATOM 2582 C CA . VAL A 1 363 ? 4.020 -2.973 -20.810 1.00 97.44 363 VAL A CA 1
ATOM 2583 C C . VAL A 1 363 ? 5.413 -2.364 -20.870 1.00 97.44 363 VAL A C 1
ATOM 2585 O O . VAL A 1 363 ? 6.159 -2.473 -19.897 1.00 97.44 363 VAL A O 1
ATOM 2588 N N . ASP A 1 364 ? 5.757 -1.752 -22.001 1.00 97.56 364 ASP A N 1
ATOM 2589 C CA . ASP A 1 364 ? 7.068 -1.139 -22.223 1.00 97.56 364 ASP A CA 1
ATOM 2590 C C . ASP A 1 364 ? 7.302 0.038 -21.251 1.00 97.56 364 ASP A C 1
ATOM 2592 O O . ASP A 1 364 ? 6.547 1.013 -21.296 1.00 97.56 364 ASP A O 1
ATOM 2596 N N . PRO A 1 365 ? 8.310 -0.031 -20.358 1.00 98.19 365 PRO A N 1
ATOM 2597 C CA . PRO A 1 365 ? 8.611 1.029 -19.404 1.00 98.19 365 PRO A CA 1
ATOM 2598 C C . PRO A 1 365 ? 9.661 2.031 -19.916 1.00 98.19 365 PRO A C 1
ATOM 2600 O O . PRO A 1 365 ? 10.106 2.861 -19.126 1.00 98.19 365 PRO A O 1
ATOM 2603 N N . SER A 1 366 ? 10.107 1.943 -21.178 1.00 97.69 366 SER A N 1
ATOM 2604 C CA . SER A 1 366 ? 11.303 2.639 -21.689 1.00 97.69 366 SER A CA 1
ATOM 2605 C C . SER A 1 366 ? 11.320 4.153 -21.451 1.00 97.69 366 SER A C 1
ATOM 2607 O O . SER A 1 366 ? 12.386 4.697 -21.172 1.00 97.69 366 SER A O 1
ATOM 2609 N N . ASP A 1 367 ? 10.163 4.821 -21.468 1.00 97.00 367 ASP A N 1
ATOM 2610 C CA . ASP A 1 367 ? 10.042 6.266 -21.198 1.00 97.00 367 ASP A CA 1
ATOM 2611 C C . ASP A 1 367 ? 10.480 6.672 -19.776 1.00 97.00 367 ASP A C 1
ATOM 2613 O O . ASP A 1 367 ? 10.733 7.847 -19.512 1.00 97.00 367 ASP A O 1
ATOM 2617 N N . TYR A 1 368 ? 10.582 5.708 -18.858 1.00 98.00 368 TYR A N 1
ATOM 2618 C CA . TYR A 1 368 ? 10.921 5.911 -17.447 1.00 98.00 368 TYR A CA 1
ATOM 2619 C C . TYR A 1 368 ? 12.252 5.258 -17.045 1.00 98.00 368 TYR A C 1
ATOM 2621 O O . TYR A 1 368 ? 12.611 5.246 -15.865 1.00 98.00 368 TYR A O 1
ATOM 2629 N N . VAL A 1 369 ? 12.977 4.669 -18.000 1.00 98.38 369 VAL A N 1
ATOM 2630 C CA . VAL A 1 369 ? 14.267 4.018 -17.748 1.00 98.38 369 VAL A CA 1
ATOM 2631 C C . VAL A 1 369 ? 15.391 5.040 -17.951 1.00 98.38 369 VAL A C 1
ATOM 2633 O O . VAL A 1 369 ? 15.553 5.545 -19.062 1.00 98.38 369 VAL A O 1
ATOM 2636 N N . PRO A 1 370 ? 16.182 5.367 -16.912 1.00 97.50 370 PRO A N 1
ATOM 2637 C CA . PRO A 1 370 ? 17.240 6.363 -17.021 1.00 97.50 370 PRO A CA 1
ATOM 2638 C C . PRO A 1 370 ? 18.471 5.817 -17.758 1.00 97.50 370 PRO A C 1
ATOM 2640 O O . PRO A 1 370 ? 18.676 4.605 -17.889 1.00 97.50 370 PRO A O 1
ATOM 2643 N N . ASP A 1 371 ? 19.356 6.730 -18.164 1.00 95.88 371 ASP A N 1
ATOM 2644 C CA . ASP A 1 371 ? 20.653 6.390 -18.748 1.00 95.88 371 ASP A CA 1
ATOM 2645 C C . ASP A 1 371 ? 21.441 5.402 -17.868 1.00 95.88 371 ASP A C 1
ATOM 2647 O O . ASP A 1 371 ? 21.512 5.513 -16.642 1.00 95.88 371 ASP A O 1
ATOM 2651 N N . GLY A 1 372 ? 22.084 4.425 -18.512 1.00 95.38 372 GLY A N 1
ATOM 2652 C CA . GLY A 1 372 ? 22.809 3.349 -17.829 1.00 95.38 372 GLY A CA 1
ATOM 2653 C C . GLY A 1 372 ? 21.950 2.130 -17.481 1.00 95.38 372 GLY A C 1
ATOM 2654 O O . GLY A 1 372 ? 22.494 1.140 -16.985 1.00 95.38 372 GLY A O 1
ATOM 2655 N N . TYR A 1 373 ? 20.655 2.161 -17.799 1.00 98.00 373 TYR A N 1
ATOM 2656 C CA . TYR A 1 373 ? 19.735 1.028 -17.740 1.00 98.00 373 TYR A CA 1
ATOM 2657 C C . TYR A 1 373 ? 19.084 0.790 -19.106 1.00 98.00 373 TYR A C 1
ATOM 2659 O O . TYR A 1 373 ? 19.132 1.638 -19.992 1.00 98.00 373 TYR A O 1
ATOM 2667 N N . VAL A 1 374 ? 18.525 -0.403 -19.296 1.00 97.06 374 VAL A N 1
ATOM 2668 C CA . VAL A 1 374 ? 17.821 -0.803 -20.521 1.00 97.06 374 VAL A CA 1
ATOM 2669 C C . VAL A 1 374 ? 16.592 -1.637 -20.180 1.00 97.06 374 VAL A C 1
ATOM 2671 O O . VAL A 1 374 ? 16.653 -2.489 -19.288 1.00 97.06 374 VAL A O 1
ATOM 2674 N N . ALA A 1 375 ? 15.503 -1.423 -20.919 1.00 97.88 375 ALA A N 1
ATOM 2675 C CA . ALA A 1 375 ? 14.344 -2.306 -20.950 1.00 97.88 375 ALA A CA 1
ATOM 2676 C C . ALA A 1 375 ? 14.474 -3.270 -22.134 1.00 97.88 375 ALA A C 1
ATOM 2678 O O . ALA A 1 375 ? 14.640 -2.841 -23.273 1.00 97.88 375 ALA A O 1
ATOM 2679 N N . ASN A 1 376 ? 14.405 -4.573 -21.871 1.00 95.88 376 ASN A N 1
ATOM 2680 C CA . ASN A 1 376 ? 14.412 -5.594 -22.915 1.00 95.88 376 ASN A CA 1
ATOM 2681 C C . ASN A 1 376 ? 13.156 -6.452 -22.813 1.00 95.88 376 ASN A C 1
ATOM 2683 O O . ASN A 1 376 ? 12.820 -6.937 -21.730 1.00 95.88 376 ASN A O 1
ATOM 2687 N N . GLU A 1 377 ? 12.494 -6.681 -23.941 1.00 96.75 377 GLU A N 1
ATOM 2688 C CA . GLU A 1 377 ? 11.369 -7.603 -24.002 1.00 96.75 377 GLU A CA 1
ATOM 2689 C C . GLU A 1 377 ? 11.863 -9.059 -24.003 1.00 96.75 377 GLU A C 1
ATOM 2691 O O . GLU A 1 377 ? 12.706 -9.464 -24.807 1.00 96.75 377 GLU A O 1
ATOM 2696 N N . TYR A 1 378 ? 11.318 -9.867 -23.099 1.00 91.00 378 TYR A N 1
ATOM 2697 C CA . TYR A 1 378 ? 11.547 -11.300 -23.011 1.00 91.00 378 TYR A CA 1
ATOM 2698 C C . TYR A 1 378 ? 10.234 -12.010 -22.676 1.00 91.00 378 TYR A C 1
ATOM 2700 O O . TYR A 1 378 ? 9.619 -11.763 -21.640 1.00 91.00 378 TYR A O 1
ATOM 2708 N N . ALA A 1 379 ? 9.805 -12.918 -23.558 1.00 91.19 379 ALA A N 1
ATOM 2709 C CA . ALA A 1 379 ? 8.593 -13.725 -23.387 1.00 91.19 379 ALA A CA 1
ATOM 2710 C C . ALA A 1 379 ? 7.310 -12.904 -23.101 1.00 91.19 379 ALA A C 1
ATOM 2712 O O . ALA A 1 379 ? 6.490 -13.299 -22.273 1.00 91.19 379 ALA A O 1
ATOM 2713 N N . GLY A 1 380 ? 7.135 -11.764 -23.783 1.00 90.75 380 GLY A N 1
ATOM 2714 C CA . GLY A 1 380 ? 5.957 -10.896 -23.640 1.00 90.75 380 GLY A CA 1
ATOM 2715 C C . GLY A 1 380 ? 5.931 -10.058 -22.357 1.00 90.75 380 GLY A C 1
ATOM 2716 O O . GLY A 1 380 ? 4.880 -9.549 -21.977 1.00 90.75 380 GLY A O 1
ATOM 2717 N N . LYS A 1 381 ? 7.069 -9.941 -21.662 1.00 95.75 381 LYS A N 1
ATOM 2718 C CA . LYS A 1 381 ? 7.277 -9.028 -20.534 1.00 95.75 381 LYS A CA 1
ATOM 2719 C C . LYS A 1 381 ? 8.535 -8.205 -20.761 1.00 95.75 381 LYS A C 1
ATOM 2721 O O . LYS A 1 381 ? 9.472 -8.668 -21.403 1.00 95.75 381 LYS A O 1
ATOM 2726 N N . TRP A 1 382 ? 8.587 -7.022 -20.175 1.00 98.31 382 TRP A N 1
ATOM 2727 C CA . TRP A 1 382 ? 9.750 -6.146 -20.216 1.00 98.31 382 TRP A CA 1
ATOM 2728 C C . TRP A 1 382 ? 10.559 -6.292 -18.939 1.00 98.31 382 TRP A C 1
ATOM 2730 O O . TRP A 1 382 ? 10.012 -6.197 -17.842 1.00 98.31 382 TRP A O 1
ATOM 2740 N N . VAL A 1 383 ? 11.859 -6.527 -19.072 1.00 97.94 383 VAL A N 1
ATOM 2741 C CA . VAL A 1 383 ? 12.793 -6.623 -17.948 1.00 97.94 383 VAL A CA 1
ATOM 2742 C C . VAL A 1 383 ? 13.725 -5.424 -17.991 1.00 97.94 383 VAL A C 1
ATOM 2744 O O . VAL A 1 383 ? 14.402 -5.203 -18.998 1.00 97.94 383 VAL A O 1
ATOM 2747 N N . VAL A 1 384 ? 13.779 -4.670 -16.893 1.00 98.25 384 VAL A N 1
ATOM 2748 C CA . VAL A 1 384 ? 14.709 -3.547 -16.747 1.00 98.25 384 VAL A CA 1
ATOM 2749 C C . VAL A 1 384 ? 15.954 -4.006 -16.004 1.00 98.25 384 VAL A C 1
ATOM 2751 O O . VAL A 1 384 ? 15.876 -4.675 -14.973 1.00 98.25 384 VAL A O 1
ATOM 2754 N N . SER A 1 385 ? 17.122 -3.666 -16.540 1.00 95.69 385 SER A N 1
ATOM 2755 C CA . SER A 1 385 ? 18.412 -4.044 -15.963 1.00 95.69 385 SER A CA 1
ATOM 2756 C C . SER A 1 385 ? 19.486 -3.010 -16.277 1.00 95.69 385 SER A C 1
ATOM 2758 O O . SER A 1 385 ? 19.339 -2.196 -17.189 1.00 95.69 385 SER A O 1
ATOM 2760 N N . LYS A 1 386 ? 20.584 -3.039 -15.516 1.00 94.81 386 LYS A N 1
ATOM 2761 C CA . LYS A 1 386 ? 21.743 -2.185 -15.777 1.00 94.81 386 LYS A CA 1
ATOM 2762 C C . LYS A 1 386 ? 22.349 -2.527 -17.138 1.00 94.81 386 LYS A C 1
ATOM 2764 O O . LYS A 1 386 ? 22.620 -3.694 -17.419 1.00 94.81 386 LYS A O 1
ATOM 2769 N N . TYR A 1 387 ? 22.621 -1.511 -17.949 1.00 90.56 387 TYR A N 1
ATOM 2770 C CA . TYR A 1 387 ? 23.300 -1.683 -19.225 1.00 90.56 387 TYR A CA 1
ATOM 2771 C C . TYR A 1 387 ? 24.725 -2.197 -19.006 1.00 90.56 387 TYR A C 1
ATOM 2773 O O . TYR A 1 387 ? 25.523 -1.594 -18.280 1.00 90.56 387 TYR A O 1
ATOM 2781 N N . VAL A 1 388 ? 25.054 -3.304 -19.667 1.00 86.12 388 VAL A N 1
ATOM 2782 C CA . VAL A 1 388 ? 26.417 -3.824 -19.754 1.00 86.12 388 VAL A CA 1
ATOM 2783 C C . VAL A 1 388 ? 26.858 -3.668 -21.207 1.00 86.12 388 VAL A C 1
ATOM 2785 O O . VAL A 1 388 ? 26.249 -4.293 -22.079 1.00 86.12 388 VAL A O 1
ATOM 2788 N N . PRO A 1 389 ? 27.874 -2.833 -21.502 1.00 77.81 389 PRO A N 1
ATOM 2789 C CA . PRO A 1 389 ? 28.362 -2.699 -22.864 1.00 77.81 389 PRO A CA 1
ATOM 2790 C C . PRO A 1 389 ? 28.863 -4.057 -23.372 1.00 77.81 389 PRO A C 1
ATOM 2792 O O . PRO A 1 389 ? 29.415 -4.836 -22.586 1.00 77.81 389 PRO A O 1
ATOM 2795 N N . PRO A 1 390 ? 28.693 -4.355 -24.671 1.00 75.56 390 PRO A N 1
ATOM 2796 C CA . PRO A 1 390 ? 29.213 -5.587 -25.241 1.00 75.56 390 PRO A CA 1
ATOM 2797 C C . PRO A 1 390 ? 30.720 -5.680 -24.982 1.00 75.56 390 PRO A C 1
ATOM 2799 O O . PRO A 1 390 ? 31.446 -4.689 -25.106 1.00 75.56 390 PRO A O 1
ATOM 2802 N N . ALA A 1 391 ? 31.185 -6.873 -24.605 1.00 73.56 391 ALA A N 1
ATOM 2803 C CA . ALA A 1 391 ? 32.609 -7.117 -24.429 1.00 73.56 391 ALA A CA 1
ATOM 2804 C C . ALA A 1 391 ? 33.351 -6.799 -25.743 1.00 73.56 391 ALA A C 1
ATOM 2806 O O . ALA A 1 391 ? 32.830 -7.116 -26.819 1.00 73.56 391 ALA A O 1
ATOM 2807 N N . PRO A 1 392 ? 34.551 -6.189 -25.686 1.00 73.25 392 PRO A N 1
ATOM 2808 C CA . PRO A 1 392 ? 35.366 -6.000 -26.875 1.00 73.25 392 PRO A CA 1
ATOM 2809 C C . PRO A 1 392 ? 35.575 -7.340 -27.593 1.00 73.25 392 PRO A C 1
ATOM 2811 O O . PRO A 1 392 ? 35.706 -8.370 -26.920 1.00 73.25 392 PRO A O 1
ATOM 2814 N N . PRO A 1 393 ? 35.630 -7.357 -28.936 1.00 72.81 393 PRO A N 1
ATOM 2815 C CA . PRO A 1 393 ? 35.985 -8.570 -29.655 1.00 72.81 393 PRO A CA 1
ATOM 2816 C C . PRO A 1 393 ? 37.343 -9.077 -29.160 1.00 72.81 393 PRO A C 1
ATOM 2818 O O . PRO A 1 393 ? 38.264 -8.289 -28.932 1.00 72.81 393 PRO A O 1
ATOM 2821 N N . ALA A 1 394 ? 37.458 -10.395 -28.975 1.00 74.31 394 ALA A N 1
ATOM 2822 C CA . ALA A 1 394 ? 38.717 -11.012 -28.577 1.00 74.31 394 ALA A CA 1
ATOM 2823 C C . ALA A 1 394 ? 39.825 -10.629 -29.580 1.00 74.31 394 ALA A C 1
ATOM 2825 O O . ALA A 1 394 ? 39.542 -10.588 -30.788 1.00 74.31 394 ALA A O 1
ATOM 2826 N N . PRO A 1 395 ? 41.065 -10.365 -29.119 1.00 77.56 395 PRO A N 1
ATOM 2827 C CA . PRO A 1 395 ? 42.169 -10.077 -30.023 1.00 77.56 395 PRO A CA 1
ATOM 2828 C C . PRO A 1 395 ? 42.289 -11.213 -31.044 1.00 77.56 395 PRO A C 1
ATOM 2830 O O . PRO A 1 395 ? 42.185 -12.387 -30.689 1.00 77.56 395 PRO A O 1
ATOM 2833 N N . GLN A 1 396 ? 42.422 -10.869 -32.320 1.00 82.69 396 GLN A N 1
ATOM 2834 C CA . GLN A 1 396 ? 42.559 -11.856 -33.390 1.00 82.69 396 GLN A CA 1
ATOM 2835 C C . GLN A 1 396 ? 44.035 -12.247 -33.547 1.00 82.69 396 GLN A C 1
ATOM 2837 O O . GLN A 1 396 ? 44.903 -11.442 -33.208 1.00 82.69 396 GLN A O 1
ATOM 2842 N N . PRO A 1 397 ? 44.342 -13.461 -34.035 1.00 85.69 397 PRO A N 1
ATOM 2843 C CA . PRO A 1 397 ? 45.715 -13.825 -34.356 1.00 85.69 397 PRO A CA 1
ATOM 2844 C C . PRO A 1 397 ? 46.273 -12.927 -35.469 1.00 85.69 397 PRO A C 1
ATOM 2846 O O . PRO A 1 397 ? 45.588 -12.635 -36.450 1.00 85.69 397 PRO A O 1
ATOM 2849 N N . GLU A 1 398 ? 47.528 -12.516 -35.329 1.00 90.38 398 GLU A N 1
ATOM 2850 C CA . GLU A 1 398 ? 48.273 -11.794 -36.361 1.00 90.38 398 GLU A CA 1
ATOM 2851 C C . GLU A 1 398 ? 48.903 -12.799 -37.327 1.00 90.38 398 GLU A C 1
ATOM 2853 O O . GLU A 1 398 ? 49.424 -13.826 -36.900 1.00 90.38 398 GLU A O 1
ATOM 2858 N N . THR A 1 399 ? 48.848 -12.533 -38.632 1.00 92.94 399 THR A N 1
ATOM 2859 C CA . THR A 1 399 ? 49.467 -13.388 -39.658 1.00 92.94 399 THR A CA 1
ATOM 2860 C C . THR A 1 399 ? 50.482 -12.577 -40.447 1.00 92.94 399 THR A C 1
ATOM 2862 O O . THR A 1 399 ? 50.124 -11.554 -41.027 1.00 92.94 399 THR A O 1
ATOM 2865 N N . ASP A 1 400 ? 51.724 -13.048 -40.479 1.00 93.69 400 ASP A N 1
ATOM 2866 C CA . ASP A 1 400 ? 52.814 -12.491 -41.278 1.00 93.69 400 ASP A CA 1
ATOM 2867 C C . ASP A 1 400 ? 53.228 -13.487 -42.366 1.00 93.69 400 ASP A C 1
ATOM 2869 O O . ASP A 1 400 ? 53.271 -14.692 -42.115 1.00 93.69 400 ASP A O 1
ATOM 2873 N N . VAL A 1 401 ? 53.509 -12.998 -43.573 1.00 93.31 401 VAL A N 1
ATOM 2874 C CA . VAL A 1 401 ? 53.849 -13.829 -44.737 1.00 93.31 401 VAL A CA 1
ATOM 2875 C C . VAL A 1 401 ? 55.119 -13.292 -45.391 1.00 93.31 401 VAL A C 1
ATOM 2877 O O . VAL A 1 401 ? 55.122 -12.216 -45.986 1.00 93.31 401 VAL A O 1
ATOM 2880 N N . GLU A 1 402 ? 56.192 -14.073 -45.328 1.00 94.38 402 GLU A N 1
ATOM 2881 C CA . GLU A 1 402 ? 57.486 -13.787 -45.944 1.00 94.38 402 GLU A CA 1
ATOM 2882 C C . GLU A 1 402 ? 57.655 -14.619 -47.225 1.00 94.38 402 GLU A C 1
ATOM 2884 O O . GLU A 1 402 ? 57.683 -15.848 -47.172 1.00 94.38 402 GLU A O 1
ATOM 2889 N N . GLN A 1 403 ? 57.824 -13.967 -48.379 1.00 92.31 403 GLN A N 1
ATOM 2890 C CA . GLN A 1 403 ? 58.260 -14.639 -49.610 1.00 92.31 403 GLN A CA 1
ATOM 2891 C C . GLN A 1 403 ? 59.777 -14.571 -49.748 1.00 92.31 403 GLN A C 1
ATOM 2893 O O . GLN A 1 403 ? 60.372 -13.493 -49.670 1.00 92.31 403 GLN A O 1
ATOM 2898 N N . ARG A 1 404 ? 60.408 -15.718 -49.997 1.00 91.56 404 ARG A N 1
ATOM 2899 C CA . ARG A 1 404 ? 61.863 -15.840 -50.076 1.00 91.56 404 ARG A CA 1
ATOM 2900 C C . ARG A 1 404 ? 62.359 -15.884 -51.527 1.00 91.56 404 ARG A C 1
ATOM 2902 O O . ARG A 1 404 ? 61.646 -16.347 -52.416 1.00 91.56 404 ARG A O 1
ATOM 2909 N N . PRO A 1 405 ? 63.602 -15.436 -51.801 1.00 87.94 405 PRO A N 1
ATOM 2910 C CA . PRO A 1 405 ? 64.168 -15.425 -53.156 1.00 87.94 405 PRO A CA 1
ATOM 2911 C C . PRO A 1 405 ? 64.317 -16.806 -53.809 1.00 87.94 405 PRO A C 1
ATOM 2913 O O . PRO A 1 405 ? 64.470 -16.887 -55.025 1.00 87.94 405 PRO A O 1
ATOM 2916 N N . ASP A 1 406 ? 64.307 -17.877 -53.013 1.00 86.56 406 ASP A N 1
ATOM 2917 C CA . ASP A 1 406 ? 64.349 -19.268 -53.477 1.00 86.56 406 ASP A CA 1
ATOM 2918 C C . ASP A 1 406 ? 62.978 -19.798 -53.937 1.00 86.56 406 ASP A C 1
ATOM 2920 O O . ASP A 1 406 ? 62.882 -20.943 -54.370 1.00 86.56 406 ASP A O 1
ATOM 2924 N N . GLY A 1 407 ? 61.934 -18.964 -53.878 1.00 84.25 407 GLY A N 1
ATOM 2925 C CA . GLY A 1 407 ? 60.568 -19.313 -54.256 1.0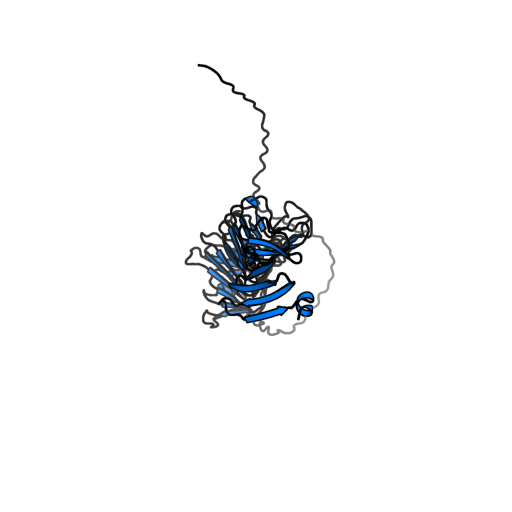0 84.25 407 GLY A CA 1
ATOM 2926 C C . GLY A 1 407 ? 59.739 -19.930 -53.128 1.00 84.25 407 GLY A C 1
ATOM 2927 O O . GLY A 1 407 ? 58.576 -20.238 -53.364 1.00 84.25 407 GLY A O 1
ATOM 2928 N N . SER A 1 408 ? 60.295 -20.098 -51.922 1.00 90.88 408 SER A N 1
ATOM 2929 C CA . SER A 1 408 ? 59.542 -20.561 -50.751 1.00 90.88 408 SER A CA 1
ATOM 2930 C C . SER A 1 408 ? 58.759 -19.432 -50.065 1.00 90.88 408 SER A C 1
ATOM 2932 O O . SER A 1 408 ? 59.100 -18.251 -50.182 1.00 90.88 408 SER A O 1
ATOM 2934 N N . THR A 1 409 ? 57.713 -19.794 -49.320 1.00 93.88 409 THR A N 1
ATOM 2935 C CA . THR A 1 409 ? 56.894 -18.876 -48.515 1.00 93.88 409 THR A CA 1
ATOM 2936 C C . THR A 1 409 ? 56.880 -19.319 -47.056 1.00 93.88 409 THR A C 1
ATOM 2938 O O . THR A 1 409 ? 56.705 -20.499 -46.768 1.00 93.88 409 THR A O 1
ATOM 2941 N N . VAL A 1 410 ? 57.032 -18.380 -46.121 1.00 94.31 410 VAL A N 1
ATOM 2942 C CA . VAL A 1 410 ? 56.867 -18.623 -44.683 1.00 94.31 410 VAL A CA 1
ATOM 2943 C C . VAL A 1 410 ? 55.704 -17.808 -44.147 1.00 94.31 410 VAL A C 1
ATOM 2945 O O . VAL A 1 410 ? 55.737 -16.584 -44.174 1.00 94.31 410 VAL A O 1
ATOM 2948 N N . THR A 1 411 ? 54.694 -18.490 -43.621 1.00 94.12 411 THR A N 1
ATOM 2949 C CA . THR A 1 411 ? 53.546 -17.889 -42.943 1.00 94.12 411 THR A CA 1
ATOM 2950 C C . THR A 1 411 ? 53.680 -18.096 -41.441 1.00 94.12 411 THR A C 1
ATOM 2952 O O . THR A 1 411 ? 53.715 -19.232 -40.977 1.00 94.12 411 THR A O 1
ATOM 2955 N N . THR A 1 412 ? 53.734 -17.017 -40.666 1.00 94.31 412 THR A N 1
ATOM 2956 C CA . THR A 1 412 ? 53.723 -17.060 -39.199 1.00 94.31 412 THR A CA 1
ATOM 2957 C C . THR A 1 412 ? 52.398 -16.527 -38.682 1.00 94.31 412 THR A C 1
ATOM 2959 O O . THR A 1 412 ? 52.087 -15.353 -38.851 1.00 94.31 412 THR A O 1
ATOM 2962 N N . VAL A 1 413 ? 51.631 -17.377 -38.009 1.00 94.81 413 VAL A N 1
ATOM 2963 C CA . VAL A 1 413 ? 50.418 -16.995 -37.284 1.00 94.81 413 VAL A CA 1
ATOM 2964 C C . VAL A 1 413 ? 50.761 -16.873 -35.804 1.00 94.81 413 VAL A C 1
ATOM 2966 O O . VAL A 1 413 ? 51.109 -17.873 -35.180 1.00 94.81 413 VAL A O 1
ATOM 2969 N N . THR A 1 414 ? 50.646 -15.675 -35.234 1.00 93.56 414 THR A N 1
ATOM 2970 C CA . THR A 1 414 ? 50.845 -15.401 -33.804 1.00 93.56 414 THR A CA 1
ATOM 2971 C C . THR A 1 414 ? 49.496 -15.203 -33.129 1.00 93.56 414 THR A C 1
ATOM 2973 O O . THR A 1 414 ? 48.729 -14.312 -33.490 1.00 93.56 414 THR A O 1
ATOM 2976 N N . ARG A 1 415 ? 49.178 -16.045 -32.147 1.00 90.00 415 ARG A N 1
ATOM 2977 C CA . ARG A 1 415 ? 47.949 -15.938 -31.358 1.00 90.00 415 ARG A CA 1
ATOM 2978 C C . ARG A 1 415 ? 48.103 -14.895 -30.242 1.00 90.00 415 ARG A C 1
ATOM 2980 O O . ARG A 1 415 ? 49.224 -14.592 -29.838 1.00 90.00 415 ARG A O 1
ATOM 2987 N N . PRO A 1 416 ? 46.991 -14.382 -29.685 1.00 84.12 416 PRO A N 1
ATOM 2988 C CA . PRO A 1 416 ? 47.034 -13.406 -28.591 1.00 84.12 416 PRO A CA 1
ATOM 2989 C C . PRO A 1 416 ? 47.742 -13.887 -27.319 1.00 84.12 416 PRO A C 1
ATOM 2991 O O . PRO A 1 416 ? 48.195 -13.067 -26.528 1.00 84.12 416 PRO A O 1
ATOM 2994 N N . ASP A 1 417 ? 47.820 -15.203 -27.106 1.00 86.88 417 ASP A N 1
ATOM 2995 C CA . ASP A 1 417 ? 48.551 -15.812 -25.990 1.00 86.88 417 ASP A CA 1
ATOM 2996 C C . ASP A 1 417 ? 50.072 -15.870 -26.226 1.00 86.88 417 ASP A C 1
ATOM 2998 O O . ASP A 1 417 ? 50.799 -16.331 -25.356 1.00 86.88 417 ASP A O 1
ATOM 3002 N N . GLY A 1 418 ? 50.557 -15.394 -27.379 1.00 86.00 418 GLY A N 1
ATOM 3003 C CA . GLY A 1 418 ? 51.963 -15.425 -27.777 1.00 86.00 418 GLY A CA 1
ATOM 3004 C C . GLY A 1 418 ? 52.388 -16.720 -28.471 1.00 86.00 418 GLY A C 1
ATOM 3005 O O . GLY A 1 418 ? 53.488 -16.768 -29.018 1.00 86.00 418 GLY A O 1
ATOM 3006 N N . SER A 1 419 ? 51.539 -17.754 -28.500 1.00 92.38 419 SER A N 1
ATOM 3007 C CA . SER A 1 419 ? 51.830 -18.993 -29.227 1.00 92.38 419 SER A CA 1
ATOM 3008 C C . SER A 1 419 ? 51.838 -18.757 -30.736 1.00 92.38 419 SER A C 1
ATOM 3010 O O . SER A 1 419 ? 51.140 -17.882 -31.260 1.00 92.38 419 SER A O 1
ATOM 3012 N N . GLN A 1 420 ? 52.641 -19.538 -31.456 1.00 95.06 420 GLN A N 1
ATOM 3013 C CA . GLN A 1 420 ? 52.853 -19.342 -32.888 1.00 95.06 420 GLN A CA 1
ATOM 3014 C C . GLN A 1 420 ? 52.646 -20.627 -33.680 1.00 95.06 420 GLN A C 1
ATOM 3016 O O . GLN A 1 420 ? 52.912 -21.728 -33.207 1.00 95.06 420 GLN A O 1
ATOM 3021 N N . THR A 1 421 ? 52.205 -20.491 -34.924 1.00 95.06 421 THR A N 1
ATOM 3022 C CA . THR A 1 421 ? 52.297 -21.542 -35.940 1.00 95.06 421 THR A CA 1
ATOM 3023 C C . THR A 1 421 ? 53.053 -20.981 -37.130 1.00 95.06 421 THR A C 1
ATOM 3025 O O . THR A 1 421 ? 52.656 -19.961 -37.680 1.00 95.06 421 THR A O 1
ATOM 3028 N N . VAL A 1 422 ? 54.159 -21.621 -37.492 1.00 94.00 422 VAL A N 1
ATOM 3029 C CA . VAL A 1 422 ? 55.006 -21.234 -38.618 1.00 94.00 422 VAL A CA 1
ATOM 3030 C C . VAL A 1 422 ? 54.876 -22.301 -39.692 1.00 94.00 422 VAL A C 1
ATOM 3032 O O . VAL A 1 422 ? 55.350 -23.418 -39.503 1.00 94.00 422 VAL A O 1
ATOM 3035 N N . THR A 1 423 ? 54.254 -21.957 -40.809 1.00 94.94 423 THR A N 1
ATOM 3036 C CA . THR A 1 423 ? 54.150 -22.806 -41.994 1.00 94.94 423 THR A CA 1
ATOM 3037 C C . THR A 1 423 ? 55.184 -22.358 -43.014 1.00 94.94 423 THR A C 1
ATOM 3039 O O . THR A 1 423 ? 55.223 -21.190 -43.378 1.00 94.94 423 THR A O 1
ATOM 3042 N N . THR A 1 424 ? 56.036 -23.266 -43.469 1.00 93.88 424 THR A N 1
ATOM 3043 C CA . THR A 1 424 ? 56.984 -23.043 -44.563 1.00 93.88 424 THR A CA 1
ATOM 3044 C C . THR A 1 424 ? 56.573 -23.904 -45.743 1.00 93.88 424 THR A C 1
ATOM 3046 O O . THR A 1 424 ? 56.534 -25.120 -45.607 1.00 93.88 424 THR A O 1
ATOM 3049 N N . GLU A 1 425 ? 56.307 -23.288 -46.885 1.00 93.50 425 GLU A N 1
ATOM 3050 C CA . GLU A 1 425 ? 56.028 -23.962 -48.150 1.00 93.50 425 GLU A CA 1
ATOM 3051 C C . GLU A 1 425 ? 57.216 -23.745 -49.091 1.00 93.50 425 GLU A C 1
ATOM 3053 O O . GLU A 1 425 ? 57.573 -22.610 -49.415 1.00 93.50 425 GLU A O 1
ATOM 3058 N N . SER A 1 426 ? 57.883 -24.825 -49.480 1.00 89.31 426 SER A N 1
ATOM 3059 C CA . SER A 1 426 ? 59.004 -24.811 -50.416 1.00 89.31 426 SER A CA 1
ATOM 3060 C C . SER A 1 426 ? 58.530 -24.612 -51.858 1.00 89.31 426 SER A C 1
ATOM 3062 O O . SER A 1 426 ? 57.377 -24.857 -52.193 1.00 89.31 426 SER A O 1
ATOM 3064 N N . ALA A 1 427 ? 59.439 -24.200 -52.746 1.00 86.00 427 ALA A N 1
ATOM 3065 C CA . ALA A 1 427 ? 59.118 -23.966 -54.158 1.00 86.00 427 ALA A CA 1
ATOM 3066 C C . ALA A 1 427 ? 58.652 -25.231 -54.915 1.00 86.00 427 ALA A C 1
ATOM 3068 O O . ALA A 1 427 ? 58.051 -25.116 -55.979 1.00 86.00 427 ALA A O 1
ATOM 3069 N N . ASP A 1 428 ? 58.940 -26.421 -54.379 1.00 84.88 428 ASP A N 1
ATOM 3070 C CA . ASP A 1 428 ? 58.479 -27.722 -54.882 1.00 84.88 428 ASP A CA 1
ATOM 3071 C C . ASP A 1 428 ? 57.135 -28.171 -54.271 1.00 84.88 428 ASP A C 1
ATOM 3073 O O . ASP A 1 428 ? 56.698 -29.300 -54.496 1.00 84.88 428 ASP A O 1
ATOM 3077 N N . GLY A 1 429 ? 56.489 -27.313 -53.473 1.00 82.31 429 GLY A N 1
ATOM 3078 C CA . GLY A 1 429 ? 55.214 -27.579 -52.808 1.00 82.31 429 GLY A CA 1
ATOM 3079 C C . GLY A 1 429 ? 55.310 -28.414 -51.527 1.00 82.31 429 GLY A C 1
ATOM 3080 O O . GLY A 1 429 ? 54.276 -28.805 -50.990 1.00 82.31 429 GLY A O 1
ATOM 3081 N N . THR A 1 430 ? 56.511 -28.733 -51.032 1.00 89.69 430 THR A N 1
ATOM 3082 C CA . THR A 1 430 ? 56.678 -29.378 -49.717 1.00 89.69 430 THR A CA 1
ATOM 3083 C C . THR A 1 430 ? 56.332 -28.395 -48.599 1.00 89.69 430 THR A C 1
ATOM 3085 O O . THR A 1 430 ? 56.837 -27.274 -48.583 1.00 89.69 430 THR A O 1
ATOM 3088 N N . GLU A 1 431 ? 55.522 -28.817 -47.628 1.00 92.56 431 GLU A N 1
ATOM 3089 C CA . GLU A 1 431 ? 55.078 -27.985 -46.506 1.00 92.56 431 GLU A CA 1
ATOM 3090 C C . GLU A 1 431 ? 55.668 -28.474 -45.176 1.00 92.56 431 GLU A C 1
ATOM 3092 O O . GLU A 1 431 ? 55.708 -29.670 -44.893 1.00 92.56 431 GLU A O 1
ATOM 3097 N N . SER A 1 432 ? 56.097 -27.549 -44.320 1.00 92.94 432 SER A N 1
ATOM 3098 C CA . SER A 1 432 ? 56.474 -27.809 -42.932 1.00 92.94 432 SER A CA 1
ATOM 3099 C C . SER A 1 432 ? 55.716 -26.873 -42.003 1.00 92.94 432 SER A C 1
ATOM 3101 O O . SER A 1 432 ? 55.855 -25.658 -42.107 1.00 92.94 432 SER A O 1
ATOM 3103 N N . VAL A 1 433 ? 55.004 -27.424 -41.026 1.00 94.50 433 VAL A N 1
ATOM 3104 C CA . VAL A 1 433 ? 54.283 -26.674 -39.993 1.00 94.50 433 VAL A CA 1
ATOM 3105 C C . VAL A 1 433 ? 54.977 -26.870 -38.651 1.00 94.50 433 VAL A C 1
ATOM 3107 O O . VAL A 1 433 ? 55.166 -27.994 -38.193 1.00 94.50 433 VAL A O 1
ATOM 3110 N N . VAL A 1 434 ? 55.355 -25.775 -37.997 1.00 95.31 434 VAL A N 1
ATOM 3111 C CA . VAL A 1 434 ? 55.969 -25.770 -36.665 1.00 95.31 434 VAL A CA 1
ATOM 3112 C C . VAL A 1 434 ? 55.079 -24.991 -35.711 1.00 95.31 434 VAL A C 1
ATOM 3114 O O . VAL A 1 434 ? 54.902 -23.783 -35.864 1.00 95.31 434 VAL A O 1
ATOM 3117 N N . SER A 1 435 ? 54.555 -25.662 -34.690 1.00 93.50 435 SER A N 1
ATOM 3118 C CA . SER A 1 435 ? 53.809 -25.012 -33.610 1.00 93.50 435 SER A CA 1
ATOM 3119 C C . SER A 1 435 ? 54.734 -24.698 -32.438 1.00 93.50 435 SER A C 1
ATOM 3121 O O . SER A 1 435 ? 55.578 -25.519 -32.072 1.00 93.50 435 SER A O 1
ATOM 3123 N N . LYS A 1 436 ? 54.573 -23.515 -31.840 1.00 94.56 436 LYS A N 1
ATOM 3124 C CA . LYS A 1 436 ? 55.326 -23.048 -30.672 1.00 94.56 436 LYS A CA 1
ATOM 3125 C C . LYS A 1 436 ? 54.388 -22.560 -29.575 1.00 94.56 436 LYS A C 1
ATOM 3127 O O . LYS A 1 436 ? 53.342 -21.992 -29.884 1.00 94.56 436 LYS A O 1
ATOM 3132 N N . ASP A 1 437 ? 54.763 -22.770 -28.318 1.00 92.44 437 ASP A N 1
ATOM 3133 C CA . ASP A 1 437 ? 54.097 -22.145 -27.170 1.00 92.44 437 ASP A CA 1
ATOM 3134 C C . ASP A 1 437 ? 54.459 -20.651 -27.040 1.00 92.44 437 ASP A C 1
ATOM 3136 O O . ASP A 1 437 ? 55.187 -20.097 -27.869 1.00 92.44 437 ASP A O 1
ATOM 3140 N N . ALA A 1 438 ? 53.905 -19.989 -26.023 1.00 90.06 438 ALA A N 1
ATOM 3141 C CA . ALA A 1 438 ? 54.103 -18.562 -25.769 1.00 90.06 438 ALA A CA 1
ATOM 3142 C C . ALA A 1 438 ? 55.556 -18.208 -25.412 1.00 90.06 438 ALA A C 1
ATOM 3144 O O . ALA A 1 438 ? 56.020 -17.096 -25.660 1.00 90.06 438 ALA A O 1
ATOM 3145 N N . GLU A 1 439 ? 56.289 -19.165 -24.846 1.00 91.25 439 GLU A N 1
ATOM 3146 C CA . GLU A 1 439 ? 57.698 -19.051 -24.488 1.00 91.25 439 GLU A CA 1
ATOM 3147 C C . GLU A 1 439 ? 58.632 -19.334 -25.680 1.00 91.25 439 GLU A C 1
ATOM 3149 O O . GLU A 1 439 ? 59.849 -19.163 -25.573 1.00 91.25 439 GLU A O 1
ATOM 3154 N N . GLY A 1 440 ? 58.072 -19.731 -26.828 1.00 87.81 440 GLY A N 1
ATOM 3155 C CA . GLY A 1 440 ? 58.793 -20.011 -28.065 1.00 87.81 440 GLY A CA 1
ATOM 3156 C C . GLY A 1 440 ? 59.338 -21.437 -28.174 1.00 87.81 440 GLY A C 1
ATOM 3157 O O . GLY A 1 440 ? 60.093 -21.720 -29.111 1.00 87.81 440 GLY A O 1
ATOM 3158 N N . ASN A 1 441 ? 58.967 -22.346 -27.268 1.00 92.38 441 ASN A N 1
ATOM 3159 C CA . ASN A 1 441 ? 59.336 -23.755 -27.359 1.00 92.38 441 ASN A CA 1
ATOM 3160 C C . ASN A 1 441 ? 58.492 -24.448 -28.427 1.00 92.38 441 ASN A C 1
ATOM 3162 O O . ASN A 1 441 ? 57.284 -24.244 -28.518 1.00 92.38 441 ASN A O 1
ATOM 3166 N N . VAL A 1 442 ? 59.122 -25.313 -29.221 1.00 93.75 442 VAL A N 1
ATOM 3167 C CA . VAL A 1 442 ? 58.417 -26.107 -30.233 1.00 93.75 442 VAL A CA 1
ATOM 3168 C C . VAL A 1 442 ? 57.561 -27.169 -29.549 1.00 93.75 442 VAL A C 1
ATOM 3170 O O . VAL A 1 442 ? 58.071 -27.988 -28.786 1.00 93.75 442 VAL A O 1
ATOM 3173 N N . THR A 1 443 ? 56.268 -27.171 -29.856 1.00 91.44 443 THR A N 1
ATOM 3174 C CA . THR A 1 443 ? 55.286 -28.119 -29.314 1.00 91.44 443 THR A CA 1
ATOM 3175 C C . THR A 1 443 ? 54.904 -29.201 -30.318 1.00 91.44 443 THR A C 1
ATOM 3177 O O . THR A 1 443 ? 54.567 -30.312 -29.914 1.00 91.44 443 THR A O 1
ATOM 3180 N N . SER A 1 444 ? 54.989 -28.908 -31.619 1.00 92.56 444 SER A N 1
ATOM 3181 C CA . SER A 1 444 ? 54.792 -29.885 -32.691 1.00 92.56 444 SER A CA 1
ATOM 3182 C C . SER A 1 444 ? 55.554 -29.487 -33.952 1.00 92.56 444 SER A C 1
ATOM 3184 O O . SER A 1 444 ? 55.858 -28.313 -34.182 1.00 92.56 444 SER A O 1
ATOM 3186 N N . THR A 1 445 ? 55.868 -30.478 -34.778 1.00 92.44 445 THR A N 1
ATOM 3187 C CA . THR A 1 445 ? 56.413 -30.289 -36.121 1.00 92.44 445 THR A CA 1
ATOM 3188 C C . THR A 1 445 ? 55.800 -31.328 -37.043 1.00 92.44 445 THR A C 1
ATOM 3190 O O . THR A 1 445 ? 55.900 -32.525 -36.781 1.00 92.44 445 THR A O 1
ATOM 3193 N N . GLU A 1 446 ? 55.192 -30.862 -38.123 1.00 91.81 446 GLU A N 1
ATOM 3194 C CA . GLU A 1 446 ? 54.614 -31.688 -39.175 1.00 91.81 446 GLU A CA 1
ATOM 3195 C C . GLU A 1 446 ? 55.274 -31.323 -40.500 1.00 91.81 446 GLU A C 1
ATOM 3197 O O . GLU A 1 446 ? 55.532 -30.150 -40.767 1.00 91.81 446 GLU A O 1
ATOM 3202 N N . VAL A 1 447 ? 55.584 -32.328 -41.315 1.00 90.81 447 VAL A N 1
ATOM 3203 C CA . VAL A 1 447 ? 56.168 -32.135 -42.643 1.00 90.81 447 VAL A CA 1
ATOM 3204 C C . VAL A 1 447 ? 55.380 -32.976 -43.632 1.00 90.81 447 VAL A C 1
ATOM 3206 O O . VAL A 1 447 ? 55.248 -34.188 -43.453 1.00 90.81 447 VAL A O 1
ATOM 3209 N N . THR A 1 448 ? 54.894 -32.327 -44.680 1.00 89.88 448 THR A N 1
ATOM 3210 C CA . THR A 1 448 ? 54.157 -32.936 -45.780 1.00 89.88 448 THR A CA 1
ATOM 3211 C C . THR A 1 448 ? 54.978 -32.765 -47.048 1.00 89.88 448 THR A C 1
ATOM 3213 O O . THR A 1 448 ? 55.156 -31.655 -47.539 1.00 89.88 448 THR A O 1
ATOM 3216 N N . VAL A 1 449 ? 55.505 -33.871 -47.570 1.00 86.75 449 VAL A N 1
ATOM 3217 C CA . VAL A 1 449 ? 56.283 -33.882 -48.817 1.00 86.75 449 VAL A CA 1
ATOM 3218 C C . VAL A 1 449 ? 55.326 -33.860 -50.001 1.00 86.75 449 VAL A C 1
ATOM 3220 O O . VAL A 1 449 ? 54.352 -34.615 -50.008 1.00 86.75 449 VAL A O 1
ATOM 3223 N N . SER A 1 450 ? 55.593 -33.013 -50.996 1.00 82.31 450 SER A N 1
ATOM 3224 C CA . SER A 1 450 ? 54.779 -32.981 -52.212 1.00 82.31 450 SER A CA 1
ATOM 3225 C C . SER A 1 450 ? 54.983 -34.240 -53.057 1.00 82.31 450 SER A C 1
ATOM 3227 O O . SER A 1 450 ? 56.045 -34.867 -53.034 1.00 82.31 450 SER A O 1
ATOM 3229 N N . ASP A 1 451 ? 53.978 -34.602 -53.859 1.00 80.56 451 ASP A N 1
ATOM 3230 C CA . ASP A 1 451 ? 54.083 -35.734 -54.789 1.00 80.56 451 ASP A CA 1
ATOM 3231 C C . ASP A 1 451 ? 55.216 -35.541 -55.814 1.00 80.56 451 ASP A C 1
ATOM 3233 O O . ASP A 1 451 ? 55.805 -36.519 -56.277 1.00 80.56 451 ASP A O 1
ATOM 3237 N N . GLU A 1 452 ? 55.537 -34.289 -56.157 1.00 76.50 452 GLU A N 1
ATOM 3238 C CA . GLU A 1 452 ? 56.642 -33.931 -57.054 1.00 76.50 452 GLU A CA 1
ATOM 3239 C C . GLU A 1 452 ? 58.006 -34.154 -56.385 1.00 76.50 452 GLU A C 1
ATOM 3241 O O . GLU A 1 452 ? 58.888 -34.775 -56.984 1.00 76.50 452 GLU A O 1
ATOM 3246 N N . ALA A 1 453 ? 58.164 -33.738 -55.124 1.00 72.19 453 ALA A N 1
ATOM 3247 C CA . ALA A 1 453 ? 59.379 -33.976 -54.347 1.00 72.19 453 ALA A CA 1
ATOM 3248 C C . ALA A 1 453 ? 59.577 -35.471 -54.031 1.00 72.19 453 ALA A C 1
ATOM 3250 O O . ALA A 1 453 ? 60.687 -35.988 -54.146 1.00 72.19 453 ALA A O 1
ATOM 3251 N N . ALA A 1 454 ? 58.501 -36.205 -53.728 1.00 75.06 454 ALA A N 1
ATOM 3252 C CA . ALA A 1 454 ? 58.547 -37.641 -53.444 1.00 75.06 454 ALA A CA 1
ATOM 3253 C C . ALA A 1 454 ? 58.950 -38.499 -54.663 1.00 75.06 454 ALA A C 1
ATOM 3255 O O . ALA A 1 454 ? 59.475 -39.601 -54.503 1.00 75.06 454 ALA A O 1
ATOM 3256 N N . GLN A 1 455 ? 58.722 -38.010 -55.887 1.00 72.56 455 GLN A N 1
ATOM 3257 C CA . GLN A 1 455 ? 59.142 -38.680 -57.125 1.00 72.56 455 GLN A CA 1
ATOM 3258 C C . GLN A 1 455 ? 60.604 -38.399 -57.500 1.00 72.56 455 GLN A C 1
ATOM 3260 O O . GLN A 1 455 ? 61.185 -39.153 -58.285 1.00 72.56 455 GLN A O 1
ATOM 3265 N N . ALA A 1 456 ? 61.201 -37.335 -56.953 1.00 68.25 456 ALA A N 1
ATOM 3266 C CA . ALA A 1 456 ? 62.567 -36.916 -57.257 1.00 68.25 456 ALA A CA 1
ATOM 3267 C C . ALA A 1 456 ? 63.655 -37.715 -56.502 1.00 68.25 456 ALA A C 1
ATOM 3269 O O . ALA A 1 456 ? 64.810 -37.686 -56.937 1.00 68.25 456 ALA A O 1
ATOM 3270 N N . GLY A 1 457 ? 63.286 -38.482 -55.461 1.00 50.06 457 GLY A N 1
ATOM 3271 C CA . GLY A 1 457 ? 64.149 -39.455 -54.768 1.00 50.06 457 GLY A CA 1
ATOM 3272 C C . GLY A 1 457 ? 64.343 -39.192 -53.284 1.00 50.06 457 GLY A C 1
ATOM 3273 O O . GLY A 1 457 ? 65.035 -38.203 -52.962 1.00 50.06 457 GLY A O 1
#

InterPro domains:
  IPR011050 Pectin lyase fold/virulence factor [SSF51126] (70-300)

Sequence (457 aa):
MNRGMAVLLSAALVPTVGVPATAFAEELDQTQPGAQVGTSQDGVAGEGQQGAEGEFTPEQATAVVEVYAENGDLRESYETLEEAVENAQPGDTVKLLDNVTLKTAYAGDSRYGLNIASDIVIDGAGHTIDCGTFARGIRVYGGDTADQRVSVEFRAVTITSSVGYGRCIDTRGGYLDVTLDGSHLVAAGAGNNQPLTVGGSHDELTPITIINGSTIKAGDAGYGITTFNPVDLTVGGASSISGYAALYLKGASGSAGSAGSKVKIIEGAVLSGMNPHTEESDSSFATVSFEDSDIDLVVDGGVLEASASNTAQQGIFGFTGVRNSVSIKGSSSCSVSGENAMLARGEKLGENTLEITGGTFSVDPSDYVPDGYVANEYAGKWVVSKYVPPAPPAPQPETDVEQRPDGSTVTTVTRPDGSQTVTTESADGTESVVSKDAEGNVTSTEVTVSDEAAQAG

Secondary structure (DSSP, 8-state):
------------------------------------------------------------PPP-EEEE-TTS-EEEEESSHHHHHHHPPTT-EEEESS-EE--S--TT-TTEEEEE-SSEEEE-TT-EEE-TT-SEEEEEEEBSSGGG-EEEEEES-EEEE-STT-EEEEEEESBEEEEEES-EEEE-SSSS-EEEEE----SS-EEEEEETT-EEEE-TT-EEEEESS-EEEEE-TT-EEEESEEEEE---SSS--STT-EEEEETT-EEEEEE----TTTT-EEEEEE-SSS-EEEEEB-EEEEEESSSS-EEEEEESSSS-EEEEETT-EEEEESTTEEEEE-TTGGGSEEEE-SEEESS--GGGPPTTEEEEEETTEEEEEE--PPPPPPPPPEEEEEEPTTS-EEEEEE-TTS-EEEEEE-TTS-EEEEEE-TT--EEEEEEE--HHHHHH-

pLDDT: mean 86.14, std 21.99, range [25.53, 98.94]

Foldseek 3Di:
DDDDDDDDDDDDDDDDDDDDPDDPDDDDDDDDDDDDDDDDDDDDDDDDDDDDPDPCPPPPQDFFKWKAALVGHTDDTHSALQVNQVPHAANIEIETPEAHEQDDADPVDRLESHEHQHAYEDHDVQYEYEQHAHQEYYEYEADQDQVSEHEYEYANYEFEYAAALHERYAYEAEHYEYEYANYEFYYAHHAAHEPEEAFYDYDDAHEYYYEQAYEFDYHARYERYEYLDAHAEEHEHLYEAEYLASYHQAQHDVGNGHAQHEYEAEANYEQEHEQADADAPPRAEENHEDNEANYEYEYANHEFEWEYDYDYAYEPYEDPYAAYEYEYDHAYEYEYYDPRYYHYYYPHPVRYAAAYQWHKYLDDPQVRHDPQWDWDDDPNITTIHGDDPDDPPDDAWDWDWDQDPQRKIWIWTAGPQQKIWIWIAGNQRKIKIWTAGNVGHTPDIDIDGDPSRVVVD

Organism: NCBI:txid255723

Radius of gyration: 38.16 Å; chains: 1; bounding box: 126×102×97 Å